Protein AF-A0A1V4YTE9-F1 (afdb_monomer)

Nearest PDB structures (foldseek):
  8g5i-assembly1_B  TM=5.131E-01  e=3.596E+00  Homo sapiens
  7u56-assembly1_B  TM=3.576E-01  e=9.800E+00  Klebsiella pneumoniae subsp. pneumoniae HS11286

Solvent-accessible surface area (backbone atoms only — not comparable to full-atom values): 23270 Å² total; per-residue (Å²): 131,92,75,76,85,44,66,68,55,53,14,62,74,61,72,48,62,51,90,32,47,43,80,52,74,50,72,45,97,91,68,44,41,39,32,33,38,38,29,68,38,84,50,74,48,15,30,16,35,41,38,41,28,48,69,91,38,81,48,83,46,77,44,66,29,80,47,68,69,42,64,84,44,87,89,78,55,79,86,39,79,67,42,38,25,43,33,80,55,54,47,56,38,36,37,29,48,41,66,40,87,97,68,42,80,73,50,82,45,46,16,31,57,75,33,91,45,52,56,68,79,55,41,58,56,46,64,77,59,63,53,73,44,58,56,50,44,26,67,72,69,63,35,32,37,34,25,39,38,26,29,59,79,38,77,60,68,45,49,41,84,79,34,86,60,61,56,58,46,64,22,39,73,49,37,37,53,94,76,40,40,49,30,67,68,60,40,49,52,54,29,60,75,43,70,51,56,56,52,53,55,32,35,50,70,46,78,47,66,84,60,92,80,48,55,31,36,36,39,45,69,25,68,71,40,42,72,37,40,56,95,24,63,55,98,60,77,29,49,18,74,41,74,68,45,26,50,53,28,46,19,50,40,38,30,47,24,26,49,50,38,25,77,73,62,80,54,73,32,72,60,52,32,32,34,37,37,22,39,93,87,41,32,45,65,27,44,40,47,10,52,66,75,59,43,71,59,64,53,72,91,75,52,84,49,72,63,60,49,46,51,23,45,50,56,45,52,72,55,46,99,57,61,69,86,80,47,60,64,69,59,53,50,50,49,28,46,52,54,43,55,75,68,45,58,66,74,60,55,73,28,68,68,44,49,54,47,46,54,53,48,48,57,58,67,67,50,62,72,84,67,49,75,70,51,47,51,50,52,52,48,46,49,69,76,40,68,80,87,56,53,61,69,60,48,48,53,51,44,51,68,78,39,62,90,47,61,90,46,48,64,53,52,49,55,48,57,73,73,107

Structure (mmCIF, N/CA/C/O backbone):
data_AF-A0A1V4YTE9-F1
#
_entry.id   AF-A0A1V4YTE9-F1
#
loop_
_atom_site.group_PDB
_atom_site.id
_atom_site.type_symbol
_atom_site.label_atom_id
_atom_site.label_alt_id
_atom_site.label_comp_id
_atom_site.label_asym_id
_atom_site.label_entity_id
_atom_site.label_seq_id
_atom_site.pdbx_PDB_ins_code
_atom_site.Cartn_x
_atom_site.Cartn_y
_atom_site.Cartn_z
_atom_site.occupancy
_atom_site.B_iso_or_equiv
_atom_site.auth_seq_id
_atom_site.auth_comp_id
_atom_site.auth_asym_id
_atom_site.auth_atom_id
_atom_site.pdbx_PDB_model_num
ATOM 1 N N . MET A 1 1 ? -6.396 3.161 38.239 1.00 44.19 1 MET A N 1
ATOM 2 C CA . MET A 1 1 ? -6.065 4.602 38.152 1.00 44.19 1 MET A CA 1
ATOM 3 C C . MET A 1 1 ? -6.555 5.074 36.784 1.00 44.19 1 MET A C 1
ATOM 5 O O . MET A 1 1 ? -5.947 4.718 35.787 1.00 44.19 1 MET A O 1
ATOM 9 N N . ASN A 1 2 ? -7.720 5.730 36.717 1.00 49.41 2 ASN A N 1
ATOM 10 C CA . ASN A 1 2 ? -8.378 6.114 35.458 1.00 49.41 2 ASN A CA 1
ATOM 11 C C . ASN A 1 2 ? -7.726 7.377 34.879 1.00 49.41 2 ASN A C 1
ATOM 13 O O . ASN A 1 2 ? -8.258 8.475 35.028 1.00 49.41 2 ASN A O 1
ATOM 17 N N . LEU A 1 3 ? -6.560 7.236 34.251 1.00 57.66 3 LEU A N 1
ATOM 18 C CA . LEU A 1 3 ? -5.988 8.319 33.456 1.00 57.66 3 LEU A CA 1
ATOM 19 C C . LEU A 1 3 ? -6.814 8.450 32.175 1.00 57.66 3 LEU A C 1
ATOM 21 O O . LEU A 1 3 ? -6.834 7.555 31.338 1.00 57.66 3 LEU A O 1
ATOM 25 N N . GLU A 1 4 ? -7.553 9.546 32.066 1.00 76.50 4 GLU A N 1
ATOM 26 C CA . GLU A 1 4 ? -8.219 9.945 30.831 1.00 76.50 4 GLU A CA 1
ATOM 27 C C . GLU A 1 4 ? -7.164 10.189 29.743 1.00 76.50 4 GLU A C 1
ATOM 29 O O . GLU A 1 4 ? -6.211 10.950 29.955 1.00 76.50 4 GLU A O 1
ATOM 34 N N . LEU A 1 5 ? -7.295 9.509 28.599 1.00 86.25 5 LEU A N 1
ATOM 35 C CA . LEU A 1 5 ? -6.381 9.705 27.486 1.00 86.25 5 LEU A CA 1
ATOM 36 C C . LEU A 1 5 ? -6.705 11.038 26.816 1.00 86.25 5 LEU A C 1
ATOM 38 O O . LEU A 1 5 ? -7.706 11.193 26.130 1.00 86.25 5 LEU A O 1
ATOM 42 N N . ASN A 1 6 ? -5.838 12.021 27.022 1.00 92.19 6 ASN A N 1
ATOM 43 C CA . ASN A 1 6 ? -5.928 13.295 26.327 1.00 92.19 6 ASN A CA 1
ATOM 44 C C . ASN A 1 6 ? -4.897 13.373 25.197 1.00 92.19 6 ASN A C 1
ATOM 46 O O . ASN A 1 6 ? -3.954 12.581 25.110 1.00 92.19 6 ASN A O 1
ATOM 50 N N . LYS A 1 7 ? -5.033 14.410 24.365 1.00 94.44 7 LYS A N 1
ATOM 51 C CA . LYS A 1 7 ? -4.149 14.667 23.225 1.00 94.44 7 LYS A CA 1
ATOM 52 C C . LYS A 1 7 ? -2.668 14.633 23.596 1.00 94.44 7 LYS A C 1
ATOM 54 O O . LYS A 1 7 ? -1.867 14.086 22.843 1.00 94.44 7 LYS A O 1
ATOM 59 N N . LYS A 1 8 ? -2.291 15.203 24.749 1.00 94.44 8 LYS A N 1
ATOM 60 C CA . LYS A 1 8 ? -0.899 15.227 25.223 1.00 94.44 8 LYS A CA 1
ATOM 61 C C . LYS A 1 8 ? -0.396 13.807 25.469 1.00 94.44 8 LYS A C 1
ATOM 63 O O . LYS A 1 8 ? 0.658 13.450 24.954 1.00 94.44 8 LYS A O 1
ATOM 68 N N . LYS A 1 9 ? -1.172 12.985 26.175 1.00 94.12 9 LYS A N 1
ATOM 69 C CA . LYS A 1 9 ? -0.789 11.604 26.463 1.00 94.12 9 LYS A CA 1
ATOM 70 C C . LYS A 1 9 ? -0.730 10.741 25.200 1.00 94.12 9 LYS A C 1
ATOM 72 O O . LYS A 1 9 ? 0.231 9.998 25.034 1.00 94.12 9 LYS A O 1
ATOM 77 N N . ALA A 1 10 ? -1.678 10.898 24.275 1.00 94.00 10 ALA A N 1
ATOM 78 C CA . ALA A 1 10 ? -1.633 10.215 22.979 1.00 94.00 10 ALA A CA 1
ATOM 79 C C . ALA A 1 10 ? -0.384 10.614 22.170 1.00 94.00 10 ALA A C 1
ATOM 81 O O . ALA A 1 10 ? 0.283 9.768 21.584 1.00 94.00 10 ALA A O 1
ATOM 82 N N . SER A 1 11 ? -0.016 11.898 22.201 1.00 94.00 11 SER A N 1
ATOM 83 C CA . SER A 1 11 ? 1.204 12.414 21.562 1.00 94.00 11 SER A CA 1
ATOM 84 C C . SER A 1 11 ? 2.473 11.797 22.146 1.00 94.00 11 SER A C 1
ATOM 86 O O . SER A 1 11 ? 3.343 11.370 21.391 1.00 94.00 11 SER A O 1
ATOM 88 N N . GLU A 1 12 ? 2.557 11.700 23.477 1.00 93.75 12 GLU A N 1
ATOM 89 C CA . GLU A 1 12 ? 3.654 11.018 24.176 1.00 93.75 12 GLU A CA 1
ATOM 90 C C . GLU A 1 12 ? 3.740 9.541 23.775 1.00 93.75 12 GLU A C 1
ATOM 92 O O . GLU A 1 12 ? 4.825 9.057 23.469 1.00 93.75 12 GLU A O 1
ATOM 97 N N . MET A 1 13 ? 2.604 8.838 23.723 1.00 91.75 13 MET A N 1
ATOM 98 C CA . MET A 1 13 ? 2.549 7.419 23.352 1.00 91.75 13 MET A CA 1
ATOM 99 C C . MET A 1 13 ? 2.967 7.173 21.901 1.00 91.75 13 MET A C 1
ATOM 101 O O . MET A 1 13 ? 3.688 6.222 21.616 1.00 91.75 13 MET A O 1
ATOM 105 N N . PHE A 1 14 ? 2.557 8.046 20.982 1.00 92.31 14 PHE A N 1
ATOM 106 C CA . PHE A 1 14 ? 3.017 7.989 19.598 1.00 92.31 14 PHE A CA 1
ATOM 107 C C . PHE A 1 14 ? 4.460 8.487 19.420 1.00 92.31 14 PHE A C 1
ATOM 109 O O . PHE A 1 14 ? 5.038 8.257 18.358 1.00 92.31 14 PHE A O 1
ATOM 116 N N . GLY A 1 15 ? 5.047 9.171 20.407 1.00 92.50 15 GLY A N 1
ATOM 117 C CA . GLY A 1 15 ? 6.369 9.791 20.291 1.00 92.50 15 GLY A CA 1
ATOM 118 C C . GLY A 1 15 ? 6.405 10.974 19.316 1.00 92.50 15 GLY A C 1
ATOM 119 O O . GLY A 1 15 ? 7.416 11.190 18.653 1.00 92.50 15 GLY A O 1
ATOM 120 N N . VAL A 1 16 ? 5.305 11.725 19.182 1.00 91.94 16 VAL A N 1
ATOM 121 C CA . VAL A 1 16 ? 5.163 12.814 18.194 1.00 91.94 16 VAL A CA 1
ATOM 122 C C . VAL A 1 16 ? 4.630 14.097 18.829 1.00 91.94 16 VAL A C 1
ATOM 124 O O . VAL A 1 16 ? 4.088 14.100 19.927 1.00 91.94 16 VAL A O 1
ATOM 127 N N . SER A 1 17 ? 4.748 15.222 18.119 1.00 91.44 17 SER A N 1
ATOM 128 C CA . SER A 1 17 ? 4.094 16.471 18.527 1.00 91.44 17 SER A CA 1
ATOM 129 C C . SER A 1 17 ? 2.573 16.354 18.423 1.00 91.44 17 SER A C 1
ATOM 131 O O . SER A 1 17 ? 2.060 15.809 17.447 1.00 91.44 17 SER A O 1
ATOM 133 N N . GLY A 1 18 ? 1.838 16.971 19.353 1.00 90.06 18 GLY A N 1
ATOM 134 C CA . GLY A 1 18 ? 0.375 16.947 19.337 1.00 90.06 18 GLY A CA 1
ATOM 135 C C . GLY A 1 18 ? -0.272 17.536 18.089 1.00 90.06 18 GLY A C 1
ATOM 136 O O . GLY A 1 18 ? -1.395 17.166 17.768 1.00 90.06 18 GLY A O 1
ATOM 137 N N . LYS A 1 19 ? 0.413 18.378 17.309 1.00 90.19 19 LYS A N 1
ATOM 138 C CA . LYS A 1 19 ? -0.119 18.810 16.002 1.00 90.19 19 LYS A CA 1
ATOM 139 C C . LYS A 1 19 ? -0.338 17.639 15.028 1.00 90.19 19 LYS A C 1
ATOM 141 O O . LYS A 1 19 ? -1.205 17.726 14.173 1.00 90.19 19 LYS A O 1
ATOM 146 N N . ASN A 1 20 ? 0.405 16.545 15.206 1.00 91.69 20 ASN A N 1
ATOM 147 C CA . ASN A 1 20 ? 0.334 15.335 14.391 1.00 91.69 20 ASN A CA 1
ATOM 148 C C . ASN A 1 20 ? -0.621 14.288 14.983 1.00 91.69 20 ASN A C 1
ATOM 150 O O . ASN A 1 20 ? -0.566 13.128 14.584 1.00 91.69 20 ASN A O 1
ATOM 154 N N . VAL A 1 21 ? -1.448 14.657 15.961 1.00 94.69 21 VAL A N 1
ATOM 155 C CA . VAL A 1 21 ? -2.406 13.750 16.595 1.00 94.69 21 VAL A CA 1
ATOM 156 C C . VAL A 1 21 ? -3.803 14.335 16.476 1.00 94.69 21 VAL A C 1
ATOM 158 O O . VAL A 1 21 ? -4.048 15.493 16.841 1.00 94.69 21 VAL A O 1
ATOM 161 N N . GLN A 1 22 ? -4.722 13.520 15.976 1.00 95.25 22 GLN A N 1
ATOM 162 C CA . GLN A 1 22 ? -6.112 13.889 15.754 1.00 95.25 22 GLN A CA 1
ATOM 163 C C . GLN A 1 22 ? -7.023 12.932 16.518 1.00 95.25 22 GLN A C 1
ATOM 165 O O . GLN A 1 22 ? -6.802 11.726 16.499 1.00 95.25 22 GLN A O 1
ATOM 170 N N . HIS A 1 23 ? -8.027 13.482 17.198 1.00 96.69 23 HIS A N 1
ATOM 171 C CA . HIS A 1 23 ? -9.082 12.690 17.823 1.00 96.69 23 HIS A CA 1
ATOM 172 C C . HIS A 1 23 ? -10.065 12.205 16.757 1.00 96.69 23 HIS A C 1
ATOM 174 O O . HIS A 1 23 ? -10.373 12.961 15.830 1.00 96.69 23 HIS A O 1
ATOM 180 N N . PHE A 1 24 ? -10.591 10.997 16.908 1.00 96.50 24 PHE A N 1
ATOM 181 C CA . PHE A 1 24 ? -11.650 10.466 16.060 1.00 96.50 24 PHE A CA 1
ATOM 182 C C . PHE A 1 24 ? -12.778 9.863 16.894 1.00 96.50 24 PHE A C 1
ATOM 184 O O . PHE A 1 24 ? -12.579 9.449 18.035 1.00 96.50 24 PHE A O 1
ATOM 191 N N . LYS A 1 25 ? -13.967 9.846 16.296 1.00 96.56 25 LYS A N 1
ATOM 192 C CA . LYS A 1 25 ? -15.155 9.143 16.774 1.00 96.56 25 LYS A CA 1
ATOM 193 C C . LYS A 1 25 ? -15.804 8.494 15.563 1.00 96.56 25 LYS A C 1
ATOM 195 O O . LYS A 1 25 ? -15.876 9.147 14.521 1.00 96.56 25 LYS A O 1
ATOM 200 N N . MET A 1 26 ? -16.235 7.251 15.687 1.00 95.62 26 MET A N 1
ATOM 201 C CA . MET A 1 26 ? -16.900 6.530 14.608 1.00 95.62 26 MET A CA 1
ATOM 202 C C . MET A 1 26 ? -17.868 5.492 15.163 1.00 95.62 26 MET A C 1
ATOM 204 O O . MET A 1 26 ? -17.643 4.952 16.247 1.00 95.62 26 MET A O 1
ATOM 208 N N . ASP A 1 27 ? -18.894 5.197 14.375 1.00 95.75 27 ASP A N 1
ATOM 209 C CA . ASP A 1 27 ? -19.779 4.062 14.589 1.00 95.75 27 ASP A CA 1
ATOM 210 C C . ASP A 1 27 ? -19.384 2.960 13.613 1.00 95.75 27 ASP A C 1
ATOM 212 O O . ASP A 1 27 ? -19.117 3.224 12.438 1.00 95.75 27 ASP A O 1
ATOM 216 N N . THR A 1 28 ? -19.296 1.734 14.106 1.00 95.44 28 THR A N 1
ATOM 217 C CA . THR A 1 28 ? -18.895 0.580 13.300 1.00 95.44 28 THR A CA 1
ATOM 218 C C . THR A 1 28 ? -20.101 -0.107 12.648 1.00 95.44 28 THR A C 1
ATOM 220 O O . THR A 1 28 ? -21.244 0.173 13.029 1.00 95.44 28 THR A O 1
ATOM 223 N N . PRO A 1 29 ? -19.888 -1.029 11.686 1.00 92.88 29 PRO A N 1
ATOM 224 C CA . PRO A 1 29 ? -20.969 -1.825 11.099 1.00 92.88 29 PRO A CA 1
ATOM 225 C C . PRO A 1 29 ? -21.837 -2.552 12.136 1.00 92.88 29 PRO A C 1
ATOM 227 O O . PRO A 1 29 ? -23.067 -2.518 12.034 1.00 92.88 29 PRO A O 1
ATOM 230 N N . ASP A 1 30 ? -21.221 -3.104 13.186 1.00 95.19 30 ASP A N 1
ATOM 231 C CA . ASP A 1 30 ? -21.935 -3.771 14.286 1.00 95.19 30 ASP A CA 1
ATOM 232 C C . ASP A 1 30 ? -22.485 -2.793 15.342 1.00 95.19 30 ASP A C 1
ATOM 234 O O . ASP A 1 30 ? -22.944 -3.198 16.413 1.00 95.19 30 ASP A O 1
ATOM 238 N N . LYS A 1 31 ? -22.516 -1.492 15.018 1.00 96.00 31 LYS A N 1
ATOM 239 C CA . LYS A 1 31 ? -23.042 -0.396 15.848 1.00 96.00 31 LYS A CA 1
ATOM 240 C C . LYS A 1 31 ? -22.269 -0.190 17.150 1.00 96.00 31 LYS A C 1
ATOM 242 O O . LYS A 1 31 ? -22.838 0.297 18.129 1.00 96.00 31 LYS A O 1
ATOM 247 N N . ASN A 1 32 ? -20.982 -0.529 17.166 1.00 96.31 32 ASN A N 1
ATOM 248 C CA . ASN A 1 32 ? -20.106 -0.168 18.269 1.00 96.31 32 ASN A CA 1
ATOM 249 C C . ASN A 1 32 ? -19.689 1.303 18.141 1.00 96.31 32 ASN A C 1
ATOM 251 O O . ASN A 1 32 ? -19.297 1.760 17.069 1.00 96.31 32 ASN A O 1
ATOM 255 N N . HIS A 1 33 ? -19.735 2.037 19.251 1.00 96.75 33 HIS A N 1
ATOM 256 C CA . HIS A 1 33 ? -19.261 3.420 19.323 1.00 96.75 33 HIS A CA 1
ATOM 257 C C . HIS A 1 33 ? -17.777 3.431 19.685 1.00 96.75 33 HIS A C 1
ATOM 259 O O . HIS A 1 33 ? -17.428 3.059 20.807 1.00 96.75 33 HIS A O 1
ATOM 265 N N . VAL A 1 34 ? -16.906 3.859 18.773 1.00 97.19 34 VAL A N 1
ATOM 266 C CA . VAL A 1 34 ? -15.448 3.820 18.959 1.00 97.19 3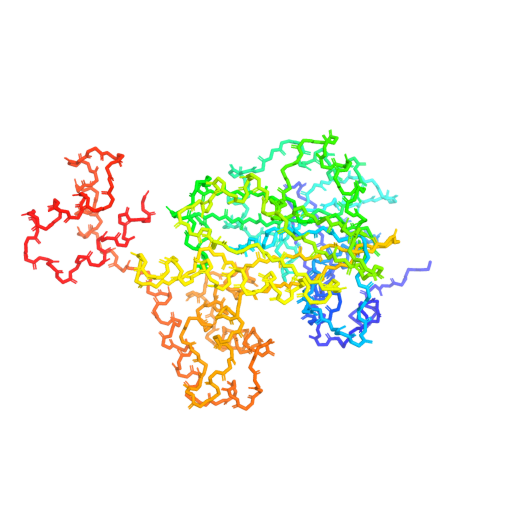4 VAL A CA 1
ATOM 267 C C . VAL A 1 34 ? -14.867 5.230 18.962 1.00 97.19 34 VAL A C 1
ATOM 269 O O . VAL A 1 34 ? -15.084 6.011 18.033 1.00 97.19 34 VAL A O 1
ATOM 272 N N . GLU A 1 35 ? -14.078 5.549 19.987 1.00 97.12 35 GLU A N 1
ATOM 273 C CA . GLU A 1 35 ? -13.326 6.803 20.080 1.00 97.12 35 GLU A CA 1
ATOM 274 C C . GLU A 1 35 ? -11.832 6.548 20.308 1.00 97.12 35 GLU A C 1
ATOM 276 O O . GLU A 1 35 ? -11.414 5.515 20.847 1.00 97.12 35 GLU A O 1
ATOM 281 N N . GLY A 1 36 ? -11.011 7.500 19.869 1.00 96.75 36 GLY A N 1
ATOM 282 C CA . GLY A 1 36 ? -9.575 7.418 20.071 1.00 96.75 36 GLY A CA 1
ATOM 283 C C . GLY A 1 36 ? -8.777 8.477 19.327 1.00 96.75 36 GLY A C 1
ATOM 284 O O . GLY A 1 36 ? -9.266 9.546 18.954 1.00 96.75 36 GLY A O 1
ATOM 285 N N . TRP A 1 37 ? -7.505 8.167 19.094 1.00 97.19 37 TRP A N 1
ATOM 286 C CA . TRP A 1 37 ? -6.530 9.074 18.498 1.00 97.19 37 TRP A CA 1
ATOM 287 C C . TRP A 1 37 ? -5.797 8.416 17.341 1.00 97.19 37 TRP A C 1
ATOM 289 O O . TRP A 1 37 ? -5.378 7.268 17.445 1.00 97.19 37 TRP A O 1
ATOM 299 N N . ILE A 1 38 ? -5.571 9.165 16.267 1.00 96.25 38 ILE A N 1
ATOM 300 C CA . ILE A 1 38 ? -4.764 8.744 15.121 1.00 96.25 38 ILE A CA 1
ATOM 301 C C . ILE A 1 38 ? -3.496 9.590 15.005 1.00 96.25 38 ILE A C 1
ATOM 303 O O . ILE A 1 38 ? -3.525 10.819 15.144 1.00 96.25 38 ILE A O 1
ATOM 307 N N . CYS A 1 39 ? -2.378 8.929 14.716 1.00 94.69 39 CYS A N 1
ATOM 308 C CA . CYS A 1 39 ? -1.107 9.571 14.415 1.00 94.69 39 CYS A CA 1
ATOM 309 C C . CYS A 1 39 ? -1.016 9.929 12.925 1.00 94.69 39 CYS A C 1
ATOM 311 O O . CYS A 1 39 ? -0.998 9.064 12.054 1.00 94.69 39 CYS A O 1
ATOM 313 N N . LYS A 1 40 ? -0.894 11.220 12.629 1.00 90.12 40 LYS A N 1
ATOM 314 C CA . LYS A 1 40 ? -0.690 11.785 11.286 1.00 90.12 40 LYS A CA 1
ATOM 315 C C . LYS A 1 40 ? 0.783 12.126 11.005 1.00 90.12 40 LYS A C 1
ATOM 317 O O . LYS A 1 40 ? 1.102 12.713 9.979 1.00 90.12 40 LYS A O 1
ATOM 322 N N . SER A 1 41 ? 1.693 11.804 11.929 1.00 88.94 41 SER A N 1
ATOM 323 C CA . SER A 1 41 ? 3.132 12.048 11.759 1.00 88.94 41 SER A CA 1
ATOM 324 C C . SER A 1 41 ? 3.714 11.122 10.697 1.00 88.94 41 SER A C 1
ATOM 326 O O . SER A 1 41 ? 3.370 9.948 10.675 1.00 88.94 41 SER A O 1
ATOM 328 N N . ARG A 1 42 ? 4.678 11.596 9.899 1.00 79.00 42 ARG A N 1
ATOM 329 C CA . ARG A 1 42 ? 5.403 10.775 8.902 1.00 79.00 42 ARG A CA 1
ATOM 330 C C . ARG A 1 42 ? 6.494 9.871 9.479 1.00 79.00 42 ARG A C 1
ATOM 332 O O . ARG A 1 42 ? 7.302 9.311 8.745 1.00 79.00 42 ARG A O 1
ATOM 339 N N . GLN A 1 43 ? 6.563 9.779 10.799 1.00 82.62 43 GLN A N 1
ATOM 340 C CA . GLN A 1 43 ? 7.520 8.926 11.495 1.00 82.62 43 GLN A CA 1
ATOM 341 C C . GLN A 1 43 ? 7.016 7.474 11.544 1.00 82.62 43 GLN A C 1
ATOM 343 O O . GLN A 1 43 ? 6.043 7.106 10.886 1.00 82.62 43 GLN A O 1
ATOM 348 N N . SER A 1 44 ? 7.670 6.634 12.344 1.00 79.25 44 SER A N 1
ATOM 349 C CA . SER A 1 44 ? 7.370 5.201 12.462 1.00 79.25 44 SER A CA 1
ATOM 350 C C . SER A 1 44 ? 5.908 4.889 12.812 1.00 79.25 44 SER A C 1
ATOM 352 O O . SER A 1 44 ? 5.393 3.863 12.388 1.00 79.25 44 SER A O 1
ATOM 354 N N . ASN A 1 45 ? 5.216 5.777 13.531 1.00 89.06 45 ASN A N 1
ATOM 355 C CA . ASN A 1 45 ? 3.825 5.589 13.957 1.00 89.06 45 ASN A CA 1
ATOM 356 C C . ASN A 1 45 ? 2.763 6.122 12.977 1.00 89.06 45 ASN A C 1
ATOM 358 O O . ASN A 1 45 ? 1.593 6.187 13.359 1.00 89.06 45 ASN A O 1
ATOM 362 N N . MET A 1 46 ? 3.120 6.504 11.746 1.00 90.38 46 MET A N 1
ATOM 363 C CA . MET A 1 46 ? 2.160 7.030 10.763 1.00 90.38 46 MET A CA 1
ATOM 364 C C . MET A 1 46 ? 0.922 6.134 10.623 1.00 90.38 46 MET A C 1
ATOM 366 O O . MET A 1 46 ? 1.031 4.923 10.445 1.00 90.38 46 MET A O 1
ATOM 370 N N . GLY A 1 47 ? -0.266 6.730 10.727 1.00 92.31 47 GLY A N 1
ATOM 371 C CA . GLY A 1 47 ? -1.536 6.026 10.576 1.00 92.31 47 GLY A CA 1
ATOM 372 C C . GLY A 1 47 ? -1.912 5.092 11.726 1.00 92.31 47 GLY A C 1
ATOM 373 O O . GLY A 1 47 ? -2.890 4.360 11.604 1.00 92.31 47 GLY A O 1
ATOM 374 N N . SER A 1 48 ? -1.149 5.061 12.819 1.00 94.88 48 SER A N 1
ATOM 375 C CA . SER A 1 48 ? -1.470 4.217 13.977 1.00 94.88 48 SER A CA 1
ATOM 376 C C . SER A 1 48 ? -2.605 4.816 14.801 1.00 94.88 48 SER A C 1
ATOM 378 O O . SER A 1 48 ? -2.719 6.042 14.885 1.00 94.88 48 SER A O 1
ATOM 380 N N . LEU A 1 49 ? -3.407 3.957 15.428 1.00 96.00 49 LEU A N 1
ATOM 381 C CA . LEU A 1 49 ? -4.514 4.330 16.303 1.00 96.00 49 LEU A CA 1
ATOM 382 C C . LEU A 1 49 ? -4.204 3.979 17.760 1.00 96.00 49 LEU A C 1
ATOM 384 O O . LEU A 1 49 ? -3.585 2.954 18.048 1.00 96.00 49 LEU A O 1
ATOM 388 N N . ILE A 1 50 ? -4.699 4.806 18.672 1.00 95.50 50 ILE A N 1
ATOM 389 C CA . ILE A 1 50 ? -4.940 4.441 20.067 1.00 95.50 50 ILE A CA 1
ATOM 390 C C . ILE A 1 50 ? -6.447 4.541 20.267 1.00 95.50 50 ILE A C 1
ATOM 392 O O . ILE A 1 50 ? -6.982 5.647 20.271 1.00 95.50 50 ILE A O 1
ATOM 396 N N . ILE A 1 51 ? -7.117 3.400 20.390 1.00 95.44 51 ILE A N 1
ATOM 397 C CA . ILE A 1 51 ? -8.535 3.320 20.746 1.00 95.44 51 ILE A CA 1
ATOM 398 C C . ILE A 1 51 ? -8.612 3.357 22.269 1.00 95.44 51 ILE A C 1
ATOM 400 O O . ILE A 1 51 ? -7.981 2.531 22.939 1.00 95.44 51 ILE A O 1
ATOM 404 N N . ASP A 1 52 ? -9.347 4.331 22.800 1.00 94.44 52 ASP A N 1
ATOM 405 C CA . ASP A 1 52 ? -9.462 4.562 24.245 1.00 94.44 52 ASP A CA 1
ATOM 406 C C . ASP A 1 52 ? -10.875 4.339 24.795 1.00 94.44 52 ASP A C 1
ATOM 408 O O . ASP A 1 52 ? -11.059 4.209 26.009 1.00 94.44 52 ASP A O 1
ATOM 412 N N . THR A 1 53 ? -11.871 4.253 23.914 1.00 94.88 53 THR A N 1
ATOM 413 C CA . THR A 1 53 ? -13.272 4.094 24.296 1.00 94.88 53 THR A CA 1
ATOM 414 C C . THR A 1 53 ? -13.997 3.223 23.279 1.00 94.88 53 THR A C 1
ATOM 416 O O . THR A 1 53 ? -13.917 3.471 22.076 1.00 94.88 53 THR A O 1
ATOM 419 N N . VAL A 1 54 ? -14.727 2.219 23.769 1.00 95.94 54 VAL A N 1
ATOM 420 C CA . VAL A 1 54 ? -15.651 1.391 22.980 1.00 95.94 54 VAL A CA 1
ATOM 421 C C . VAL A 1 54 ? -16.961 1.280 23.754 1.00 95.94 54 VAL A C 1
ATOM 423 O O . VAL A 1 54 ? -16.950 0.940 24.936 1.00 95.94 54 VAL A O 1
ATOM 426 N N . ASN A 1 55 ? -18.089 1.602 23.120 1.00 94.88 55 ASN A N 1
ATOM 427 C CA . ASN A 1 55 ? -19.427 1.583 23.728 1.00 94.88 55 ASN A CA 1
ATOM 428 C C . ASN A 1 55 ? -19.496 2.346 25.057 1.00 94.88 55 ASN A C 1
ATOM 430 O O . ASN A 1 55 ? -20.071 1.876 26.037 1.00 94.88 55 ASN A O 1
ATOM 434 N N . PHE A 1 56 ? -18.878 3.531 25.090 1.00 92.75 56 PHE A N 1
ATOM 435 C CA . PHE A 1 56 ? -18.788 4.404 26.270 1.00 92.75 56 PHE A CA 1
ATOM 436 C C . PHE A 1 56 ? -18.017 3.808 27.464 1.00 92.75 56 PHE A C 1
ATOM 438 O O . PHE A 1 56 ? -17.979 4.410 28.539 1.00 92.75 56 PHE A O 1
ATOM 445 N N . VAL A 1 57 ? -17.358 2.660 27.285 1.00 91.56 57 VAL A N 1
ATOM 446 C CA . VAL A 1 57 ? -16.468 2.045 28.273 1.00 91.56 57 VAL A CA 1
ATOM 447 C C . VAL A 1 57 ? -15.023 2.326 27.880 1.00 91.56 57 VAL A C 1
ATOM 449 O O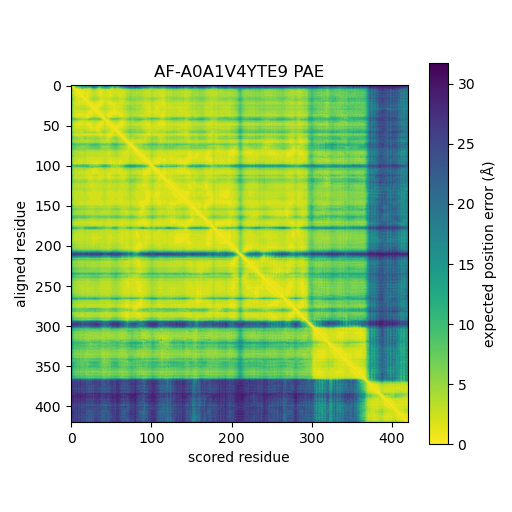 . VAL A 1 57 ? -14.622 2.140 26.730 1.00 91.56 57 VAL A O 1
ATOM 452 N N . LYS A 1 58 ? -14.223 2.769 28.855 1.00 90.44 58 LYS A N 1
ATOM 453 C CA . LYS A 1 58 ? -12.792 3.005 28.649 1.00 90.44 58 LYS A CA 1
ATOM 454 C C . LYS A 1 58 ? -12.085 1.686 28.352 1.00 90.44 58 LYS A C 1
ATOM 456 O O . LYS A 1 58 ? -12.159 0.752 29.147 1.00 90.44 58 LYS A O 1
ATOM 461 N N . THR A 1 59 ? -11.360 1.649 27.247 1.00 89.94 59 THR A N 1
ATOM 462 C CA . THR A 1 59 ? -10.520 0.528 26.822 1.00 89.94 59 THR A CA 1
ATOM 463 C C . THR A 1 59 ? -9.143 1.048 26.424 1.00 89.94 59 THR A C 1
ATOM 465 O O . THR A 1 59 ? -8.890 2.249 26.450 1.00 89.94 59 THR A O 1
ATOM 468 N N . TRP A 1 60 ? -8.227 0.144 26.100 1.00 88.81 60 TRP A N 1
ATOM 469 C CA . TRP A 1 60 ? -6.902 0.497 25.616 1.00 88.81 60 TRP A CA 1
ATOM 470 C C . TRP A 1 60 ? -6.472 -0.481 24.543 1.00 88.81 60 TRP A C 1
ATOM 472 O O . TRP A 1 60 ? -6.136 -1.629 24.832 1.00 88.81 60 TRP A O 1
ATOM 482 N N . GLN A 1 61 ? -6.437 -0.005 23.306 1.00 92.56 61 GLN A N 1
ATOM 483 C CA . GLN A 1 61 ? -5.956 -0.795 22.187 1.00 92.56 61 GLN A CA 1
ATOM 484 C C . GLN A 1 61 ? -5.079 0.054 21.271 1.00 92.56 61 GLN A C 1
ATOM 486 O O . GLN A 1 61 ? -5.478 1.115 20.795 1.00 92.56 61 GLN A O 1
ATOM 491 N N . PHE A 1 62 ? -3.874 -0.440 20.995 1.00 93.12 62 PHE A N 1
ATOM 492 C CA . PHE A 1 62 ? -2.986 0.144 20.000 1.00 93.12 62 PHE A CA 1
ATOM 493 C C . PHE A 1 62 ? -3.107 -0.627 18.685 1.00 93.12 62 PHE A C 1
ATOM 495 O O . PHE A 1 62 ? -2.836 -1.827 18.642 1.00 93.12 62 PHE A O 1
ATOM 502 N N . VAL A 1 63 ? -3.481 0.067 17.612 1.00 93.44 63 VAL A N 1
ATOM 503 C CA . VAL A 1 63 ? -3.553 -0.489 16.255 1.00 93.44 63 VAL A CA 1
ATOM 504 C C . VAL A 1 63 ? -2.433 0.135 15.442 1.00 93.44 63 VAL A C 1
ATOM 506 O O . VAL A 1 63 ? -2.417 1.345 15.206 1.00 93.44 63 VAL A O 1
ATOM 509 N N . ARG A 1 64 ? -1.464 -0.672 15.016 1.00 89.94 64 ARG A N 1
ATOM 510 C CA . ARG A 1 64 ? -0.320 -0.162 14.259 1.00 89.94 64 ARG A CA 1
ATOM 511 C C . ARG A 1 64 ? -0.736 0.135 12.817 1.00 89.94 64 ARG A C 1
ATOM 513 O O . ARG A 1 64 ? -1.309 -0.713 12.144 1.00 89.94 64 ARG A O 1
ATOM 520 N N . GLY A 1 65 ? -0.415 1.334 12.339 1.00 87.19 65 GLY A N 1
ATOM 521 C CA . GLY A 1 65 ? -0.460 1.654 10.914 1.00 87.19 65 GLY A CA 1
ATOM 522 C C . GLY A 1 65 ? 0.783 1.138 10.190 1.00 87.19 65 GLY A C 1
ATOM 523 O O . GLY A 1 65 ? 1.849 0.999 10.797 1.00 87.19 65 GLY A O 1
ATOM 524 N N . MET A 1 66 ? 0.661 0.883 8.886 1.00 87.25 66 MET A N 1
ATOM 525 C CA . MET A 1 66 ? 1.813 0.572 8.042 1.00 87.25 66 MET A CA 1
ATOM 526 C C . MET A 1 66 ? 2.787 1.765 8.057 1.00 87.25 66 MET A C 1
ATOM 528 O O . MET A 1 66 ? 2.402 2.860 7.624 1.00 87.25 66 MET A O 1
ATOM 532 N N . PRO A 1 67 ? 4.029 1.600 8.556 1.00 81.12 67 PRO A N 1
ATOM 533 C CA . PRO A 1 67 ? 4.979 2.699 8.629 1.00 81.12 67 PRO A CA 1
ATOM 534 C C . PRO A 1 67 ? 5.345 3.194 7.229 1.00 81.12 67 PRO A C 1
ATOM 536 O O . PRO A 1 67 ? 5.259 2.469 6.233 1.00 81.12 67 PRO A O 1
ATOM 539 N N . LYS A 1 68 ? 5.817 4.439 7.148 1.00 84.12 68 LYS A N 1
ATOM 540 C CA . LYS A 1 68 ? 6.376 4.957 5.901 1.00 84.12 68 LYS A CA 1
ATOM 541 C C . LYS A 1 68 ? 7.651 4.185 5.552 1.00 84.12 68 LYS A C 1
ATOM 543 O O . LYS A 1 68 ? 8.662 4.323 6.238 1.00 84.12 68 LYS A O 1
ATOM 548 N N . LEU A 1 69 ? 7.603 3.417 4.463 1.00 89.69 69 LEU A N 1
ATOM 549 C CA . LEU A 1 69 ? 8.760 2.679 3.962 1.00 89.69 69 LEU A CA 1
ATOM 550 C C . LEU A 1 69 ? 9.848 3.640 3.467 1.00 89.69 69 LEU A C 1
ATOM 552 O O . LEU A 1 69 ? 9.586 4.549 2.665 1.00 89.69 69 LEU A O 1
ATOM 556 N N . GLN A 1 70 ? 11.065 3.408 3.948 1.00 90.19 70 GLN A N 1
ATOM 557 C CA . GLN A 1 70 ? 12.279 4.118 3.550 1.00 90.19 70 GLN A CA 1
ATOM 558 C C . GLN A 1 70 ? 13.057 3.292 2.522 1.00 90.19 70 GLN A C 1
ATOM 560 O O . GLN A 1 70 ? 12.818 2.092 2.387 1.00 90.19 70 GLN A O 1
ATOM 565 N N . TYR A 1 71 ? 13.957 3.943 1.788 1.00 92.62 71 TYR A N 1
ATOM 566 C CA . TYR A 1 71 ? 14.962 3.241 0.988 1.00 92.62 71 TYR A CA 1
ATOM 567 C C . TYR A 1 71 ? 16.031 2.638 1.908 1.00 92.62 71 TYR A C 1
ATOM 569 O O . TYR A 1 71 ? 16.164 3.079 3.057 1.00 92.62 71 TYR A O 1
ATOM 577 N N . LEU A 1 72 ? 16.757 1.637 1.411 1.00 92.44 72 LEU A N 1
ATOM 578 C CA . LEU A 1 72 ? 17.913 1.078 2.110 1.00 92.44 72 LEU A CA 1
ATOM 579 C C . LEU A 1 72 ? 18.982 2.171 2.318 1.00 92.44 72 LEU A C 1
ATOM 581 O O . LEU A 1 72 ? 19.308 2.911 1.391 1.00 92.44 72 LEU A O 1
ATOM 585 N N . ASP A 1 73 ? 19.476 2.299 3.546 1.00 90.56 73 ASP A N 1
ATOM 586 C CA . ASP A 1 73 ? 20.523 3.226 3.974 1.00 90.56 73 ASP A CA 1
ATOM 587 C C . ASP A 1 73 ? 21.788 2.415 4.274 1.00 90.56 73 ASP A C 1
ATOM 589 O O . ASP A 1 73 ? 21.842 1.693 5.270 1.00 90.56 73 ASP A O 1
ATOM 593 N N . ASN A 1 74 ? 22.797 2.542 3.410 1.00 84.94 74 ASN A N 1
ATOM 594 C CA . ASN A 1 74 ? 24.024 1.740 3.449 1.00 84.94 74 ASN A CA 1
ATOM 595 C C . ASN A 1 74 ? 24.809 1.871 4.763 1.00 84.94 74 ASN A C 1
ATOM 597 O O . ASN A 1 74 ? 25.578 0.971 5.092 1.00 84.94 74 ASN A O 1
ATOM 601 N N . ASP A 1 75 ? 24.616 2.960 5.513 1.00 85.38 75 ASP A N 1
ATOM 602 C CA . ASP A 1 75 ? 25.332 3.199 6.769 1.00 85.38 75 ASP A CA 1
ATOM 603 C C . ASP A 1 75 ? 24.572 2.668 7.996 1.00 85.38 75 ASP A C 1
ATOM 605 O O . ASP A 1 75 ? 25.159 2.508 9.069 1.00 85.38 75 ASP A O 1
ATOM 609 N N . LYS A 1 76 ? 23.257 2.441 7.876 1.00 87.69 76 LYS A N 1
ATOM 610 C CA . LYS A 1 76 ? 22.382 2.098 9.015 1.00 87.69 76 LYS A CA 1
ATOM 611 C C . LYS A 1 76 ? 21.734 0.730 8.908 1.00 87.69 76 LYS A C 1
ATOM 613 O O . LYS A 1 76 ? 21.418 0.135 9.937 1.00 87.69 76 LYS A O 1
ATOM 618 N N . ASP A 1 77 ? 21.485 0.265 7.693 1.00 89.81 77 ASP A N 1
ATOM 619 C CA . ASP A 1 77 ? 20.811 -0.996 7.446 1.00 89.81 77 ASP A CA 1
ATOM 620 C C . ASP A 1 77 ? 21.839 -2.099 7.178 1.00 89.81 77 ASP A C 1
ATOM 622 O O . ASP A 1 77 ? 22.792 -1.921 6.427 1.00 89.81 77 ASP A O 1
ATOM 626 N N . ASN A 1 78 ? 21.613 -3.268 7.772 1.00 88.81 78 ASN A N 1
ATOM 627 C CA . ASN A 1 78 ? 22.402 -4.470 7.527 1.00 88.81 78 ASN A CA 1
ATOM 628 C C . ASN A 1 78 ? 21.444 -5.620 7.184 1.00 88.81 78 ASN A C 1
ATOM 630 O O . ASN A 1 78 ? 21.036 -6.356 8.088 1.00 88.81 78 ASN A O 1
ATOM 634 N N . PRO A 1 79 ? 20.978 -5.712 5.925 1.00 90.12 79 PRO A N 1
ATOM 635 C CA . PRO A 1 79 ? 19.963 -6.683 5.549 1.00 90.12 79 PRO A CA 1
ATOM 636 C C . PRO A 1 79 ? 20.464 -8.121 5.740 1.00 90.12 79 PRO A C 1
ATOM 638 O O . PRO A 1 79 ? 21.599 -8.448 5.411 1.00 90.12 79 PRO A O 1
ATOM 641 N N . GLN A 1 80 ? 19.600 -8.976 6.286 1.00 90.12 80 GLN A N 1
ATOM 642 C CA . GLN A 1 80 ? 19.828 -10.406 6.526 1.00 90.12 80 GLN A CA 1
ATOM 643 C C . GLN A 1 80 ? 18.513 -11.155 6.298 1.00 90.12 80 GLN A C 1
ATOM 645 O O . GLN A 1 80 ? 17.463 -10.598 6.602 1.00 90.12 80 GLN A O 1
ATOM 650 N N . ASP A 1 81 ? 18.560 -12.396 5.807 1.00 91.75 81 ASP A N 1
ATOM 651 C CA . ASP A 1 81 ? 17.357 -13.198 5.504 1.00 91.75 81 ASP A CA 1
ATOM 652 C C . ASP A 1 81 ? 16.356 -12.444 4.604 1.00 91.75 81 ASP A C 1
ATOM 654 O O . ASP A 1 81 ? 15.216 -12.137 4.962 1.00 91.75 81 ASP A O 1
ATOM 658 N N . VAL A 1 82 ? 16.858 -12.024 3.441 1.00 95.31 82 VAL A N 1
ATOM 659 C CA . VAL A 1 82 ? 16.148 -11.113 2.545 1.00 95.31 82 VAL A CA 1
ATOM 660 C C . VAL A 1 82 ? 15.092 -11.855 1.735 1.00 95.31 82 VAL A C 1
ATOM 662 O O . VAL A 1 82 ? 15.380 -12.811 1.021 1.00 95.31 82 VAL A O 1
ATOM 665 N N . ASN A 1 83 ? 13.879 -11.317 1.759 1.00 97.31 83 ASN A N 1
ATOM 666 C CA . ASN A 1 83 ? 12.779 -11.682 0.884 1.00 97.31 83 ASN A CA 1
ATOM 667 C C . ASN A 1 83 ? 12.401 -10.459 0.040 1.00 97.31 83 ASN A C 1
ATOM 669 O O . ASN A 1 83 ? 12.034 -9.411 0.575 1.00 97.31 83 ASN A O 1
ATOM 673 N N . ILE A 1 84 ? 12.510 -10.576 -1.285 1.00 97.94 84 ILE A N 1
ATOM 674 C CA . ILE A 1 84 ? 12.230 -9.475 -2.212 1.00 97.94 84 ILE A CA 1
ATOM 675 C C . ILE A 1 84 ? 10.829 -9.668 -2.787 1.00 97.94 84 ILE A C 1
ATOM 677 O O . ILE A 1 84 ? 10.595 -10.563 -3.599 1.00 97.94 84 ILE A O 1
ATOM 681 N N . LEU A 1 85 ? 9.888 -8.831 -2.359 1.00 98.19 85 LEU A N 1
ATOM 682 C CA . LEU A 1 85 ? 8.480 -8.897 -2.753 1.00 98.19 85 LEU A CA 1
ATOM 683 C C . LEU A 1 85 ? 8.178 -7.826 -3.796 1.00 98.19 85 LEU A C 1
ATOM 685 O O . LEU A 1 85 ? 8.712 -6.723 -3.716 1.00 98.19 85 LEU A O 1
ATOM 689 N N . HIS A 1 86 ? 7.326 -8.121 -4.770 1.00 97.81 86 HIS A N 1
ATOM 690 C CA . HIS A 1 86 ? 6.886 -7.143 -5.755 1.00 97.81 86 HIS A CA 1
ATOM 691 C C . HIS A 1 86 ? 6.127 -6.015 -5.05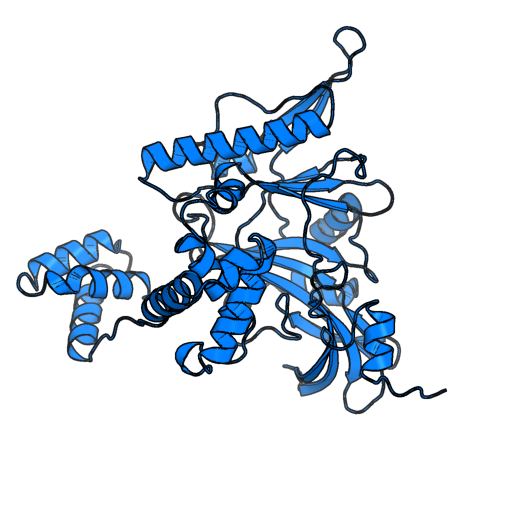4 1.00 97.81 86 HIS A C 1
ATOM 693 O O . HIS A 1 86 ? 5.273 -6.249 -4.193 1.00 97.81 86 HIS A O 1
ATOM 699 N N . LYS A 1 87 ? 6.467 -4.773 -5.394 1.00 97.19 87 LYS A N 1
ATOM 700 C CA . LYS A 1 87 ? 5.797 -3.609 -4.840 1.00 97.19 87 LYS A CA 1
ATOM 701 C C . LYS A 1 87 ? 4.606 -3.269 -5.721 1.00 97.19 87 LYS A C 1
ATOM 703 O O . LYS A 1 87 ? 4.751 -2.599 -6.740 1.00 97.19 87 LYS A O 1
ATOM 708 N N . GLU A 1 88 ? 3.436 -3.691 -5.269 1.00 96.44 88 GLU A N 1
ATOM 709 C CA . GLU A 1 88 ? 2.178 -3.227 -5.835 1.00 96.44 88 GLU A CA 1
ATOM 710 C C . GLU A 1 88 ? 1.978 -1.720 -5.589 1.00 96.44 88 GLU A C 1
ATOM 712 O O . GLU A 1 88 ? 2.467 -1.148 -4.603 1.00 96.44 88 GLU A O 1
ATOM 717 N N . ASP A 1 89 ? 1.285 -1.094 -6.536 1.00 94.19 89 ASP A N 1
ATOM 718 C CA . ASP A 1 89 ? 0.952 0.325 -6.584 1.00 94.19 89 ASP A CA 1
ATOM 719 C C . ASP A 1 89 ? -0.562 0.474 -6.420 1.00 94.19 89 ASP A C 1
ATOM 721 O O . ASP A 1 89 ? -1.342 0.437 -7.377 1.00 94.19 89 ASP A O 1
ATOM 725 N N . GLY A 1 90 ? -0.985 0.553 -5.166 1.00 94.69 90 GLY A N 1
ATOM 726 C CA . GLY A 1 90 ? -2.380 0.583 -4.789 1.00 94.69 90 GLY A CA 1
ATOM 727 C C . GLY A 1 90 ? -2.623 1.380 -3.517 1.00 94.69 90 GLY A C 1
ATOM 728 O O . GLY A 1 90 ? -1.928 2.339 -3.168 1.00 94.69 90 GLY A O 1
ATOM 729 N N . THR A 1 91 ? -3.676 0.972 -2.821 1.00 94.56 91 THR A N 1
ATOM 730 C CA . THR A 1 91 ? -4.112 1.596 -1.578 1.00 94.56 91 THR A CA 1
ATOM 731 C C . THR A 1 91 ? -3.902 0.614 -0.441 1.00 94.56 91 THR A C 1
ATOM 733 O O . THR A 1 91 ? -4.446 -0.492 -0.443 1.00 94.56 91 THR A O 1
ATOM 736 N N . ASN A 1 92 ? -3.145 1.033 0.570 1.00 95.31 92 ASN A N 1
ATOM 737 C CA . ASN A 1 92 ? -2.932 0.211 1.748 1.00 95.31 92 ASN A CA 1
ATOM 738 C C . ASN A 1 92 ? -4.203 0.144 2.608 1.00 95.31 92 ASN A C 1
ATOM 740 O O . ASN A 1 92 ? -4.673 1.173 3.106 1.00 95.31 92 ASN A O 1
ATOM 744 N N . ILE A 1 93 ? -4.701 -1.072 2.830 1.00 96.62 93 ILE A N 1
ATOM 745 C CA . ILE A 1 93 ? -5.847 -1.369 3.691 1.00 96.62 93 ILE A CA 1
ATOM 746 C C . ILE A 1 93 ? -5.351 -2.150 4.903 1.00 96.62 93 ILE A C 1
ATOM 748 O O . ILE A 1 93 ? -4.780 -3.229 4.765 1.00 96.62 93 ILE A O 1
ATOM 752 N N . VAL A 1 94 ? -5.576 -1.624 6.104 1.00 96.50 94 VAL A N 1
ATOM 753 C CA . VAL A 1 94 ? -5.281 -2.346 7.346 1.00 96.50 94 VAL A CA 1
ATOM 754 C C . VAL A 1 94 ? -6.577 -2.903 7.912 1.00 96.50 94 VAL A C 1
ATOM 756 O O . VAL A 1 94 ? -7.482 -2.146 8.257 1.00 96.50 94 VAL A O 1
ATOM 759 N N . MET A 1 95 ? -6.639 -4.224 8.037 1.00 97.38 95 MET A N 1
ATOM 760 C CA . MET A 1 95 ? -7.672 -4.941 8.774 1.00 97.38 95 MET A CA 1
ATOM 761 C C . MET A 1 95 ? -7.198 -5.177 10.202 1.00 97.38 95 MET A C 1
ATOM 763 O O . MET A 1 95 ? -6.069 -5.618 10.406 1.00 97.38 95 MET A O 1
ATOM 767 N N . PHE A 1 96 ? -8.027 -4.918 11.203 1.00 97.00 96 PHE A N 1
ATOM 768 C CA . PHE A 1 96 ? -7.646 -5.115 12.601 1.00 97.00 96 PHE A CA 1
ATOM 769 C C . PHE A 1 96 ? -8.851 -5.534 13.448 1.00 97.00 96 PHE A C 1
ATOM 771 O O . PHE A 1 96 ? -9.985 -5.191 13.110 1.00 97.00 96 PHE A O 1
ATOM 778 N N . PRO A 1 97 ? -8.642 -6.290 14.539 1.00 96.62 97 PRO A N 1
ATOM 779 C CA . PRO A 1 97 ? -9.731 -6.652 15.432 1.00 96.62 97 PRO A CA 1
ATOM 780 C C . PRO A 1 97 ? -10.110 -5.428 16.264 1.00 96.62 97 PRO A C 1
ATOM 782 O O . PRO A 1 97 ? -9.225 -4.748 16.775 1.00 96.62 97 PRO A O 1
ATOM 785 N N . LEU A 1 98 ? -11.390 -5.151 16.459 1.00 97.19 98 LEU A N 1
ATOM 786 C CA . LEU A 1 98 ? -11.842 -4.301 17.552 1.00 97.19 98 LEU A CA 1
ATOM 787 C C . LEU A 1 98 ? -11.874 -5.153 18.819 1.00 97.19 98 LEU A C 1
ATOM 789 O O . LEU A 1 98 ? -12.544 -6.187 18.853 1.00 97.19 98 LEU A O 1
ATOM 793 N N . LEU A 1 99 ? -11.140 -4.732 19.847 1.00 94.38 99 LEU A N 1
ATOM 794 C CA . LEU A 1 99 ? -11.078 -5.441 21.120 1.00 94.38 99 LEU A CA 1
ATOM 795 C C . LEU A 1 99 ? -11.810 -4.656 22.216 1.00 94.38 99 LEU A C 1
ATOM 797 O O . LEU A 1 99 ? -11.594 -3.458 22.409 1.00 94.38 99 LEU A O 1
ATOM 801 N N . PHE A 1 100 ? -12.658 -5.356 22.961 1.00 88.06 100 PHE A N 1
ATOM 802 C CA . PHE A 1 100 ? -13.478 -4.848 24.060 1.00 88.06 100 PHE A CA 1
ATOM 803 C C . PHE A 1 100 ? -13.233 -5.675 25.336 1.00 88.06 100 PHE A C 1
ATOM 805 O O . PHE A 1 100 ? -12.563 -6.696 25.257 1.00 88.06 100 PHE A O 1
ATOM 812 N N . ASN A 1 101 ? -13.702 -5.229 26.512 1.00 81.75 101 ASN A N 1
ATOM 813 C CA . ASN A 1 101 ? -13.701 -6.003 27.772 1.00 81.75 101 ASN A CA 1
ATOM 814 C C . ASN A 1 101 ? -12.475 -6.914 27.994 1.00 81.75 101 ASN A C 1
ATOM 816 O O . ASN A 1 101 ? -12.567 -8.130 27.882 1.00 81.75 101 ASN A O 1
ATOM 820 N N . GLU A 1 102 ? -11.306 -6.347 28.292 1.00 81.00 102 GLU A N 1
ATOM 821 C CA . GLU A 1 102 ? -10.095 -7.150 28.566 1.00 81.00 102 GLU A CA 1
ATOM 822 C C . GLU A 1 102 ? -9.600 -8.010 27.376 1.00 81.00 102 GLU A C 1
ATOM 824 O O . GLU A 1 102 ? -8.852 -8.969 27.556 1.00 81.00 102 GLU A O 1
ATOM 829 N N . GLY A 1 103 ? -9.941 -7.633 26.139 1.00 85.31 103 GLY A N 1
ATOM 830 C CA . GLY A 1 103 ? -9.408 -8.257 24.922 1.00 85.31 103 GLY A CA 1
ATOM 831 C C . GLY A 1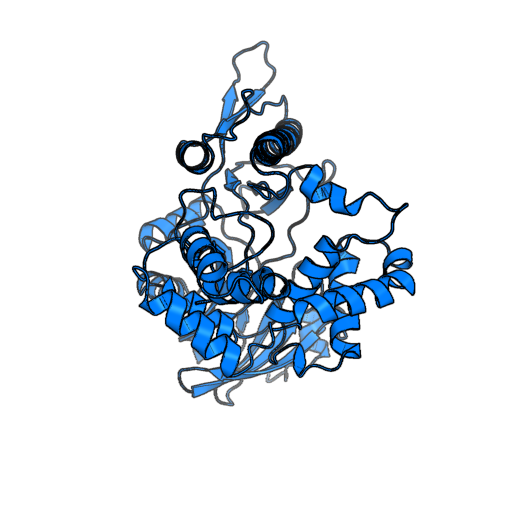 103 ? -10.351 -9.249 24.241 1.00 85.31 103 GLY A C 1
ATOM 832 O O . GLY A 1 103 ? -9.901 -10.037 23.403 1.00 85.31 103 GLY A O 1
ATOM 833 N N . GLU A 1 104 ? -11.637 -9.230 24.585 1.00 91.06 104 GLU A N 1
ATOM 834 C CA . GLU A 1 104 ? -12.694 -9.889 23.822 1.00 91.06 104 GLU A CA 1
ATOM 835 C C . GLU A 1 104 ? -12.786 -9.290 22.416 1.00 91.06 104 GLU A C 1
ATOM 837 O O . GLU A 1 104 ? -12.768 -8.075 22.229 1.00 91.06 104 GLU A O 1
ATOM 842 N N . TYR A 1 105 ? -12.865 -10.159 21.411 1.00 95.44 105 TYR A N 1
ATOM 843 C CA . TYR A 1 105 ? -13.078 -9.745 20.029 1.00 95.44 105 TYR A CA 1
ATOM 844 C C . TYR A 1 105 ? -14.521 -9.264 19.860 1.00 95.44 105 TYR A C 1
ATOM 846 O O . TYR A 1 105 ? -15.448 -10.010 20.171 1.00 95.44 105 TYR A O 1
ATOM 854 N N . ALA A 1 106 ? -14.694 -8.038 19.368 1.00 95.88 106 ALA A N 1
ATOM 855 C CA . ALA A 1 106 ? -16.000 -7.478 19.039 1.00 95.88 106 ALA A CA 1
ATOM 856 C C . ALA A 1 106 ? -16.317 -7.661 17.547 1.00 95.88 106 ALA A C 1
ATOM 858 O O . ALA A 1 106 ? -17.296 -8.315 17.211 1.00 95.88 106 ALA A O 1
ATOM 859 N N . GLU A 1 107 ? -15.470 -7.128 16.663 1.00 97.25 107 GLU A N 1
ATOM 860 C CA . GLU A 1 107 ? -15.627 -7.227 15.206 1.00 97.25 107 GLU A CA 1
ATOM 861 C C . GLU A 1 107 ? -14.287 -6.989 14.488 1.00 97.25 107 GLU A C 1
ATOM 863 O O . GLU A 1 107 ? -13.279 -6.657 15.116 1.00 97.25 107 GLU A O 1
ATOM 868 N N . THR A 1 108 ? -14.258 -7.126 13.163 1.00 97.69 108 THR A N 1
ATOM 869 C CA . THR A 1 108 ? -13.105 -6.757 12.330 1.00 97.69 108 THR A CA 1
ATOM 870 C C . THR A 1 108 ? -13.370 -5.428 11.641 1.00 97.69 108 THR A C 1
ATOM 872 O O . THR A 1 108 ? -14.346 -5.286 10.911 1.00 97.69 108 THR A O 1
ATOM 875 N N . LEU A 1 109 ? -12.456 -4.478 11.821 1.00 97.50 109 LEU A N 1
ATOM 876 C CA . LEU A 1 109 ? -12.520 -3.155 11.213 1.00 97.50 109 LEU A CA 1
ATOM 877 C C . LEU A 1 109 ? -11.449 -2.985 10.138 1.00 97.50 109 LEU A C 1
ATOM 879 O O . LEU A 1 109 ? -10.410 -3.648 10.147 1.00 97.50 109 LEU A O 1
ATOM 883 N N . PHE A 1 110 ? -11.706 -2.048 9.232 1.00 96.94 110 PHE A N 1
ATOM 884 C CA . PHE A 1 110 ? -10.829 -1.688 8.125 1.00 96.94 110 PHE A CA 1
ATOM 885 C C . PHE A 1 110 ? -10.443 -0.227 8.247 1.00 96.94 110 PHE A C 1
ATOM 887 O O . PHE A 1 110 ? -11.279 0.603 8.595 1.00 96.94 110 PHE A O 1
ATOM 894 N N . LYS A 1 111 ? -9.208 0.108 7.889 1.00 95.69 111 LYS A N 1
ATOM 895 C CA . LYS A 1 111 ? -8.763 1.493 7.765 1.00 95.69 111 LYS A CA 1
ATOM 896 C C . LYS A 1 111 ? -7.848 1.694 6.568 1.00 95.69 111 LYS A C 1
ATOM 898 O O . LYS A 1 111 ? -7.082 0.797 6.218 1.00 95.69 111 LYS A O 1
ATOM 903 N N . THR A 1 112 ? -7.859 2.896 6.003 1.00 93.19 112 THR A N 1
ATOM 904 C CA . THR A 1 112 ? -6.787 3.345 5.102 1.00 93.19 112 THR A CA 1
ATOM 905 C C . THR A 1 112 ? -5.619 3.910 5.916 1.00 93.19 112 THR A C 1
ATOM 907 O O . THR A 1 112 ? -5.619 3.886 7.154 1.00 93.19 112 THR A O 1
ATOM 910 N N . ARG A 1 113 ? -4.561 4.400 5.258 1.00 88.19 113 ARG A N 1
ATOM 911 C CA . ARG A 1 113 ? -3.344 4.854 5.949 1.00 88.19 113 ARG A CA 1
ATOM 912 C C . ARG A 1 113 ? -3.645 5.921 7.003 1.00 88.19 113 ARG A C 1
ATOM 914 O O . ARG A 1 113 ? -3.295 5.710 8.165 1.00 88.19 113 ARG A O 1
ATOM 921 N N . LEU A 1 114 ? -4.279 7.033 6.629 1.00 89.62 114 LEU A N 1
ATOM 922 C CA . LEU A 1 114 ? -4.495 8.175 7.523 1.00 89.62 114 LEU A CA 1
ATOM 923 C C . LEU A 1 114 ? -5.941 8.327 7.994 1.00 89.62 114 LEU A C 1
ATOM 925 O O . LEU A 1 114 ? -6.218 9.301 8.687 1.00 89.62 114 LEU A O 1
ATOM 929 N N . MET A 1 115 ? -6.851 7.410 7.692 1.00 93.19 115 MET A N 1
ATOM 930 C CA . MET A 1 115 ? -8.197 7.418 8.275 1.00 93.19 115 MET A CA 1
ATOM 931 C C . MET A 1 115 ? -8.317 6.320 9.334 1.00 93.19 115 MET A C 1
ATOM 933 O O . MET A 1 115 ? -7.627 5.313 9.221 1.00 93.19 115 MET A O 1
ATOM 937 N N . PRO A 1 116 ? -9.126 6.493 10.394 1.00 94.88 116 PRO A N 1
ATOM 938 C CA . PRO A 1 116 ? -9.352 5.436 11.379 1.00 94.88 116 PRO A CA 1
ATOM 939 C C . PRO A 1 116 ? -10.313 4.350 10.876 1.00 94.88 116 PRO A C 1
ATOM 941 O O . PRO A 1 116 ? -10.401 3.298 11.500 1.00 94.88 116 PRO A O 1
ATOM 944 N N . TYR A 1 117 ? -10.978 4.595 9.746 1.00 93.88 117 TYR A N 1
ATOM 945 C CA . TYR A 1 117 ? -11.905 3.687 9.084 1.00 93.88 117 TYR A CA 1
ATOM 946 C C . TYR A 1 117 ? -11.680 3.678 7.565 1.00 93.88 117 TYR A C 1
ATOM 948 O O . TYR A 1 117 ? -10.879 4.448 7.027 1.00 93.88 117 TYR A O 1
ATOM 956 N N . CYS A 1 118 ? -12.359 2.767 6.880 1.00 91.94 118 CYS A N 1
ATOM 957 C CA . CYS A 1 118 ? -12.435 2.675 5.429 1.00 91.94 118 CYS A CA 1
ATOM 958 C C . CYS A 1 118 ? -13.758 3.323 5.002 1.00 91.94 118 CYS A C 1
ATOM 960 O O . CYS A 1 118 ? -14.804 2.862 5.450 1.00 91.94 118 CYS A O 1
ATOM 962 N N . ASN A 1 119 ? -13.732 4.401 4.213 1.00 87.19 119 ASN A N 1
ATOM 963 C CA . ASN A 1 119 ? -14.975 5.013 3.724 1.00 87.19 119 ASN A CA 1
ATOM 964 C C . ASN A 1 119 ? -15.703 4.076 2.736 1.00 87.19 119 ASN A C 1
ATOM 966 O O . ASN A 1 119 ? -15.117 3.098 2.264 1.00 87.19 119 ASN A O 1
ATOM 970 N N . ASP A 1 120 ? -16.957 4.391 2.405 1.00 86.94 120 ASP A N 1
ATOM 971 C CA . ASP A 1 120 ? -17.818 3.529 1.581 1.00 86.94 120 ASP A CA 1
ATOM 972 C C . ASP A 1 120 ? -17.181 3.175 0.227 1.00 86.94 120 ASP A C 1
ATOM 974 O O . ASP A 1 120 ? -17.172 2.012 -0.168 1.00 86.94 120 ASP A O 1
ATOM 978 N N . ASN A 1 121 ? -16.526 4.138 -0.435 1.00 83.69 121 ASN A N 1
ATOM 979 C CA . ASN A 1 121 ? -15.854 3.910 -1.720 1.00 83.69 121 ASN A CA 1
ATOM 980 C C . ASN A 1 121 ? -14.769 2.824 -1.637 1.00 83.69 121 ASN A C 1
ATOM 982 O O . ASN A 1 121 ? -14.611 2.012 -2.554 1.00 83.69 121 ASN A O 1
ATOM 986 N N . TRP A 1 122 ? -13.979 2.821 -0.561 1.00 90.00 122 TRP A N 1
ATOM 987 C CA . TRP A 1 122 ? -12.942 1.812 -0.356 1.00 90.00 122 TRP A CA 1
ATOM 988 C C . TRP A 1 122 ? -13.521 0.499 0.142 1.00 90.00 122 TRP A C 1
ATOM 990 O O . TRP A 1 122 ? -13.078 -0.562 -0.299 1.00 90.00 122 TRP A O 1
ATOM 1000 N N . LEU A 1 123 ? -14.514 0.560 1.026 1.00 91.94 123 LEU A N 1
ATOM 1001 C CA . LEU A 1 123 ? -15.175 -0.620 1.561 1.00 91.94 123 LEU A CA 1
ATOM 1002 C C . LEU A 1 123 ? -15.873 -1.413 0.450 1.00 91.94 123 LEU A C 1
ATOM 1004 O O . LEU A 1 123 ? -15.718 -2.629 0.399 1.00 91.94 123 LEU A O 1
ATOM 1008 N N . ASP A 1 124 ? -16.520 -0.742 -0.503 1.00 92.38 124 ASP A N 1
ATOM 1009 C CA . ASP A 1 124 ? -17.120 -1.369 -1.685 1.00 92.38 124 ASP A CA 1
ATOM 1010 C C . ASP A 1 124 ? -16.091 -2.140 -2.516 1.00 92.38 124 ASP A C 1
ATOM 1012 O O . ASP A 1 124 ? -16.344 -3.264 -2.950 1.00 92.38 124 ASP A O 1
ATOM 1016 N N . LYS A 1 125 ? -14.899 -1.566 -2.720 1.00 94.31 125 LYS A N 1
ATOM 1017 C CA . LYS A 1 125 ? -13.804 -2.248 -3.422 1.00 94.31 125 LYS A CA 1
ATOM 1018 C C . LYS A 1 125 ? -13.277 -3.433 -2.616 1.00 94.31 125 LYS A C 1
ATOM 1020 O O . LYS A 1 125 ? -13.101 -4.509 -3.177 1.00 94.31 125 LYS A O 1
ATOM 1025 N N . VAL A 1 126 ? -13.054 -3.260 -1.314 1.00 96.25 126 VAL A N 1
ATOM 1026 C CA . VAL A 1 126 ? -12.607 -4.342 -0.424 1.00 96.25 126 VAL A CA 1
ATOM 1027 C C . VAL A 1 126 ? -13.610 -5.497 -0.439 1.00 96.25 126 VAL A C 1
ATOM 1029 O O . VAL A 1 126 ? -13.208 -6.644 -0.608 1.00 96.25 126 VAL A O 1
ATOM 1032 N N . ASN A 1 127 ? -14.911 -5.210 -0.373 1.00 96.00 127 ASN A N 1
ATOM 1033 C CA . ASN A 1 127 ? -15.978 -6.213 -0.375 1.00 96.00 127 ASN A CA 1
ATOM 1034 C C . ASN A 1 127 ? -16.010 -7.082 -1.644 1.00 96.00 127 ASN A C 1
ATOM 1036 O O . ASN A 1 127 ? -16.477 -8.216 -1.586 1.00 96.00 127 ASN A O 1
ATOM 1040 N N . LYS A 1 128 ? -15.484 -6.597 -2.777 1.00 96.44 128 LYS A N 1
ATOM 1041 C CA . LYS A 1 128 ? -15.379 -7.382 -4.022 1.00 96.44 128 LYS A CA 1
ATOM 1042 C C . LYS A 1 128 ? -14.302 -8.471 -3.975 1.00 96.44 128 LYS A C 1
ATOM 1044 O O . LYS A 1 128 ? -14.355 -9.396 -4.778 1.00 96.44 128 LYS A O 1
ATOM 1049 N N . VAL A 1 129 ? -13.310 -8.342 -3.093 1.00 97.06 129 VAL A N 1
ATOM 1050 C CA . VAL A 1 129 ? -12.099 -9.191 -3.079 1.00 97.06 129 VAL A CA 1
ATOM 1051 C C . VAL A 1 129 ? -11.836 -9.866 -1.734 1.00 97.06 129 VAL A C 1
ATOM 1053 O O . VAL A 1 129 ? -11.091 -10.844 -1.669 1.00 97.06 129 VAL A O 1
ATOM 1056 N N . ILE A 1 130 ? -12.450 -9.375 -0.658 1.00 97.44 130 ILE A N 1
ATOM 1057 C CA . ILE A 1 130 ? -12.339 -9.956 0.676 1.00 97.44 130 ILE A CA 1
ATOM 1058 C C . ILE A 1 130 ? -13.044 -11.317 0.752 1.00 97.44 130 ILE A C 1
ATOM 1060 O O . ILE A 1 130 ? -14.014 -11.587 0.049 1.00 97.44 130 ILE A O 1
ATOM 1064 N N . THR A 1 131 ? -12.566 -12.189 1.638 1.00 97.69 131 THR A N 1
ATOM 1065 C CA . THR A 1 131 ? -13.155 -13.518 1.878 1.00 97.69 131 THR A CA 1
ATOM 1066 C C . THR A 1 131 ? -13.270 -13.802 3.373 1.00 97.69 131 THR A C 1
ATOM 1068 O O . THR A 1 131 ? -12.520 -13.232 4.166 1.00 97.69 131 THR A O 1
ATOM 1071 N N . ASP A 1 132 ? -14.125 -14.751 3.766 1.00 98.19 132 ASP A N 1
ATOM 1072 C CA . ASP A 1 132 ? -14.293 -15.192 5.165 1.00 98.19 132 ASP A CA 1
ATOM 1073 C C . ASP A 1 132 ? -12.980 -15.576 5.858 1.00 98.19 132 ASP A C 1
ATOM 1075 O O . ASP A 1 132 ? -12.844 -15.456 7.076 1.00 98.19 132 ASP A O 1
ATOM 1079 N N . ASN A 1 133 ? -11.996 -16.056 5.097 1.00 98.50 133 ASN A N 1
ATOM 1080 C CA . ASN A 1 133 ? -10.693 -16.417 5.641 1.00 98.50 133 ASN A CA 1
ATOM 1081 C C . ASN A 1 133 ? -9.937 -15.206 6.196 1.00 98.50 133 ASN A C 1
ATOM 1083 O O . ASN A 1 133 ? -9.243 -15.344 7.202 1.00 98.50 133 ASN A O 1
ATOM 1087 N N . HIS A 1 134 ? -10.104 -14.028 5.592 1.00 98.56 134 HIS A N 1
ATOM 1088 C CA . HIS A 1 134 ? -9.501 -12.792 6.084 1.00 98.56 134 HIS A CA 1
ATOM 1089 C C . HIS A 1 134 ? -10.080 -12.414 7.451 1.00 98.56 134 HIS A C 1
ATOM 1091 O O . HIS A 1 134 ? -9.331 -12.136 8.386 1.00 98.56 134 HIS A O 1
ATOM 1097 N N . PHE A 1 135 ? -11.408 -12.481 7.595 1.00 98.31 135 PHE A N 1
ATOM 1098 C CA . PHE A 1 135 ? -12.090 -12.235 8.868 1.00 98.31 135 PHE A CA 1
ATOM 1099 C C . PHE A 1 135 ? -11.649 -13.230 9.945 1.00 98.31 135 PHE A C 1
ATOM 1101 O O . PHE A 1 135 ? -11.244 -12.816 11.031 1.00 98.31 135 PHE A O 1
ATOM 1108 N N . LYS A 1 136 ? -11.621 -14.530 9.619 1.00 98.50 136 LYS A N 1
ATOM 1109 C CA . LYS A 1 136 ? -11.145 -15.583 10.534 1.00 98.50 136 LYS A CA 1
ATOM 1110 C C . LYS A 1 136 ? -9.702 -15.353 10.979 1.00 98.50 136 LYS A C 1
ATOM 1112 O O . LYS A 1 136 ? -9.405 -15.546 12.154 1.00 98.50 136 LYS A O 1
ATOM 1117 N N . ALA A 1 137 ? -8.812 -14.947 10.074 1.00 98.38 137 ALA A N 1
ATOM 1118 C CA . ALA A 1 137 ? -7.420 -14.668 10.418 1.00 98.38 137 ALA A CA 1
ATOM 1119 C C . ALA A 1 137 ? -7.318 -13.532 11.447 1.00 98.38 137 ALA A C 1
ATOM 1121 O O . ALA A 1 137 ? -6.658 -13.686 12.473 1.00 98.38 137 ALA A O 1
ATOM 1122 N N . VAL A 1 138 ? -8.031 -12.425 11.225 1.00 97.56 138 VAL A N 1
ATOM 1123 C CA . VAL A 1 138 ? -8.050 -11.283 12.153 1.00 97.56 138 VAL A CA 1
ATOM 1124 C C . VAL A 1 138 ? -8.658 -11.664 13.506 1.00 97.56 138 VAL A C 1
ATOM 1126 O O . VAL A 1 138 ? -8.078 -11.350 14.546 1.00 97.56 138 VAL A O 1
ATOM 1129 N N . GLU A 1 139 ? -9.793 -12.363 13.504 1.00 97.25 139 GLU A N 1
ATOM 1130 C CA . GLU A 1 139 ? -10.491 -12.809 14.717 1.00 97.25 139 GLU A CA 1
ATOM 1131 C C . GLU A 1 139 ? -9.612 -13.731 15.576 1.00 97.25 139 GLU A C 1
ATOM 1133 O O . GLU A 1 139 ? -9.502 -13.552 16.792 1.00 97.25 139 GLU A O 1
ATOM 1138 N N . LYS A 1 140 ? -8.981 -14.732 14.948 1.00 97.69 140 LYS A N 1
ATOM 1139 C CA . LYS A 1 140 ? -8.227 -15.771 15.659 1.00 97.69 140 LYS A CA 1
ATOM 1140 C C . LYS A 1 140 ? -6.832 -15.325 16.068 1.00 97.69 140 LYS A C 1
ATOM 1142 O O . LYS A 1 140 ? -6.424 -15.637 17.183 1.00 97.69 140 LYS A O 1
ATOM 1147 N N . GLU A 1 141 ? -6.117 -14.608 15.206 1.00 96.62 141 GLU A N 1
ATOM 1148 C CA . GLU A 1 141 ? -4.758 -14.148 15.519 1.00 96.62 141 GLU A CA 1
ATOM 1149 C C . GLU A 1 141 ? -4.770 -12.882 16.385 1.00 96.62 141 GLU A C 1
ATOM 1151 O O . GLU A 1 141 ? -3.822 -12.634 17.124 1.00 96.62 141 GLU A O 1
ATOM 1156 N N . ARG A 1 142 ? -5.852 -12.089 16.345 1.00 95.06 142 ARG A N 1
ATOM 1157 C CA . ARG A 1 142 ? -5.983 -10.808 17.063 1.00 95.06 142 ARG A CA 1
ATOM 1158 C C . ARG A 1 142 ? -4.867 -9.805 16.723 1.00 95.06 142 ARG A C 1
ATOM 1160 O O . ARG A 1 142 ? -4.466 -8.992 17.556 1.00 95.06 142 ARG A O 1
ATOM 1167 N N . LEU A 1 143 ? -4.384 -9.847 15.481 1.00 95.06 143 LEU A N 1
ATOM 1168 C CA . LEU A 1 143 ? -3.334 -8.977 14.941 1.00 95.06 143 LEU A CA 1
ATOM 1169 C C . LEU A 1 143 ? -3.888 -8.034 13.872 1.00 95.06 143 LEU A C 1
ATOM 1171 O O . LEU A 1 143 ? -4.984 -8.240 13.355 1.00 95.06 143 LEU A O 1
ATOM 1175 N N . SER A 1 144 ? -3.129 -6.991 13.528 1.00 95.50 144 SER A N 1
ATOM 1176 C CA . SER A 1 144 ? -3.470 -6.128 12.389 1.00 95.50 144 SER A CA 1
ATOM 1177 C C . SER A 1 144 ? -2.831 -6.673 11.113 1.00 95.50 144 SER A C 1
ATOM 1179 O O . SER A 1 144 ? -1.641 -6.971 11.101 1.00 95.50 144 SER A O 1
ATOM 1181 N N . PHE A 1 145 ? -3.596 -6.783 10.038 1.00 97.31 145 PHE A N 1
ATOM 1182 C CA . PHE A 1 145 ? -3.165 -7.309 8.748 1.00 97.31 145 PHE A CA 1
ATOM 1183 C C . PHE A 1 145 ? -3.175 -6.169 7.736 1.00 97.31 145 PHE A C 1
ATOM 1185 O O . PHE A 1 145 ? -4.199 -5.521 7.529 1.00 97.31 145 PHE A O 1
ATOM 1192 N N . SER A 1 146 ? -2.024 -5.896 7.141 1.00 96.75 146 SER A N 1
ATOM 1193 C CA . SER A 1 146 ? -1.824 -4.825 6.174 1.00 96.75 146 SER A CA 1
ATOM 1194 C C . SER A 1 146 ? -1.828 -5.421 4.774 1.00 96.75 146 SER A C 1
ATOM 1196 O O . SER A 1 146 ? -0.980 -6.257 4.468 1.00 96.75 146 SER A O 1
ATOM 1198 N N . TYR A 1 147 ? -2.755 -4.983 3.934 1.00 98.00 147 TYR A N 1
ATOM 1199 C CA . TYR A 1 147 ? -2.926 -5.435 2.558 1.00 98.00 147 TYR A CA 1
ATOM 1200 C C . TYR A 1 147 ? -2.685 -4.293 1.577 1.00 98.00 147 TYR A C 1
ATOM 1202 O O . TYR A 1 147 ? -2.855 -3.122 1.931 1.00 98.00 147 TYR A O 1
ATOM 1210 N N . GLU A 1 148 ? -2.346 -4.635 0.339 1.00 97.94 148 GLU A N 1
ATOM 1211 C CA . GLU A 1 148 ? -2.466 -3.720 -0.791 1.00 97.94 148 GLU A CA 1
ATOM 1212 C C . GLU A 1 148 ? -3.719 -4.065 -1.591 1.00 97.94 148 GLU A C 1
ATOM 1214 O O . GLU A 1 148 ? -3.870 -5.193 -2.059 1.00 97.94 148 GLU A O 1
ATOM 1219 N N . LEU A 1 149 ? -4.610 -3.088 -1.755 1.00 97.81 149 LEU A N 1
ATOM 1220 C CA . LEU A 1 149 ? -5.724 -3.146 -2.694 1.00 97.81 149 LEU A CA 1
ATOM 1221 C C . LEU A 1 149 ? -5.269 -2.513 -4.014 1.00 97.81 149 LEU A C 1
ATOM 1223 O O . LEU A 1 149 ? -5.005 -1.311 -4.053 1.00 97.81 149 LEU A O 1
ATOM 1227 N N . TYR A 1 150 ? -5.188 -3.279 -5.096 1.00 96.88 150 TYR A N 1
ATOM 1228 C CA . TYR A 1 150 ? -4.637 -2.810 -6.377 1.00 96.88 150 TYR A CA 1
ATOM 1229 C C . TYR A 1 150 ? -5.345 -3.454 -7.576 1.00 96.88 150 TYR A C 1
ATOM 1231 O O . TYR A 1 150 ? -6.141 -4.375 -7.413 1.00 96.88 150 TYR A O 1
ATOM 1239 N N . GLY A 1 151 ? -5.088 -2.953 -8.786 1.00 93.94 151 GLY A N 1
ATOM 1240 C CA . GLY A 1 151 ? -5.658 -3.479 -10.031 1.00 93.94 151 GLY A CA 1
ATOM 1241 C C . GLY A 1 151 ? -6.241 -2.394 -10.935 1.00 93.94 151 GLY A C 1
ATOM 1242 O O . GLY A 1 151 ? -6.173 -1.201 -10.641 1.00 93.94 151 GLY A O 1
ATOM 1243 N N . ILE A 1 152 ? -6.850 -2.805 -12.046 1.00 90.19 152 ILE A N 1
ATOM 1244 C CA . ILE A 1 152 ? -7.426 -1.912 -13.070 1.00 90.19 152 ILE A CA 1
ATOM 1245 C C . ILE A 1 152 ? -8.513 -0.989 -12.486 1.00 90.19 152 ILE A C 1
ATOM 1247 O O . ILE A 1 152 ? -8.609 0.182 -12.870 1.00 90.19 152 ILE A O 1
ATOM 1251 N N . GLN A 1 153 ? -9.311 -1.487 -11.534 1.00 88.31 153 GLN A N 1
ATOM 1252 C CA . GLN A 1 153 ? -10.342 -0.713 -10.830 1.00 88.31 153 GLN A CA 1
ATOM 1253 C C . GLN A 1 153 ? -9.771 0.191 -9.720 1.00 88.31 153 GLN A C 1
ATOM 1255 O O . GLN A 1 153 ? -10.482 1.072 -9.223 1.00 88.31 153 GLN A O 1
ATOM 1260 N N . ASN A 1 154 ? -8.499 0.027 -9.336 1.00 88.44 154 ASN A N 1
ATOM 1261 C CA . ASN A 1 154 ? -7.807 0.913 -8.402 1.00 88.44 154 ASN A CA 1
ATOM 1262 C C . ASN A 1 154 ? -6.626 1.625 -9.070 1.00 88.44 154 ASN A C 1
ATOM 1264 O O . ASN A 1 154 ? -5.464 1.301 -8.847 1.00 88.44 154 ASN A O 1
ATOM 1268 N N . LYS A 1 155 ? -6.949 2.592 -9.933 1.00 82.81 155 LYS A N 1
ATOM 1269 C CA . LYS A 1 155 ? -5.975 3.248 -10.809 1.00 82.81 155 LYS A CA 1
ATOM 1270 C C . LYS A 1 155 ? -4.982 4.113 -10.034 1.00 82.81 155 LYS A C 1
ATOM 1272 O O . LYS A 1 155 ? -5.331 5.212 -9.600 1.00 82.81 155 LYS A O 1
ATOM 1277 N N . HIS A 1 156 ? -3.737 3.657 -10.009 1.00 87.94 156 HIS A N 1
ATOM 1278 C CA . HIS A 1 156 ? -2.555 4.450 -9.677 1.00 87.94 156 HIS A CA 1
ATOM 1279 C C . HIS A 1 156 ? -1.689 4.642 -10.933 1.00 87.94 156 HIS A C 1
ATOM 1281 O O . HIS A 1 156 ? -2.228 4.969 -11.998 1.00 87.94 156 HIS A O 1
ATOM 1287 N N . GLU A 1 157 ? -0.369 4.521 -10.842 1.00 87.56 157 GLU A N 1
ATOM 1288 C CA . GLU A 1 157 ? 0.538 4.696 -11.978 1.00 87.56 157 GLU A CA 1
ATOM 1289 C C . GLU A 1 157 ? 0.794 3.417 -12.759 1.00 87.56 157 GLU A C 1
ATOM 1291 O O . GLU A 1 157 ? 0.878 3.471 -13.995 1.00 87.56 157 GLU A O 1
ATOM 1296 N N . VAL A 1 158 ? 0.911 2.290 -12.057 1.00 91.62 158 VAL A N 1
ATOM 1297 C CA . VAL A 1 158 ? 1.134 0.991 -12.689 1.00 91.62 158 VAL A CA 1
ATOM 1298 C C . VAL A 1 158 ? -0.030 0.652 -13.616 1.00 91.62 158 VAL A C 1
ATOM 1300 O O . VAL A 1 158 ? -1.205 0.683 -13.246 1.00 91.62 158 VAL A O 1
ATOM 1303 N N . GLN A 1 159 ? 0.308 0.342 -14.866 1.00 91.81 159 GLN A N 1
ATOM 1304 C CA . GLN A 1 159 ? -0.659 0.028 -15.912 1.00 91.81 159 GLN A CA 1
ATOM 1305 C C . GLN A 1 159 ? -1.037 -1.454 -15.862 1.00 91.81 159 GLN A C 1
ATOM 1307 O O . GLN A 1 159 ? -0.607 -2.264 -16.686 1.00 91.81 159 GLN A O 1
ATOM 1312 N N . TYR A 1 160 ? -1.849 -1.804 -14.868 1.00 93.25 160 TYR A N 1
ATOM 1313 C CA . TYR A 1 160 ? -2.264 -3.177 -14.595 1.00 93.25 160 TYR A CA 1
ATOM 1314 C C . TYR A 1 160 ? -3.020 -3.868 -15.735 1.00 93.25 160 TYR A C 1
ATOM 1316 O O . TYR A 1 160 ? -2.999 -5.087 -15.811 1.00 93.25 160 TYR A O 1
ATOM 1324 N N . GLN A 1 161 ? -3.624 -3.121 -16.663 1.00 92.25 161 GLN A N 1
ATOM 1325 C CA . GLN A 1 161 ? -4.304 -3.690 -17.833 1.00 92.25 161 GLN A CA 1
ATOM 1326 C C . GLN A 1 161 ? -3.368 -4.394 -18.832 1.00 92.25 161 GLN A C 1
ATOM 1328 O O . GLN A 1 161 ? -3.847 -5.038 -19.758 1.00 92.25 161 GLN A O 1
ATOM 1333 N N . TYR A 1 162 ? -2.049 -4.233 -18.683 1.00 93.25 162 TYR A N 1
ATOM 1334 C CA . TYR A 1 162 ? -1.035 -4.928 -19.486 1.00 93.25 162 TYR A CA 1
ATOM 1335 C C . TYR A 1 162 ? -0.369 -6.083 -18.732 1.00 93.25 162 TYR A C 1
ATOM 1337 O O . TYR A 1 162 ? 0.691 -6.552 -19.144 1.00 93.25 162 TYR A O 1
ATOM 1345 N N . GLN A 1 163 ? -0.951 -6.489 -17.607 1.00 91.06 163 GLN A N 1
ATOM 1346 C CA . GLN A 1 163 ? -0.494 -7.594 -16.776 1.00 91.06 163 GLN A CA 1
ATOM 1347 C C . GLN A 1 163 ? -1.628 -8.605 -16.671 1.00 91.06 163 GLN A C 1
ATOM 1349 O O . GLN A 1 163 ? -2.798 -8.221 -16.675 1.00 91.06 163 GLN A O 1
ATOM 1354 N N . ASP A 1 164 ? -1.285 -9.882 -16.540 1.00 86.69 164 ASP A N 1
ATOM 1355 C CA . ASP A 1 164 ? -2.273 -10.924 -16.269 1.00 86.69 164 ASP A CA 1
ATOM 1356 C C . ASP A 1 164 ? -2.667 -10.906 -14.786 1.00 86.69 164 ASP A C 1
ATOM 1358 O O . ASP A 1 164 ? -2.233 -11.729 -13.980 1.00 86.69 164 ASP A O 1
ATOM 1362 N N . ILE A 1 165 ? -3.429 -9.882 -14.396 1.00 88.19 165 ILE A N 1
ATOM 1363 C CA . ILE A 1 165 ? -4.008 -9.786 -13.060 1.00 88.19 165 ILE A CA 1
ATOM 1364 C C . ILE A 1 165 ? -5.506 -9.485 -13.117 1.00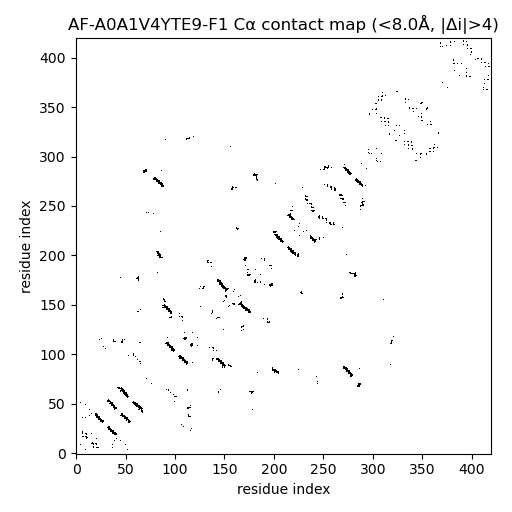 88.19 165 ILE A C 1
ATOM 1366 O O . ILE A 1 165 ? -5.968 -8.788 -14.024 1.00 88.19 165 ILE A O 1
ATOM 1370 N N . PRO A 1 166 ? -6.278 -9.943 -12.114 1.00 87.25 166 PRO A N 1
ATOM 1371 C CA . PRO A 1 166 ? -7.672 -9.548 -11.965 1.00 87.25 166 PRO A CA 1
ATOM 1372 C C . PRO A 1 166 ? -7.869 -8.028 -11.926 1.00 87.25 166 PRO A C 1
ATOM 1374 O O . PRO A 1 166 ? -6.990 -7.273 -11.505 1.00 87.25 166 PRO A O 1
ATOM 1377 N N . GLU A 1 167 ? -9.075 -7.582 -12.285 1.00 90.81 167 GLU A N 1
ATOM 1378 C CA . GLU A 1 167 ? -9.442 -6.161 -12.279 1.00 90.81 167 GLU A CA 1
ATOM 1379 C C . GLU A 1 167 ? -9.243 -5.480 -10.917 1.00 90.81 167 GLU A C 1
ATOM 1381 O O . GLU A 1 167 ? -9.033 -4.266 -10.850 1.00 90.81 167 GLU A O 1
ATOM 1386 N N . LEU A 1 168 ? -9.311 -6.257 -9.836 1.00 95.38 168 LEU A N 1
ATOM 1387 C CA . LEU A 1 168 ? -9.067 -5.826 -8.471 1.00 95.38 168 LEU A CA 1
ATOM 1388 C C . LEU A 1 168 ? -8.520 -7.008 -7.656 1.00 95.38 168 LEU A C 1
ATOM 1390 O O . LEU A 1 168 ? -9.051 -8.114 -7.742 1.00 95.38 168 LEU A O 1
ATOM 1394 N N . ASN A 1 169 ? -7.488 -6.771 -6.852 1.00 96.75 169 ASN A N 1
ATOM 1395 C CA . ASN A 1 169 ? -6.875 -7.743 -5.947 1.00 96.75 169 ASN A CA 1
ATOM 1396 C C . ASN A 1 169 ? -6.633 -7.131 -4.569 1.00 96.75 169 ASN A C 1
ATOM 1398 O O . ASN A 1 169 ? -6.541 -5.910 -4.427 1.00 96.75 169 ASN A O 1
ATOM 1402 N N . LEU A 1 170 ? -6.510 -8.005 -3.572 1.00 98.06 170 LEU A N 1
ATOM 1403 C CA . LEU A 1 170 ? -6.150 -7.667 -2.202 1.00 98.06 170 LEU A CA 1
ATOM 1404 C C . LEU A 1 170 ? -5.120 -8.678 -1.707 1.00 98.06 170 LEU A C 1
ATOM 1406 O O . LEU A 1 170 ? -5.472 -9.823 -1.424 1.00 98.06 170 LEU A O 1
ATOM 1410 N N . ASP A 1 171 ? -3.871 -8.241 -1.588 1.00 98.19 171 ASP A N 1
ATOM 1411 C CA . ASP A 1 171 ? -2.764 -9.118 -1.211 1.00 98.19 171 ASP A CA 1
ATOM 1412 C C . ASP A 1 171 ? -2.116 -8.666 0.093 1.00 98.19 171 ASP A C 1
ATOM 1414 O O . ASP A 1 171 ? -1.901 -7.475 0.332 1.00 98.19 171 ASP A O 1
ATOM 1418 N N . LEU A 1 172 ? -1.811 -9.631 0.961 1.00 98.44 172 LEU A N 1
ATOM 1419 C CA . LEU A 1 172 ? -1.195 -9.390 2.259 1.00 98.44 172 LEU A CA 1
ATOM 1420 C C . LEU A 1 172 ? 0.243 -8.894 2.072 1.00 98.44 172 LEU A C 1
ATOM 1422 O O . LEU A 1 172 ? 1.080 -9.599 1.509 1.00 98.44 172 LEU A O 1
ATOM 1426 N N . LEU A 1 173 ? 0.522 -7.698 2.595 1.00 97.06 173 LEU A N 1
ATOM 1427 C CA . LEU A 1 173 ? 1.857 -7.104 2.662 1.00 97.06 173 LEU A CA 1
ATOM 1428 C C . LEU A 1 173 ? 2.592 -7.558 3.917 1.00 97.06 173 LEU A C 1
ATOM 1430 O O . LEU A 1 173 ? 3.758 -7.921 3.861 1.00 97.06 173 LEU A O 1
ATOM 1434 N N . THR A 1 174 ? 1.929 -7.452 5.071 1.00 96.12 174 THR A N 1
ATOM 1435 C CA . THR A 1 174 ? 2.519 -7.772 6.373 1.00 96.12 174 THR A CA 1
ATOM 1436 C C . THR A 1 174 ? 1.461 -7.933 7.464 1.00 96.12 174 THR A C 1
ATOM 1438 O O . THR A 1 174 ? 0.338 -7.439 7.344 1.00 96.12 174 THR A O 1
ATOM 1441 N N . ILE A 1 175 ? 1.836 -8.586 8.562 1.00 96.19 175 ILE A N 1
ATOM 1442 C CA . ILE A 1 175 ? 1.066 -8.669 9.802 1.00 96.19 175 ILE A CA 1
ATOM 1443 C C . ILE A 1 175 ? 1.809 -7.888 10.887 1.00 96.19 175 ILE A C 1
ATOM 1445 O O . ILE A 1 175 ? 3.022 -8.012 11.055 1.00 96.19 175 ILE A O 1
ATOM 1449 N N . LEU A 1 176 ? 1.074 -7.069 11.632 1.00 92.88 176 LEU A N 1
ATOM 1450 C CA . LEU A 1 176 ? 1.600 -6.146 12.624 1.00 92.88 176 LEU A CA 1
ATOM 1451 C C . LEU A 1 176 ? 1.171 -6.580 14.032 1.00 92.88 176 LEU A C 1
ATOM 1453 O O . LEU A 1 176 ? -0.022 -6.684 14.333 1.00 92.88 176 LEU A O 1
ATOM 1457 N N . MET A 1 177 ? 2.156 -6.759 14.911 1.00 87.81 177 MET A N 1
ATOM 1458 C CA . MET A 1 177 ? 1.989 -7.081 16.326 1.00 87.81 177 MET A CA 1
ATOM 1459 C C . MET A 1 177 ? 2.612 -5.979 17.184 1.00 87.81 177 MET A C 1
ATOM 1461 O O . MET A 1 177 ? 3.812 -5.729 17.113 1.00 87.81 177 MET A O 1
ATOM 1465 N N . GLN A 1 178 ? 1.790 -5.298 17.990 1.00 74.75 178 GLN A N 1
ATOM 1466 C CA . GLN A 1 178 ? 2.233 -4.315 18.997 1.00 74.75 178 GLN A CA 1
ATOM 1467 C C . GLN A 1 178 ? 3.263 -3.280 18.492 1.00 74.75 178 GLN A C 1
ATOM 1469 O O . GLN A 1 178 ? 4.155 -2.853 19.220 1.00 74.75 178 GLN A O 1
ATOM 1474 N N . GLY A 1 179 ? 3.145 -2.850 17.234 1.00 66.50 179 GLY A N 1
ATOM 1475 C CA . GLY A 1 179 ? 4.041 -1.846 16.654 1.00 66.50 179 GLY A CA 1
ATOM 1476 C C . GLY A 1 179 ? 5.191 -2.388 15.803 1.00 66.50 179 GLY A C 1
ATOM 1477 O O . GLY A 1 179 ? 5.901 -1.574 15.210 1.00 66.50 179 GLY A O 1
ATOM 1478 N N . LYS A 1 180 ? 5.346 -3.711 15.688 1.00 83.62 180 LYS A N 1
ATOM 1479 C CA . LYS A 1 180 ? 6.355 -4.375 14.850 1.00 83.62 180 LYS A CA 1
ATOM 1480 C C . LYS A 1 180 ? 5.706 -5.218 13.757 1.00 83.62 180 LYS A C 1
ATOM 1482 O O . LYS A 1 180 ? 4.604 -5.726 13.941 1.00 83.62 180 LYS A O 1
ATOM 1487 N N . SER A 1 181 ? 6.388 -5.354 12.624 1.00 91.38 181 SER A N 1
ATOM 1488 C CA . SER A 1 181 ? 6.035 -6.351 11.613 1.00 91.38 181 SER A CA 1
ATOM 1489 C C . SER A 1 181 ? 6.501 -7.719 12.094 1.00 91.38 181 SER A C 1
ATOM 1491 O O . SER A 1 181 ? 7.647 -7.842 12.530 1.00 91.38 181 SER A O 1
ATOM 1493 N N . LEU A 1 182 ? 5.641 -8.732 11.979 1.00 93.62 182 LEU A N 1
ATOM 1494 C CA . LEU A 1 182 ? 6.057 -10.124 12.147 1.00 93.62 182 LEU A CA 1
ATOM 1495 C C . LEU A 1 182 ? 7.159 -10.461 11.150 1.00 93.62 182 LEU A C 1
ATOM 1497 O O . LEU A 1 182 ? 7.191 -9.870 10.061 1.00 93.62 182 LEU A O 1
ATOM 1501 N N . ARG A 1 183 ? 8.024 -11.411 11.518 1.00 94.81 183 ARG A N 1
ATOM 1502 C CA . ARG A 1 183 ? 9.013 -11.968 10.593 1.00 94.81 183 ARG A CA 1
ATOM 1503 C C . ARG A 1 183 ? 8.319 -12.531 9.352 1.00 94.81 183 ARG A C 1
ATOM 1505 O O . ARG A 1 183 ? 7.156 -12.935 9.405 1.00 94.81 183 ARG A O 1
ATOM 1512 N N . TYR A 1 184 ? 9.029 -12.549 8.227 1.00 94.81 184 TYR A N 1
ATOM 1513 C CA . TYR A 1 184 ? 8.445 -12.990 6.961 1.00 94.81 184 TYR A CA 1
ATOM 1514 C C . TYR A 1 184 ? 7.949 -14.445 7.026 1.00 94.81 184 TYR A C 1
ATOM 1516 O O . TYR A 1 184 ? 6.838 -14.731 6.592 1.00 94.81 184 TYR A O 1
ATOM 1524 N N . ASP A 1 185 ? 8.708 -15.353 7.634 1.00 95.69 185 ASP A N 1
ATOM 1525 C CA . ASP A 1 185 ? 8.324 -16.758 7.801 1.00 95.69 185 ASP A CA 1
ATOM 1526 C C . ASP A 1 185 ? 7.088 -16.948 8.697 1.00 95.69 185 ASP A C 1
ATOM 1528 O O . ASP A 1 185 ? 6.182 -17.713 8.355 1.00 95.69 185 ASP A O 1
ATOM 1532 N N . GLU A 1 186 ? 6.997 -16.208 9.804 1.00 96.94 186 GLU A N 1
ATOM 1533 C CA . GLU A 1 186 ? 5.815 -16.186 10.676 1.00 96.94 186 GLU A CA 1
ATOM 1534 C C . GLU A 1 186 ? 4.579 -15.662 9.934 1.00 96.94 186 GLU A C 1
ATOM 1536 O O . GLU A 1 186 ? 3.500 -16.260 10.002 1.00 96.94 186 GLU A O 1
ATOM 1541 N N . MET A 1 187 ? 4.744 -14.573 9.175 1.00 96.69 187 MET A N 1
ATOM 1542 C CA . MET A 1 187 ? 3.696 -14.023 8.319 1.00 96.69 187 MET A CA 1
ATOM 1543 C C . MET A 1 187 ? 3.222 -15.064 7.299 1.00 96.69 187 MET A C 1
ATOM 1545 O O . MET A 1 187 ? 2.016 -15.283 7.175 1.00 96.69 187 MET A O 1
ATOM 1549 N N . MET A 1 188 ? 4.147 -15.736 6.606 1.00 98.00 188 MET A N 1
ATOM 1550 C CA . MET A 1 188 ? 3.820 -16.779 5.630 1.00 98.00 188 MET A CA 1
ATOM 1551 C C . MET A 1 188 ? 3.129 -17.981 6.282 1.00 98.00 188 MET A C 1
ATOM 1553 O O . MET A 1 188 ? 2.206 -18.546 5.697 1.00 98.00 188 MET A O 1
ATOM 1557 N N . CYS A 1 189 ? 3.511 -18.362 7.504 1.00 98.31 189 CYS A N 1
ATOM 1558 C CA . CYS A 1 189 ? 2.842 -19.422 8.260 1.00 98.31 189 CYS A CA 1
ATOM 1559 C C . CYS A 1 189 ? 1.363 -19.087 8.508 1.00 98.31 189 CYS A C 1
ATOM 1561 O O . CYS A 1 189 ? 0.481 -19.904 8.220 1.00 98.31 189 CYS A O 1
ATOM 1563 N N . ILE A 1 190 ? 1.074 -17.864 8.967 1.00 98.56 190 ILE A N 1
ATOM 1564 C CA . ILE A 1 190 ? -0.302 -17.390 9.169 1.00 98.56 190 ILE A CA 1
ATOM 1565 C C . ILE A 1 190 ? -1.041 -17.299 7.828 1.00 98.56 190 ILE A C 1
ATOM 1567 O O . ILE A 1 190 ? -2.163 -17.797 7.714 1.00 98.56 190 ILE A O 1
ATOM 1571 N N . ALA A 1 191 ? -0.419 -16.718 6.800 1.00 98.50 191 ALA A N 1
ATOM 1572 C CA . ALA A 1 191 ? -1.020 -16.599 5.475 1.00 98.50 191 ALA A CA 1
ATOM 1573 C C . ALA A 1 191 ? -1.423 -17.972 4.918 1.00 98.50 191 ALA A C 1
ATOM 1575 O O . ALA A 1 191 ? -2.570 -18.157 4.517 1.00 98.50 191 ALA A O 1
ATOM 1576 N N . ASN A 1 192 ? -0.543 -18.971 5.005 1.00 98.56 192 ASN A N 1
ATOM 1577 C CA . ASN A 1 192 ? -0.820 -20.340 4.571 1.00 98.56 192 ASN A CA 1
ATOM 1578 C C . ASN A 1 192 ? -1.923 -21.007 5.404 1.00 98.56 192 ASN A C 1
ATOM 1580 O O . ASN A 1 192 ? -2.828 -21.628 4.841 1.00 98.56 192 ASN A O 1
ATOM 1584 N N . LYS A 1 193 ? -1.898 -20.843 6.735 1.00 98.62 193 LYS A N 1
ATOM 1585 C CA . LYS A 1 193 ? -2.917 -21.383 7.654 1.00 98.62 193 LYS A CA 1
ATOM 1586 C C . LYS A 1 193 ? -4.330 -20.932 7.275 1.00 98.62 193 LYS A C 1
ATOM 1588 O O . LYS A 1 193 ? -5.254 -21.745 7.304 1.00 98.62 193 LYS A O 1
ATOM 1593 N N . TYR A 1 194 ? -4.494 -19.665 6.898 1.00 98.56 194 TYR A N 1
ATOM 1594 C CA . TYR A 1 194 ? -5.790 -19.101 6.504 1.00 98.56 194 TYR A CA 1
ATOM 1595 C C . TYR A 1 194 ? -5.983 -19.002 4.986 1.00 98.56 194 TYR A C 1
ATOM 1597 O O . TYR A 1 194 ? -7.024 -18.528 4.545 1.00 98.56 194 TYR A O 1
ATOM 1605 N N . LYS A 1 195 ? -5.040 -19.487 4.170 1.00 98.38 195 LYS A N 1
ATOM 1606 C CA . LYS A 1 195 ? -5.077 -19.378 2.700 1.00 98.38 195 LYS A CA 1
ATOM 1607 C C . LYS A 1 195 ? -5.267 -17.928 2.225 1.00 98.38 195 LYS A C 1
ATOM 1609 O O . LYS A 1 195 ? -6.091 -17.659 1.350 1.00 98.38 195 LYS A O 1
ATOM 1614 N N . LEU A 1 196 ? -4.555 -16.997 2.852 1.00 98.44 196 LEU A N 1
ATOM 1615 C CA . LEU A 1 196 ? -4.515 -15.594 2.448 1.00 98.44 196 LEU A CA 1
ATOM 1616 C C . LEU A 1 196 ? -3.544 -15.449 1.279 1.00 98.44 196 LEU A C 1
ATOM 1618 O O . LEU A 1 196 ? -2.448 -16.009 1.319 1.00 98.44 196 LEU A O 1
ATOM 1622 N N . LYS A 1 197 ? -3.933 -14.683 0.258 1.00 97.81 197 LYS A N 1
ATOM 1623 C CA . LYS A 1 197 ? -2.996 -14.292 -0.794 1.00 97.81 197 LYS A CA 1
ATOM 1624 C C . LYS A 1 197 ? -1.990 -13.304 -0.216 1.00 97.81 197 LYS A C 1
ATOM 1626 O O . LYS A 1 197 ? -2.365 -12.390 0.517 1.00 97.81 197 LYS A O 1
ATOM 1631 N N . THR A 1 198 ? -0.722 -13.503 -0.533 1.00 98.12 198 THR A N 1
ATOM 1632 C CA . THR A 1 198 ? 0.364 -12.587 -0.186 1.00 98.12 198 THR A CA 1
ATOM 1633 C C . THR A 1 198 ? 0.826 -11.876 -1.437 1.00 98.12 198 THR A C 1
ATOM 1635 O O . THR A 1 198 ? 0.638 -12.390 -2.541 1.00 98.12 198 THR A O 1
ATOM 1638 N N . VAL A 1 199 ? 1.471 -10.725 -1.267 1.00 97.06 199 VAL A N 1
ATOM 1639 C CA . VAL A 1 199 ? 2.130 -10.081 -2.402 1.00 97.06 199 VAL A CA 1
ATOM 1640 C C . VAL A 1 199 ? 3.110 -11.042 -3.066 1.00 97.06 199 VAL A C 1
ATOM 1642 O O . VAL A 1 199 ? 3.752 -11.869 -2.410 1.00 97.06 199 VAL A O 1
ATOM 1645 N N . LEU A 1 200 ? 3.191 -10.936 -4.388 1.00 96.69 200 LEU A N 1
ATOM 1646 C CA . LEU A 1 200 ? 4.053 -11.764 -5.213 1.00 96.69 200 LEU A CA 1
ATOM 1647 C C . LEU A 1 200 ? 5.508 -11.655 -4.737 1.00 96.69 200 LEU A C 1
ATOM 1649 O O . LEU A 1 200 ? 6.050 -10.556 -4.635 1.00 96.69 200 LEU A O 1
ATOM 1653 N N . LYS A 1 201 ? 6.172 -12.787 -4.493 1.00 97.75 201 LYS A N 1
ATOM 1654 C CA . LYS A 1 201 ? 7.630 -12.805 -4.326 1.00 97.75 201 LYS A CA 1
ATOM 1655 C C . LYS A 1 201 ? 8.260 -12.495 -5.682 1.00 97.75 201 LYS A C 1
ATOM 1657 O O . LYS A 1 201 ? 8.001 -13.215 -6.635 1.00 97.75 201 LYS A O 1
ATOM 1662 N N . ALA A 1 202 ? 9.036 -11.422 -5.781 1.00 97.38 202 ALA A N 1
ATOM 1663 C CA . ALA A 1 202 ? 9.611 -10.974 -7.048 1.00 97.38 202 ALA A CA 1
ATOM 1664 C C . ALA A 1 202 ? 10.872 -11.763 -7.414 1.00 97.38 202 ALA A C 1
ATOM 1666 O O . ALA A 1 202 ? 11.044 -12.113 -8.577 1.00 97.38 202 ALA A O 1
ATOM 1667 N N . PHE A 1 203 ? 11.721 -12.058 -6.424 1.00 97.88 203 PHE A N 1
ATOM 1668 C CA . PHE A 1 203 ? 12.977 -12.772 -6.643 1.00 97.88 203 PHE A CA 1
ATOM 1669 C C . PHE A 1 203 ? 13.235 -13.822 -5.566 1.00 97.88 203 PHE A C 1
ATOM 1671 O O . PHE A 1 203 ? 12.981 -13.576 -4.380 1.00 97.88 203 PHE A O 1
ATOM 1678 N N . ASP A 1 204 ? 13.808 -14.949 -5.973 1.00 96.56 204 ASP A N 1
ATOM 1679 C CA . ASP A 1 204 ? 14.510 -15.872 -5.089 1.00 96.56 204 ASP A CA 1
ATOM 1680 C C . ASP A 1 204 ? 15.965 -15.413 -4.934 1.00 96.56 204 ASP A C 1
ATOM 1682 O O . ASP A 1 204 ? 16.671 -15.198 -5.915 1.00 96.56 204 ASP A O 1
ATOM 1686 N N . VAL A 1 205 ? 16.402 -15.199 -3.688 1.00 94.62 205 VAL A N 1
ATOM 1687 C CA . VAL A 1 205 ? 17.764 -14.737 -3.394 1.00 94.62 205 VAL A CA 1
ATOM 1688 C C . VAL A 1 205 ? 18.653 -15.943 -3.132 1.00 94.62 205 VAL A C 1
ATOM 1690 O O . VAL A 1 205 ? 18.480 -16.634 -2.127 1.00 94.62 205 VAL A O 1
ATOM 1693 N N . ASN A 1 206 ? 19.620 -16.164 -4.015 1.00 92.19 206 ASN A N 1
ATOM 1694 C CA . ASN A 1 206 ? 20.584 -17.254 -3.932 1.00 92.19 206 ASN A CA 1
ATOM 1695 C C . ASN A 1 206 ? 21.973 -16.729 -3.557 1.00 92.19 206 ASN A C 1
ATOM 1697 O O . ASN A 1 206 ? 22.368 -15.631 -3.956 1.00 92.19 206 ASN A O 1
ATOM 1701 N N . ILE A 1 207 ? 22.715 -17.525 -2.784 1.00 89.00 207 ILE A N 1
ATOM 1702 C CA . ILE A 1 207 ? 24.094 -17.232 -2.383 1.00 89.00 207 ILE A CA 1
ATOM 1703 C C . ILE A 1 207 ? 25.002 -18.265 -3.044 1.00 89.00 207 ILE A C 1
ATOM 1705 O O . ILE A 1 207 ? 24.839 -19.466 -2.824 1.00 89.00 207 ILE A O 1
ATOM 1709 N N . ASP A 1 208 ? 25.942 -17.795 -3.859 1.00 82.94 208 ASP A N 1
ATOM 1710 C CA . ASP A 1 208 ? 26.998 -18.624 -4.431 1.00 82.94 208 ASP A CA 1
ATOM 1711 C C . ASP A 1 208 ? 28.317 -18.364 -3.698 1.00 82.94 208 ASP A C 1
ATOM 1713 O O . ASP A 1 208 ? 28.889 -17.271 -3.768 1.00 82.94 208 ASP A O 1
ATOM 1717 N N . ASP A 1 209 ? 28.793 -19.398 -3.008 1.00 75.56 209 ASP A N 1
ATOM 1718 C CA . ASP A 1 209 ? 30.044 -19.391 -2.250 1.00 75.56 209 ASP A CA 1
ATOM 1719 C C . ASP A 1 209 ? 31.237 -19.944 -3.066 1.00 75.56 209 ASP A C 1
ATOM 1721 O O . ASP A 1 209 ? 32.359 -20.018 -2.556 1.00 75.56 209 ASP A O 1
ATOM 1725 N N . ASN A 1 210 ? 31.043 -20.346 -4.332 1.00 62.66 210 ASN A N 1
ATOM 1726 C CA . ASN A 1 210 ? 31.986 -21.229 -5.038 1.00 62.66 210 ASN A CA 1
ATOM 1727 C C . ASN A 1 210 ? 33.040 -20.563 -5.932 1.00 62.66 210 ASN A C 1
ATOM 1729 O O . ASN A 1 210 ? 33.818 -21.274 -6.574 1.00 62.66 210 ASN A O 1
ATOM 1733 N N . LEU A 1 211 ? 33.147 -19.235 -5.983 1.00 50.69 211 LEU A N 1
ATOM 1734 C CA . LEU A 1 211 ? 34.156 -18.579 -6.822 1.00 50.69 211 LEU A CA 1
ATOM 1735 C C . LEU A 1 211 ? 35.051 -17.666 -5.983 1.00 50.69 211 LEU A C 1
ATOM 1737 O O . LEU A 1 211 ? 34.708 -16.532 -5.664 1.00 50.69 211 LEU A O 1
ATOM 1741 N N . GLU A 1 212 ? 36.236 -18.186 -5.651 1.00 59.88 212 GLU A N 1
ATOM 1742 C CA . GLU A 1 212 ? 37.380 -17.424 -5.119 1.00 59.88 212 GLU A CA 1
ATOM 1743 C C . GLU A 1 212 ? 37.231 -16.887 -3.680 1.00 59.88 212 GLU A C 1
ATOM 1745 O O . GLU A 1 212 ? 38.018 -16.047 -3.248 1.00 59.88 212 GLU A O 1
ATOM 1750 N N . GLY A 1 213 ? 36.260 -17.390 -2.907 1.00 64.50 213 GLY A N 1
ATOM 1751 C CA . GLY A 1 213 ? 36.023 -16.952 -1.523 1.00 64.50 213 GLY A CA 1
ATOM 1752 C C . GLY A 1 213 ? 35.315 -15.598 -1.409 1.00 64.50 213 GLY A C 1
ATOM 1753 O O . GLY A 1 213 ? 35.295 -15.006 -0.330 1.00 64.50 213 GLY A O 1
ATOM 1754 N N . ILE A 1 214 ? 34.740 -15.102 -2.509 1.00 70.44 214 ILE A N 1
ATOM 1755 C CA . ILE A 1 214 ? 33.889 -13.912 -2.530 1.00 70.44 214 ILE A CA 1
ATOM 1756 C C . ILE A 1 214 ? 32.439 -14.381 -2.613 1.00 70.44 214 ILE A C 1
ATOM 1758 O O . ILE A 1 214 ? 32.032 -14.950 -3.622 1.00 70.44 214 ILE A O 1
ATOM 1762 N N . MET A 1 215 ? 31.667 -14.106 -1.563 1.00 77.50 215 MET A N 1
ATOM 1763 C CA . MET A 1 215 ? 30.227 -14.353 -1.537 1.00 77.50 215 MET A CA 1
ATOM 1764 C C . MET A 1 215 ? 29.540 -13.534 -2.638 1.00 77.50 215 MET A C 1
ATOM 1766 O O . MET A 1 215 ? 29.760 -12.322 -2.740 1.00 77.50 215 MET A O 1
ATOM 1770 N N . LYS A 1 216 ? 28.725 -14.185 -3.471 1.00 86.06 216 LYS A N 1
ATOM 1771 C CA . LYS A 1 216 ? 27.910 -13.524 -4.498 1.00 86.06 216 LYS A CA 1
ATOM 1772 C C . LYS A 1 216 ? 26.436 -13.799 -4.260 1.00 86.06 216 LYS A C 1
ATOM 1774 O O . LYS A 1 216 ? 26.048 -14.926 -3.977 1.00 86.06 216 LYS A O 1
ATOM 1779 N N . TYR A 1 217 ? 25.634 -12.761 -4.421 1.00 91.19 217 TYR A N 1
ATOM 1780 C CA . TYR A 1 217 ? 24.187 -12.801 -4.320 1.00 91.19 217 TYR A CA 1
ATOM 1781 C C . TYR A 1 217 ? 23.573 -12.699 -5.711 1.00 91.19 217 TYR A C 1
ATOM 1783 O O . TYR A 1 217 ? 23.983 -11.850 -6.507 1.00 91.19 217 TYR A O 1
ATOM 1791 N N . TRP A 1 218 ? 22.570 -13.528 -5.965 1.00 92.88 218 TRP A N 1
ATOM 1792 C CA . TRP A 1 218 ? 21.787 -13.559 -7.198 1.00 92.88 218 TRP A CA 1
ATOM 1793 C C . TRP A 1 218 ? 20.315 -13.396 -6.846 1.00 92.88 218 TRP A C 1
ATOM 1795 O O . TRP A 1 218 ? 19.859 -13.969 -5.856 1.00 92.88 218 TRP A O 1
ATOM 1805 N N . GLY A 1 219 ? 19.591 -12.582 -7.609 1.00 93.56 219 GLY A N 1
ATOM 1806 C CA . GLY A 1 219 ? 18.140 -12.477 -7.506 1.00 93.56 219 GLY A CA 1
ATOM 1807 C C . GLY A 1 219 ? 17.497 -13.087 -8.738 1.00 93.56 219 GLY A C 1
ATOM 1808 O O . GLY A 1 219 ? 17.400 -12.411 -9.758 1.00 93.56 219 GLY A O 1
ATOM 1809 N N . ASP A 1 220 ? 17.017 -14.319 -8.637 1.00 95.31 220 ASP A N 1
ATOM 1810 C CA . ASP A 1 220 ? 16.371 -15.000 -9.759 1.00 95.31 220 ASP A CA 1
ATOM 1811 C C . ASP A 1 220 ? 14.895 -14.590 -9.804 1.00 95.31 220 ASP A C 1
ATOM 1813 O O . ASP A 1 220 ? 14.190 -14.789 -8.806 1.00 95.31 220 ASP A O 1
ATOM 1817 N N . PRO A 1 221 ? 14.400 -13.975 -10.897 1.00 96.88 221 PRO A N 1
ATOM 1818 C CA . PRO A 1 221 ? 12.987 -13.643 -11.026 1.00 96.88 221 PRO A CA 1
ATOM 1819 C C . PRO A 1 221 ? 12.126 -14.894 -10.838 1.00 96.88 221 PRO A C 1
ATOM 1821 O O . PRO A 1 221 ? 12.360 -15.915 -11.480 1.00 96.88 221 PRO A O 1
ATOM 1824 N N . THR A 1 222 ? 11.121 -14.823 -9.968 1.00 97.25 222 THR A N 1
ATOM 1825 C CA . THR A 1 222 ? 10.228 -15.970 -9.755 1.00 97.25 222 THR A CA 1
ATOM 1826 C C . THR A 1 222 ? 9.334 -16.200 -10.972 1.00 97.25 222 THR A C 1
ATOM 1828 O O . THR A 1 222 ? 9.018 -15.258 -11.702 1.00 97.25 222 THR A O 1
ATOM 1831 N N . ASP A 1 223 ? 8.830 -17.427 -11.134 1.00 96.44 223 ASP A N 1
ATOM 1832 C CA . ASP A 1 223 ? 7.848 -17.756 -12.179 1.00 96.44 223 ASP A CA 1
ATOM 1833 C C . ASP A 1 223 ? 6.649 -16.798 -12.152 1.00 96.44 223 ASP A C 1
ATOM 1835 O O . ASP A 1 223 ? 6.225 -16.306 -13.187 1.00 96.44 223 ASP A O 1
ATOM 1839 N N . GLY A 1 224 ? 6.155 -16.432 -10.964 1.00 95.06 224 GLY A N 1
ATOM 1840 C CA . GLY A 1 224 ? 5.018 -15.518 -10.847 1.00 95.06 224 GLY A CA 1
ATOM 1841 C C . GLY A 1 224 ? 5.313 -14.088 -11.319 1.00 95.06 224 GLY A C 1
ATOM 1842 O O . GLY A 1 224 ? 4.414 -13.423 -11.836 1.00 95.06 224 GLY A O 1
ATOM 1843 N N . LEU A 1 225 ? 6.551 -13.598 -11.167 1.00 95.94 225 LEU A N 1
ATOM 1844 C CA . LEU A 1 225 ? 6.960 -12.329 -11.781 1.00 95.94 225 LEU A CA 1
ATOM 1845 C C . LEU A 1 225 ? 7.092 -12.500 -13.290 1.00 95.94 225 LEU A C 1
ATOM 1847 O O . LEU A 1 225 ? 6.569 -11.677 -14.040 1.00 95.94 225 LEU A O 1
ATOM 1851 N N . CYS A 1 226 ? 7.735 -13.584 -13.719 1.00 95.62 226 CYS A N 1
ATOM 1852 C CA . CYS A 1 226 ? 7.950 -13.877 -15.123 1.00 95.62 226 CYS A CA 1
ATOM 1853 C C . CYS A 1 226 ? 6.641 -13.996 -15.902 1.00 95.62 226 CYS A C 1
ATOM 1855 O O . CYS A 1 226 ? 6.496 -13.338 -16.925 1.00 95.62 226 CYS A O 1
ATOM 1857 N N . ASP A 1 227 ? 5.669 -14.751 -15.405 1.00 94.75 227 ASP A N 1
ATOM 1858 C CA . ASP A 1 227 ? 4.364 -14.940 -16.042 1.00 94.75 227 ASP A CA 1
ATOM 1859 C C . ASP A 1 227 ? 3.617 -13.609 -16.187 1.00 94.75 227 ASP A C 1
ATOM 1861 O O . ASP A 1 227 ? 3.028 -13.310 -17.227 1.00 94.75 227 ASP A O 1
ATOM 1865 N N . ARG A 1 228 ? 3.693 -12.759 -15.158 1.00 93.12 228 ARG A N 1
ATOM 1866 C CA . ARG A 1 228 ? 2.978 -11.482 -15.110 1.00 93.12 228 ARG A CA 1
ATOM 1867 C C . ARG A 1 228 ? 3.584 -10.410 -16.013 1.00 93.12 228 ARG A C 1
ATOM 1869 O O . ARG A 1 228 ? 2.861 -9.514 -16.459 1.00 93.12 228 ARG A O 1
ATOM 1876 N N . THR A 1 229 ? 4.896 -10.456 -16.248 1.00 93.44 229 THR A N 1
ATOM 1877 C CA . THR A 1 229 ? 5.628 -9.402 -16.969 1.00 93.44 229 THR A CA 1
ATOM 1878 C C . THR A 1 229 ? 6.528 -9.920 -18.089 1.00 93.44 229 THR A C 1
ATOM 1880 O O . THR A 1 229 ? 7.404 -9.180 -18.538 1.00 93.44 229 THR A O 1
ATOM 1883 N N . TYR A 1 230 ? 6.285 -11.137 -18.588 1.00 93.88 230 TYR A N 1
ATOM 1884 C CA . TYR A 1 230 ? 7.111 -11.854 -19.572 1.00 93.88 230 TYR A CA 1
ATOM 1885 C C . TYR A 1 230 ? 7.590 -10.970 -20.729 1.00 93.88 230 TYR A C 1
ATOM 1887 O O . TYR A 1 230 ? 8.779 -10.900 -21.034 1.00 93.88 230 TYR A O 1
ATOM 1895 N N . ASP A 1 231 ? 6.667 -10.208 -21.318 1.00 93.88 231 ASP A N 1
ATOM 1896 C CA . ASP A 1 231 ? 6.920 -9.321 -22.456 1.00 93.88 231 ASP A CA 1
ATOM 1897 C C . ASP A 1 231 ? 7.894 -8.167 -22.170 1.00 93.88 231 ASP A C 1
ATOM 1899 O O . ASP A 1 231 ? 8.340 -7.485 -23.104 1.00 93.88 231 ASP A O 1
ATOM 1903 N N . TYR A 1 232 ? 8.187 -7.905 -20.901 1.00 95.31 232 TYR A N 1
ATOM 1904 C CA . TYR A 1 232 ? 8.957 -6.759 -20.430 1.00 95.31 232 TYR A CA 1
ATOM 1905 C C . TYR A 1 232 ? 10.176 -7.168 -19.596 1.00 95.31 232 TYR A C 1
ATOM 1907 O O . TYR A 1 232 ? 10.966 -6.291 -19.246 1.00 95.31 232 TYR A O 1
ATOM 1915 N N . LEU A 1 233 ? 10.373 -8.460 -19.308 1.00 95.06 233 LEU A N 1
ATOM 1916 C CA . LEU A 1 233 ? 11.518 -8.937 -18.530 1.00 95.06 233 LEU A CA 1
ATOM 1917 C C . LEU A 1 233 ? 12.846 -8.516 -19.186 1.00 95.06 233 LEU A C 1
ATOM 1919 O O . LEU A 1 233 ? 13.029 -8.718 -20.390 1.00 95.06 233 LEU A O 1
ATOM 1923 N N . PRO A 1 234 ? 13.784 -7.909 -18.442 1.00 93.69 234 PRO A N 1
ATOM 1924 C CA . PRO A 1 234 ? 15.152 -7.674 -18.898 1.00 93.69 234 PRO A CA 1
ATOM 1925 C C . PRO A 1 234 ? 15.906 -8.982 -19.171 1.00 93.69 234 PRO A C 1
ATOM 1927 O O . PRO A 1 234 ? 15.645 -9.995 -18.540 1.00 93.69 234 PRO A O 1
ATOM 1930 N N . ASP A 1 235 ? 16.908 -8.932 -20.052 1.00 91.06 235 ASP A N 1
ATOM 1931 C CA . ASP A 1 235 ? 17.712 -10.116 -20.416 1.00 91.06 235 ASP A CA 1
ATOM 1932 C C . ASP A 1 235 ? 18.849 -10.398 -19.411 1.00 91.06 235 ASP A C 1
ATOM 1934 O O . ASP A 1 235 ? 19.688 -11.265 -19.640 1.00 91.06 235 ASP A O 1
ATOM 1938 N N . VAL A 1 236 ? 18.942 -9.603 -18.341 1.00 87.81 236 VAL A N 1
ATOM 1939 C CA . VAL A 1 236 ? 20.027 -9.656 -17.357 1.00 87.81 236 VAL A CA 1
ATOM 1940 C C . VAL A 1 236 ? 19.425 -9.763 -15.969 1.00 87.81 236 VAL A C 1
ATOM 1942 O O . VAL A 1 236 ? 18.655 -8.890 -15.564 1.00 87.81 236 VAL A O 1
ATOM 1945 N N . GLU A 1 237 ? 19.829 -10.801 -15.251 1.00 89.62 237 GLU A N 1
ATOM 1946 C CA . GLU A 1 237 ? 19.455 -11.042 -13.863 1.00 89.62 237 GLU A CA 1
ATOM 1947 C C . GLU A 1 237 ? 20.261 -10.142 -12.907 1.00 89.62 237 GLU A C 1
ATOM 1949 O O . GLU A 1 237 ? 21.454 -9.884 -13.143 1.00 89.62 237 GLU A O 1
ATOM 1954 N N . PRO A 1 238 ? 19.629 -9.634 -11.835 1.00 92.81 238 PRO A N 1
ATOM 1955 C CA . PRO A 1 238 ? 20.302 -8.812 -10.840 1.00 92.81 238 PRO A CA 1
ATOM 1956 C C . PRO A 1 238 ? 21.279 -9.649 -10.006 1.00 92.81 238 PRO A C 1
ATOM 1958 O O . PRO A 1 238 ? 20.930 -10.717 -9.495 1.00 92.81 238 PRO A O 1
ATOM 1961 N N . HIS A 1 239 ? 22.501 -9.149 -9.825 1.00 93.06 239 HIS A N 1
ATOM 1962 C CA . HIS A 1 239 ? 23.528 -9.832 -9.041 1.00 93.06 239 HIS A CA 1
ATOM 1963 C C . HIS A 1 239 ? 24.435 -8.835 -8.312 1.00 93.06 239 HIS A C 1
ATOM 1965 O O . HIS A 1 239 ? 24.614 -7.698 -8.727 1.00 93.06 239 HIS A O 1
ATOM 1971 N N . GLY A 1 240 ? 25.040 -9.244 -7.201 1.00 90.69 240 GLY A N 1
ATOM 1972 C CA . GLY A 1 240 ? 25.913 -8.359 -6.427 1.00 90.69 240 GLY A CA 1
ATOM 1973 C C . GLY A 1 240 ? 26.863 -9.112 -5.510 1.00 90.69 240 GLY A C 1
ATOM 1974 O O . GLY A 1 240 ? 26.595 -10.239 -5.105 1.00 90.69 240 GLY A O 1
ATOM 1975 N N . LYS A 1 241 ? 27.990 -8.498 -5.143 1.00 90.00 241 LYS A N 1
ATOM 1976 C CA . LYS A 1 241 ? 28.919 -9.052 -4.135 1.00 90.00 241 LYS A CA 1
ATOM 1977 C C . LYS A 1 241 ? 28.419 -8.829 -2.709 1.00 90.00 241 LYS A C 1
ATOM 1979 O O . LYS A 1 241 ? 28.905 -9.436 -1.762 1.00 90.00 241 LYS A O 1
ATOM 1984 N N . THR A 1 242 ? 27.455 -7.930 -2.545 1.00 91.00 242 THR A N 1
ATOM 1985 C CA . THR A 1 242 ? 26.780 -7.643 -1.281 1.00 91.00 242 THR A CA 1
ATOM 1986 C C . THR A 1 242 ? 25.278 -7.541 -1.522 1.00 91.00 242 THR A C 1
ATOM 1988 O O . THR A 1 242 ? 24.840 -7.297 -2.647 1.00 91.00 242 THR A O 1
ATOM 1991 N N . LEU A 1 243 ? 24.475 -7.666 -0.464 1.00 91.81 243 LEU A N 1
ATOM 1992 C CA . LEU A 1 243 ? 23.030 -7.431 -0.549 1.00 91.81 243 LEU A CA 1
ATOM 1993 C C . LEU A 1 243 ? 22.691 -5.990 -0.955 1.00 91.81 243 LEU A C 1
ATOM 1995 O O . LEU A 1 243 ? 21.690 -5.766 -1.626 1.00 91.81 243 LEU A O 1
ATOM 1999 N N . THR A 1 244 ? 23.536 -5.020 -0.601 1.00 92.19 244 THR A N 1
ATOM 2000 C CA . THR A 1 244 ? 23.407 -3.630 -1.057 1.00 92.19 244 THR A CA 1
ATOM 2001 C C . THR A 1 244 ? 23.643 -3.499 -2.560 1.00 92.19 244 THR A C 1
ATOM 2003 O O . THR A 1 244 ? 22.897 -2.800 -3.240 1.00 92.19 244 THR A O 1
ATOM 2006 N N . GLU A 1 245 ? 24.654 -4.181 -3.103 1.00 93.44 245 GLU A N 1
ATOM 2007 C CA . GLU A 1 245 ? 24.866 -4.224 -4.555 1.00 93.44 245 GLU A CA 1
ATOM 2008 C C . GLU A 1 245 ? 23.678 -4.897 -5.254 1.00 93.44 245 GLU A C 1
ATOM 2010 O O . GLU A 1 245 ? 23.126 -4.317 -6.185 1.00 93.44 245 GLU A O 1
ATOM 2015 N N . LEU A 1 246 ? 23.200 -6.040 -4.738 1.00 95.62 246 LEU A N 1
ATOM 2016 C CA . LEU A 1 246 ? 22.000 -6.704 -5.261 1.00 95.62 246 LEU A CA 1
ATOM 2017 C C . LEU A 1 246 ? 20.772 -5.776 -5.224 1.00 95.62 246 LEU A C 1
ATOM 2019 O O . LEU A 1 246 ? 19.981 -5.758 -6.162 1.00 95.62 246 LEU A O 1
ATOM 2023 N N . TYR A 1 247 ? 20.611 -4.979 -4.166 1.00 95.69 247 TYR A N 1
ATOM 2024 C CA . TYR A 1 247 ? 19.525 -4.007 -4.044 1.00 95.69 247 TYR A CA 1
ATOM 2025 C C . TYR A 1 247 ? 19.523 -2.981 -5.183 1.00 95.69 247 TYR A C 1
ATOM 2027 O O . TYR A 1 247 ? 18.461 -2.692 -5.741 1.00 95.69 247 TYR A O 1
ATOM 2035 N N . HIS A 1 248 ? 20.690 -2.454 -5.553 1.00 94.38 248 HIS A N 1
ATOM 2036 C CA . HIS A 1 248 ? 20.818 -1.517 -6.672 1.00 94.38 248 HIS A CA 1
ATOM 2037 C C . HIS A 1 248 ? 20.633 -2.198 -8.032 1.00 94.38 248 HIS A C 1
ATOM 2039 O O . HIS A 1 248 ? 20.032 -1.620 -8.940 1.00 94.38 248 HIS A O 1
ATOM 2045 N N . ASP A 1 249 ? 21.076 -3.443 -8.163 1.00 95.94 249 ASP A N 1
ATOM 2046 C CA . ASP A 1 249 ? 20.859 -4.230 -9.373 1.00 95.94 249 ASP A CA 1
ATOM 2047 C C . ASP A 1 249 ? 19.374 -4.559 -9.585 1.00 95.94 249 ASP A C 1
ATOM 2049 O O . ASP A 1 249 ? 18.879 -4.475 -10.710 1.00 95.94 249 ASP A O 1
ATOM 2053 N N . VAL A 1 250 ? 18.622 -4.819 -8.510 1.00 96.81 250 VAL A N 1
ATOM 2054 C CA . VAL A 1 250 ? 17.156 -4.961 -8.544 1.00 96.81 250 VAL A CA 1
ATOM 2055 C C . VAL A 1 250 ? 16.469 -3.642 -8.937 1.00 96.81 250 VAL A C 1
ATOM 2057 O O . VAL A 1 250 ? 15.542 -3.654 -9.748 1.00 96.81 250 VAL A O 1
ATOM 2060 N N . GLU A 1 251 ? 16.937 -2.491 -8.437 1.00 95.56 251 GLU A N 1
ATOM 2061 C CA . GLU A 1 251 ? 16.477 -1.158 -8.882 1.00 95.56 251 GLU A CA 1
ATOM 2062 C C . GLU A 1 251 ? 16.705 -0.972 -10.398 1.00 95.56 251 GLU A C 1
ATOM 2064 O O . GLU A 1 251 ? 15.795 -0.545 -11.118 1.00 95.56 251 GLU A O 1
ATOM 2069 N N . SER A 1 252 ? 17.878 -1.368 -10.908 1.00 96.06 252 SER A N 1
ATOM 2070 C CA . SER A 1 252 ? 18.208 -1.327 -12.341 1.00 96.06 252 SER A CA 1
ATOM 2071 C C . SER A 1 252 ? 17.365 -2.296 -13.177 1.00 96.06 252 SER A C 1
ATOM 2073 O O . SER A 1 252 ? 16.939 -1.952 -14.283 1.00 96.06 252 SER A O 1
ATOM 2075 N N . PHE A 1 253 ? 17.095 -3.496 -12.662 1.00 97.50 253 PHE A N 1
ATOM 2076 C CA . PHE A 1 253 ? 16.248 -4.492 -13.315 1.00 97.50 253 PHE A CA 1
ATOM 2077 C C . PHE A 1 253 ? 14.844 -3.934 -13.570 1.00 97.50 253 PHE A C 1
ATOM 2079 O O . PHE A 1 253 ? 14.359 -3.952 -14.703 1.00 97.50 253 PHE A O 1
ATOM 2086 N N . PHE A 1 254 ? 14.211 -3.358 -12.545 1.00 97.38 254 PHE A N 1
ATOM 2087 C CA . PHE A 1 254 ? 12.878 -2.777 -12.694 1.00 97.38 254 PHE A CA 1
ATOM 2088 C C . PHE A 1 254 ? 12.855 -1.540 -13.595 1.00 97.38 254 PHE A C 1
ATOM 2090 O O . PHE A 1 254 ? 11.881 -1.335 -14.321 1.00 97.38 254 PHE A O 1
ATOM 2097 N N . GLU A 1 255 ? 13.929 -0.747 -13.615 1.00 95.88 255 GLU A N 1
ATOM 2098 C CA . GLU A 1 255 ? 14.068 0.347 -14.579 1.00 95.88 255 GLU A CA 1
ATOM 2099 C C . GLU A 1 255 ? 14.072 -0.173 -16.018 1.00 95.88 255 GLU A C 1
ATOM 2101 O O . GLU A 1 255 ? 13.282 0.287 -16.841 1.00 95.88 255 GLU A O 1
ATOM 2106 N N . LYS A 1 256 ? 14.892 -1.186 -16.317 1.00 96.81 256 LYS A N 1
ATOM 2107 C CA . LYS A 1 256 ? 14.939 -1.803 -17.652 1.00 96.81 256 LYS A CA 1
ATOM 2108 C C . LYS A 1 256 ? 13.586 -2.396 -18.051 1.00 96.81 256 LYS A C 1
ATOM 2110 O O . LYS A 1 256 ? 13.198 -2.281 -19.213 1.00 96.81 256 LYS A O 1
ATOM 2115 N N . MET A 1 257 ? 12.856 -2.982 -17.100 1.00 96.50 257 MET A N 1
ATOM 2116 C CA . MET A 1 257 ? 11.506 -3.498 -17.341 1.00 96.50 257 MET A CA 1
ATOM 2117 C C . MET A 1 257 ? 10.529 -2.372 -17.719 1.00 96.50 257 MET A C 1
ATOM 2119 O O . MET A 1 257 ? 9.790 -2.488 -18.700 1.00 96.50 257 MET A O 1
ATOM 2123 N N . ASN A 1 258 ? 10.574 -1.242 -17.007 1.00 96.06 258 ASN A N 1
ATOM 2124 C CA . ASN A 1 258 ? 9.776 -0.060 -17.339 1.00 96.06 258 ASN A CA 1
ATOM 2125 C C . ASN A 1 258 ? 10.180 0.573 -18.682 1.00 96.06 258 ASN A C 1
ATOM 2127 O O . ASN A 1 258 ? 9.298 0.984 -19.435 1.00 96.06 258 ASN A O 1
ATOM 2131 N N . MET A 1 259 ? 11.469 0.599 -19.034 1.00 94.50 259 MET A N 1
ATOM 2132 C CA . MET A 1 259 ? 11.932 1.064 -20.350 1.00 94.50 259 MET A CA 1
ATOM 2133 C C . MET A 1 259 ? 11.385 0.186 -21.485 1.00 94.50 259 MET A C 1
ATOM 2135 O O . MET A 1 259 ? 10.771 0.709 -22.414 1.00 94.50 259 MET A O 1
ATOM 2139 N N . LYS A 1 260 ? 11.507 -1.149 -21.372 1.00 95.75 260 LYS A N 1
ATOM 2140 C CA . LYS A 1 260 ? 10.937 -2.097 -22.352 1.00 95.75 260 LYS A CA 1
ATOM 2141 C C . LYS A 1 260 ? 9.421 -1.906 -22.512 1.00 95.75 260 LYS A C 1
ATOM 2143 O O . LYS A 1 260 ? 8.896 -2.000 -23.622 1.00 95.75 260 LYS A O 1
ATOM 2148 N N . PHE A 1 261 ? 8.710 -1.623 -21.420 1.00 95.25 261 PHE A N 1
ATOM 2149 C CA . PHE A 1 261 ? 7.282 -1.304 -21.462 1.00 95.25 261 PHE A CA 1
ATOM 2150 C C . PHE A 1 261 ? 6.995 0.012 -22.203 1.00 95.25 261 PHE A C 1
ATOM 2152 O O . PHE A 1 261 ? 6.120 0.057 -23.071 1.00 95.25 261 PHE A O 1
ATOM 2159 N N . GLN A 1 262 ? 7.741 1.076 -21.905 1.00 92.88 262 GLN A N 1
ATOM 2160 C CA . GLN A 1 262 ? 7.558 2.393 -22.522 1.00 92.88 262 GLN A CA 1
ATOM 2161 C C . GLN A 1 262 ? 7.845 2.390 -24.027 1.00 92.88 262 GLN A C 1
ATOM 2163 O O . GLN A 1 262 ? 7.109 3.041 -24.774 1.00 92.88 262 GLN A O 1
ATOM 2168 N N . ASP A 1 263 ? 8.839 1.617 -24.470 1.00 92.44 263 ASP A N 1
ATOM 2169 C CA . ASP A 1 263 ? 9.149 1.412 -25.889 1.00 92.44 263 ASP A CA 1
ATOM 2170 C C . ASP A 1 263 ? 7.964 0.795 -26.652 1.00 92.44 263 ASP A C 1
ATOM 2172 O O . ASP A 1 263 ? 7.728 1.125 -27.816 1.00 92.44 263 ASP A O 1
ATOM 2176 N N . LYS A 1 264 ? 7.180 -0.065 -25.986 1.00 93.88 264 LYS A N 1
ATOM 2177 C CA . LYS A 1 264 ? 5.993 -0.719 -26.561 1.00 93.88 264 LYS A CA 1
ATOM 2178 C C . LYS A 1 264 ? 4.723 0.140 -26.478 1.00 93.88 264 LYS A C 1
ATOM 2180 O O . LYS A 1 264 ? 3.931 0.125 -27.419 1.00 93.88 264 LYS A O 1
ATOM 2185 N N . HIS A 1 265 ? 4.519 0.887 -25.389 1.00 87.44 265 HIS A N 1
ATOM 2186 C CA . HIS A 1 265 ? 3.207 1.473 -25.044 1.00 87.44 265 HIS A CA 1
ATOM 2187 C C . HIS A 1 265 ? 3.156 3.007 -24.952 1.00 87.44 265 HIS A C 1
ATOM 2189 O O . HIS A 1 265 ? 2.128 3.565 -24.572 1.00 87.44 265 HIS A O 1
ATOM 2195 N N . GLN A 1 266 ? 4.221 3.713 -25.348 1.00 80.06 266 GLN A N 1
ATOM 2196 C CA . GLN A 1 266 ? 4.286 5.187 -25.380 1.00 80.06 266 GLN A CA 1
ATOM 2197 C C . GLN A 1 266 ? 3.970 5.869 -24.029 1.00 80.06 266 GLN A C 1
ATOM 2199 O O . GLN A 1 266 ? 3.278 6.890 -23.974 1.00 80.06 266 GLN A O 1
ATOM 2204 N N . GLY A 1 267 ? 4.517 5.336 -22.933 1.00 81.12 267 GLY A N 1
ATOM 2205 C CA . GLY A 1 267 ? 4.482 5.945 -21.597 1.00 81.12 267 GLY A CA 1
ATOM 2206 C C . GLY A 1 267 ? 3.897 5.043 -20.507 1.00 81.12 267 GLY A C 1
ATOM 2207 O O . GLY A 1 267 ? 3.440 3.939 -20.776 1.00 81.12 267 GLY A O 1
ATOM 2208 N N . GLY A 1 268 ? 3.913 5.534 -19.263 1.00 86.25 268 GLY A N 1
ATOM 2209 C CA . GLY A 1 268 ? 3.495 4.774 -18.079 1.00 86.25 268 GLY A CA 1
ATOM 2210 C C . GLY A 1 268 ? 4.602 3.882 -17.514 1.00 86.25 268 GLY A C 1
ATOM 2211 O O . GLY A 1 268 ? 5.752 3.942 -17.954 1.00 86.25 268 GLY A O 1
ATOM 2212 N N . ILE A 1 269 ? 4.245 3.079 -16.515 1.00 92.88 269 ILE A N 1
ATOM 2213 C CA . ILE A 1 269 ? 5.121 2.083 -15.890 1.00 92.88 269 ILE A CA 1
ATOM 2214 C C . ILE A 1 269 ? 4.372 0.755 -15.764 1.00 92.88 269 ILE A C 1
ATOM 2216 O O . ILE A 1 269 ? 3.151 0.740 -15.578 1.00 92.88 269 ILE A O 1
ATOM 2220 N N . ILE A 1 270 ? 5.103 -0.353 -15.870 1.00 95.50 270 ILE A N 1
ATOM 2221 C CA . ILE A 1 270 ? 4.572 -1.705 -15.651 1.00 95.50 270 ILE A CA 1
ATOM 2222 C C . ILE A 1 270 ? 4.835 -2.181 -14.217 1.00 95.50 270 ILE A C 1
ATOM 2224 O O . ILE A 1 270 ? 4.148 -3.065 -13.723 1.00 95.50 270 ILE A O 1
ATOM 2228 N N . THR A 1 271 ? 5.782 -1.568 -13.509 1.00 95.75 271 THR A N 1
ATOM 2229 C CA . THR A 1 271 ? 6.053 -1.860 -12.099 1.00 95.75 271 THR A CA 1
ATOM 2230 C C . THR A 1 271 ? 6.539 -0.619 -11.360 1.00 95.75 271 THR A C 1
ATOM 2232 O O . THR A 1 271 ? 7.198 0.250 -11.938 1.00 95.75 271 THR A O 1
ATOM 2235 N N . GLU A 1 272 ? 6.258 -0.552 -10.061 1.00 94.94 272 GLU A N 1
ATOM 2236 C CA . GLU A 1 272 ? 6.885 0.423 -9.173 1.00 94.94 272 GLU A CA 1
ATOM 2237 C C . GLU A 1 272 ? 8.272 -0.049 -8.694 1.00 94.94 272 GLU A C 1
ATOM 2239 O O . GLU A 1 272 ? 9.181 0.771 -8.531 1.00 94.94 272 GLU A O 1
ATOM 2244 N N . GLY A 1 273 ? 8.438 -1.360 -8.482 1.00 96.88 273 GLY A N 1
ATOM 2245 C CA . GLY A 1 273 ? 9.660 -2.001 -7.997 1.00 96.88 273 GLY A CA 1
ATOM 2246 C C . GLY A 1 273 ? 9.384 -3.134 -7.002 1.00 96.88 273 GLY A C 1
ATOM 2247 O O . GLY A 1 273 ? 8.505 -3.968 -7.215 1.00 96.88 273 GLY A O 1
ATOM 2248 N N . SER A 1 274 ? 10.119 -3.163 -5.890 1.00 97.88 274 SER A N 1
ATOM 2249 C CA . SER A 1 274 ? 9.998 -4.158 -4.819 1.00 97.88 274 SER A CA 1
ATOM 2250 C C . SER A 1 274 ? 9.982 -3.570 -3.404 1.00 97.88 274 SER A C 1
ATOM 2252 O O . SER A 1 274 ? 10.315 -2.405 -3.156 1.00 97.88 274 SER A O 1
ATOM 2254 N N . VAL A 1 275 ? 9.567 -4.395 -2.445 1.00 97.69 275 VAL A N 1
ATOM 2255 C CA . VAL A 1 275 ? 9.764 -4.191 -1.011 1.00 97.69 275 VAL A CA 1
ATOM 2256 C C . VAL A 1 275 ? 10.623 -5.334 -0.486 1.00 97.69 275 VAL A C 1
ATOM 2258 O O . VAL A 1 275 ? 10.300 -6.506 -0.645 1.00 97.69 275 VAL A O 1
ATOM 2261 N N . TRP A 1 276 ? 11.733 -4.974 0.142 1.00 97.31 276 TRP A N 1
ATOM 2262 C CA . TRP A 1 276 ? 12.658 -5.884 0.791 1.00 97.31 276 TRP A CA 1
ATOM 2263 C C . TRP A 1 276 ? 12.203 -6.104 2.222 1.00 97.31 276 TRP A C 1
ATOM 2265 O O . TRP A 1 276 ? 12.164 -5.154 3.005 1.00 97.31 276 TRP A O 1
ATOM 2275 N N . HIS A 1 277 ? 11.860 -7.345 2.531 1.00 96.56 277 HIS A N 1
ATOM 2276 C CA . HIS A 1 277 ? 11.606 -7.850 3.872 1.00 96.56 277 HIS A CA 1
ATOM 2277 C C . HIS A 1 277 ? 12.892 -8.499 4.374 1.00 96.56 277 HIS A C 1
ATOM 2279 O O . HIS A 1 277 ? 13.452 -9.338 3.675 1.00 96.56 277 HIS A O 1
ATOM 2285 N N . TYR A 1 278 ? 13.398 -8.094 5.535 1.00 94.62 278 TYR A N 1
ATOM 2286 C CA . TYR A 1 278 ? 14.636 -8.650 6.084 1.00 94.62 278 TYR A CA 1
ATOM 2287 C C . TYR A 1 278 ? 14.673 -8.559 7.607 1.00 94.62 278 TYR A C 1
ATOM 2289 O O . TYR A 1 278 ? 14.016 -7.706 8.202 1.00 94.62 278 TYR A O 1
ATOM 2297 N N . GLY A 1 279 ? 15.509 -9.382 8.229 1.00 91.31 279 GLY A N 1
ATOM 2298 C CA . GLY A 1 279 ? 15.764 -9.377 9.666 1.00 91.31 279 GLY A CA 1
ATOM 2299 C C . GLY A 1 279 ? 15.363 -10.683 10.348 1.00 91.31 279 GLY A C 1
ATOM 2300 O O . GLY A 1 279 ? 14.358 -11.305 10.019 1.00 91.31 279 GLY A O 1
ATOM 2301 N N . LEU A 1 280 ? 16.176 -11.089 11.327 1.00 86.12 280 LEU A N 1
ATOM 2302 C CA . LEU A 1 280 ? 16.022 -12.359 12.042 1.00 86.12 280 LEU A CA 1
ATOM 2303 C C . LEU A 1 280 ? 15.105 -12.257 13.269 1.00 86.12 280 LEU A C 1
ATOM 2305 O O . LEU A 1 280 ? 14.509 -13.250 13.677 1.00 86.12 280 LEU A O 1
ATOM 2309 N N . GLU A 1 281 ? 15.015 -11.080 13.892 1.00 83.94 281 GLU A N 1
ATOM 2310 C CA . GLU A 1 281 ? 14.215 -10.862 15.110 1.00 83.94 281 GLU A CA 1
ATOM 2311 C C . GLU A 1 281 ? 12.901 -10.133 14.825 1.00 83.94 281 GLU A C 1
ATOM 2313 O O . GLU A 1 281 ? 11.870 -10.432 15.423 1.00 83.94 281 GLU A O 1
ATOM 2318 N N . GLU A 1 282 ? 12.931 -9.178 13.900 1.00 83.38 282 GLU A N 1
ATOM 2319 C CA . GLU A 1 282 ? 11.764 -8.463 13.403 1.00 83.38 282 GLU A CA 1
ATOM 2320 C C . GLU A 1 282 ? 11.899 -8.264 11.900 1.00 83.38 282 GLU A C 1
ATOM 2322 O O . GLU A 1 282 ? 13.008 -8.222 11.367 1.00 83.38 282 GLU A O 1
ATOM 2327 N N . ASN A 1 283 ? 10.767 -8.119 11.215 1.00 88.94 283 ASN A N 1
ATOM 2328 C CA . ASN A 1 283 ? 10.795 -7.793 9.801 1.00 88.94 283 ASN A CA 1
ATOM 2329 C C . ASN A 1 283 ? 10.954 -6.284 9.607 1.00 88.94 283 ASN A C 1
ATOM 2331 O O . ASN A 1 283 ? 10.058 -5.482 9.899 1.00 88.94 283 ASN A O 1
ATOM 2335 N N . HIS A 1 284 ? 12.094 -5.903 9.061 1.00 92.75 284 HIS A N 1
ATOM 2336 C CA . HIS A 1 284 ? 12.336 -4.587 8.512 1.00 92.75 284 HIS A CA 1
ATOM 2337 C C . HIS A 1 284 ? 11.888 -4.564 7.053 1.00 92.75 284 HIS A C 1
ATOM 2339 O O . HIS A 1 284 ? 12.104 -5.508 6.301 1.00 92.75 284 HIS A O 1
ATOM 2345 N N . MET A 1 285 ? 11.265 -3.458 6.649 1.00 94.25 285 MET A N 1
ATOM 2346 C CA . MET A 1 285 ? 10.748 -3.290 5.295 1.00 94.25 285 MET A CA 1
ATOM 2347 C C . MET A 1 285 ? 11.375 -2.062 4.644 1.00 94.25 285 MET A C 1
ATOM 2349 O O . MET A 1 285 ? 11.267 -0.948 5.176 1.00 94.25 285 MET A O 1
ATOM 2353 N N . LYS A 1 286 ? 12.000 -2.245 3.479 1.00 95.31 286 LYS A N 1
ATOM 2354 C CA . LYS A 1 286 ? 12.588 -1.157 2.681 1.00 95.31 286 LYS A CA 1
ATOM 2355 C C . LYS A 1 286 ? 12.078 -1.215 1.255 1.00 95.31 286 LYS A C 1
ATOM 2357 O O . LYS A 1 286 ? 12.015 -2.279 0.657 1.00 95.31 286 LYS A O 1
ATOM 2362 N N . LYS A 1 287 ? 11.682 -0.073 0.703 1.00 95.12 287 LYS A N 1
ATOM 2363 C CA . LYS A 1 287 ? 11.210 0.000 -0.687 1.00 95.12 287 LYS A CA 1
ATOM 2364 C C . LYS A 1 287 ? 12.408 0.143 -1.621 1.00 95.12 287 LYS A C 1
ATOM 2366 O O . LYS A 1 287 ? 13.265 0.968 -1.338 1.00 95.12 287 LYS A O 1
ATOM 2371 N N . CYS A 1 288 ? 12.410 -0.575 -2.734 1.00 95.62 288 CYS A N 1
ATOM 2372 C CA . CYS A 1 288 ? 13.363 -0.466 -3.833 1.00 95.62 288 CYS A CA 1
ATOM 2373 C C . CYS A 1 288 ? 12.559 -0.153 -5.098 1.00 95.62 288 CYS A C 1
ATOM 2375 O O . CYS A 1 288 ? 11.796 -0.994 -5.558 1.00 95.62 288 CYS A O 1
ATOM 2377 N N . LYS A 1 289 ? 12.628 1.077 -5.612 1.00 94.12 289 LYS A N 1
ATOM 2378 C CA . LYS A 1 289 ? 11.824 1.494 -6.773 1.00 94.12 289 LYS A CA 1
ATOM 2379 C C . LYS A 1 289 ? 12.705 1.624 -7.999 1.00 94.12 289 LYS A C 1
ATOM 2381 O O . LYS A 1 289 ? 13.857 1.998 -7.838 1.00 94.12 289 LYS A O 1
ATOM 2386 N N . ALA A 1 290 ? 12.151 1.415 -9.192 1.00 93.00 290 ALA A N 1
ATOM 2387 C CA . ALA A 1 290 ? 12.844 1.751 -10.436 1.00 93.00 290 ALA A CA 1
ATOM 2388 C C . ALA A 1 290 ? 13.329 3.215 -10.428 1.00 93.00 290 ALA A C 1
ATOM 2390 O O . ALA A 1 290 ? 12.642 4.099 -9.899 1.00 93.00 290 ALA A O 1
ATOM 2391 N N . MET A 1 291 ? 14.493 3.486 -11.029 1.00 87.94 291 MET A N 1
ATOM 2392 C CA . MET A 1 291 ? 15.096 4.823 -11.000 1.00 87.94 291 MET A CA 1
ATOM 2393 C C . MET A 1 291 ? 14.161 5.881 -11.572 1.00 87.94 291 MET A C 1
ATOM 2395 O O . MET A 1 291 ? 13.958 6.886 -10.917 1.00 87.94 291 MET A O 1
ATOM 2399 N N . SER A 1 292 ? 13.510 5.665 -12.713 1.00 82.00 292 SER A N 1
ATOM 2400 C CA . SER A 1 292 ? 12.554 6.619 -13.301 1.00 82.00 292 SER A CA 1
ATOM 2401 C C . SER A 1 292 ? 11.363 6.920 -12.385 1.00 82.00 292 SER A C 1
ATOM 2403 O O . SER A 1 292 ? 10.922 8.069 -12.299 1.00 82.00 292 SER A O 1
ATOM 2405 N N . VAL A 1 293 ? 10.890 5.922 -11.634 1.00 81.94 293 VAL A N 1
ATOM 2406 C CA . VAL A 1 293 ? 9.838 6.074 -10.614 1.00 81.94 293 VAL A CA 1
ATOM 2407 C C . VAL A 1 293 ? 10.352 6.886 -9.424 1.00 81.94 293 VAL A C 1
ATOM 2409 O O . VAL A 1 293 ? 9.596 7.624 -8.796 1.00 81.94 293 VAL A O 1
ATOM 2412 N N . ARG A 1 294 ? 11.647 6.784 -9.111 1.00 73.88 294 ARG A N 1
ATOM 2413 C CA . ARG A 1 294 ? 12.331 7.577 -8.082 1.00 73.88 294 ARG A CA 1
ATOM 2414 C C . ARG A 1 294 ? 12.800 8.956 -8.580 1.00 73.88 294 ARG A C 1
ATOM 2416 O O . ARG A 1 294 ? 12.910 9.867 -7.767 1.00 73.88 294 ARG A O 1
ATOM 2423 N N . GLU A 1 295 ? 13.072 9.136 -9.866 1.00 62.09 295 GLU A N 1
ATOM 2424 C CA . GLU A 1 295 ? 13.698 10.316 -10.479 1.00 62.09 295 GLU A CA 1
ATOM 2425 C C . GLU A 1 295 ? 12.695 11.276 -11.125 1.00 62.09 295 GLU A C 1
ATOM 2427 O O . GLU A 1 295 ? 13.051 12.431 -11.384 1.00 62.09 295 GLU A O 1
ATOM 2432 N N . GLY A 1 296 ? 11.417 10.895 -11.259 1.00 53.38 296 GLY A N 1
ATOM 2433 C CA . GLY A 1 296 ? 10.314 11.869 -11.347 1.00 53.38 296 GLY A CA 1
ATOM 2434 C C . GLY A 1 296 ? 10.410 12.961 -10.262 1.00 53.38 296 GLY A C 1
ATOM 2435 O O . GLY A 1 296 ? 10.012 14.110 -10.468 1.00 53.38 296 GLY A O 1
ATOM 2436 N N . HIS A 1 297 ? 11.093 12.649 -9.156 1.00 47.44 297 HIS A N 1
ATOM 2437 C CA . HIS A 1 297 ? 11.386 13.540 -8.039 1.00 47.44 297 HIS A CA 1
ATOM 2438 C C . HIS A 1 297 ? 12.634 14.450 -8.211 1.00 47.44 297 HIS A C 1
ATOM 2440 O O . HIS A 1 297 ? 12.799 15.378 -7.425 1.00 47.44 297 HIS A O 1
ATOM 2446 N N . ILE A 1 298 ? 13.508 14.265 -9.221 1.00 46.62 298 ILE A N 1
ATOM 2447 C CA . ILE A 1 298 ? 14.864 14.888 -9.264 1.00 46.62 298 ILE A CA 1
ATOM 2448 C C . ILE A 1 298 ? 15.050 15.981 -10.345 1.00 46.62 298 ILE A C 1
ATOM 2450 O O . ILE A 1 298 ? 16.091 16.633 -10.412 1.00 46.62 298 ILE A O 1
ATOM 2454 N N . LYS A 1 299 ? 14.039 16.335 -11.152 1.00 51.59 299 LYS A N 1
ATOM 2455 C CA . LYS A 1 299 ? 14.147 17.518 -12.046 1.00 51.59 299 LYS A CA 1
ATOM 2456 C C . LYS A 1 299 ? 13.751 18.824 -11.342 1.00 51.59 299 LYS A C 1
ATOM 2458 O O . LYS A 1 299 ? 12.806 19.497 -11.753 1.00 51.59 299 LYS A O 1
ATOM 2463 N N . GLN A 1 300 ? 14.524 19.228 -10.326 1.00 52.44 300 GLN A N 1
ATOM 2464 C CA . GLN A 1 300 ? 14.348 20.499 -9.591 1.00 52.44 300 GLN A CA 1
ATOM 2465 C C . GLN A 1 300 ? 14.238 21.726 -10.522 1.00 52.44 300 GLN A C 1
ATOM 2467 O O . GLN A 1 300 ? 13.503 22.667 -10.228 1.00 52.44 300 GLN A O 1
ATOM 2472 N N . ALA A 1 301 ? 14.893 21.696 -11.689 1.00 57.53 301 ALA A N 1
ATOM 2473 C CA . ALA A 1 301 ? 14.895 22.804 -12.646 1.00 57.53 301 ALA A CA 1
ATOM 2474 C C . ALA A 1 301 ? 13.525 23.107 -13.297 1.00 57.53 301 ALA A C 1
ATOM 2476 O O . ALA A 1 301 ? 13.329 24.211 -13.804 1.00 57.53 301 ALA A O 1
ATOM 2477 N N . CYS A 1 302 ? 12.572 22.163 -13.304 1.00 65.81 302 CYS A N 1
ATOM 2478 C CA . CYS A 1 302 ? 11.287 22.314 -14.009 1.00 65.81 302 CYS A CA 1
ATOM 2479 C C . CYS A 1 302 ? 10.059 22.388 -13.079 1.00 65.81 302 CYS A C 1
ATOM 2481 O O . CYS A 1 302 ? 8.921 22.429 -13.563 1.00 65.81 302 CYS A O 1
ATOM 2483 N N . GLY A 1 303 ? 10.276 22.432 -11.760 1.00 78.81 303 GLY A N 1
ATOM 2484 C CA . GLY A 1 303 ? 9.211 22.365 -10.758 1.00 78.81 303 GLY A CA 1
ATOM 2485 C C . GLY A 1 303 ? 8.589 20.968 -10.632 1.00 78.81 303 GLY A C 1
ATOM 2486 O O . GLY A 1 303 ? 8.985 20.029 -11.318 1.00 78.81 303 GLY A O 1
ATOM 2487 N N . ILE A 1 304 ? 7.584 20.835 -9.764 1.00 86.88 304 ILE A N 1
ATOM 2488 C CA . ILE A 1 304 ? 6.931 19.546 -9.478 1.00 86.88 304 ILE A CA 1
ATOM 2489 C C . ILE A 1 304 ? 6.113 19.079 -10.699 1.00 86.88 304 ILE A C 1
ATOM 2491 O O . ILE A 1 304 ? 5.272 19.848 -11.183 1.00 86.88 304 ILE A O 1
ATOM 2495 N N . PRO A 1 305 ? 6.326 17.872 -11.253 1.00 85.69 305 PRO A N 1
ATOM 2496 C CA . PRO A 1 305 ? 5.570 17.360 -12.399 1.00 85.69 305 PRO A CA 1
ATOM 2497 C C . PRO A 1 305 ? 4.050 17.238 -12.161 1.00 85.69 305 PRO A C 1
ATOM 2499 O O . PRO A 1 305 ? 3.567 17.122 -11.041 1.00 85.69 305 PRO A O 1
ATOM 2502 N N . HIS A 1 306 ? 3.251 17.267 -13.242 1.00 86.25 306 HIS A N 1
ATOM 2503 C CA . HIS A 1 306 ? 1.786 17.118 -13.133 1.00 86.25 306 HIS A CA 1
ATOM 2504 C C . HIS A 1 306 ? 1.355 15.746 -12.597 1.00 86.25 306 HIS A C 1
ATOM 2506 O O . HIS A 1 306 ? 0.304 15.661 -11.966 1.00 86.25 306 HIS A O 1
ATOM 2512 N N . HIS A 1 307 ? 2.107 14.686 -12.906 1.00 81.94 307 HIS A N 1
ATOM 2513 C CA . HIS A 1 307 ? 1.750 13.330 -12.495 1.00 81.94 307 HIS A CA 1
ATOM 2514 C C . HIS A 1 307 ? 1.957 13.135 -10.986 1.00 81.94 307 HIS A C 1
ATOM 2516 O O . HIS A 1 307 ? 1.053 12.622 -10.338 1.00 81.94 307 HIS A O 1
ATOM 2522 N N . ASP A 1 308 ? 3.021 13.691 -10.400 1.00 85.31 308 ASP A N 1
ATOM 2523 C CA . ASP A 1 308 ? 3.243 13.647 -8.945 1.00 85.31 308 ASP A CA 1
ATOM 2524 C C . ASP A 1 308 ? 2.191 14.442 -8.167 1.00 85.31 308 ASP A C 1
ATOM 2526 O O . ASP A 1 308 ? 1.658 13.980 -7.159 1.00 85.31 308 ASP A O 1
ATOM 2530 N N . ILE A 1 309 ? 1.776 15.601 -8.690 1.00 91.19 309 ILE A N 1
ATOM 2531 C CA . ILE A 1 309 ? 0.628 16.342 -8.144 1.00 91.19 309 ILE A CA 1
ATOM 2532 C C . ILE A 1 309 ? -0.650 15.496 -8.208 1.00 91.19 309 ILE A C 1
ATOM 2534 O O . ILE A 1 309 ? -1.463 15.530 -7.286 1.00 91.19 309 ILE A O 1
ATOM 2538 N N . ARG A 1 310 ? -0.853 14.740 -9.294 1.00 89.88 310 ARG A N 1
ATOM 2539 C CA . ARG A 1 310 ? -2.018 13.861 -9.439 1.00 89.88 310 ARG A CA 1
ATOM 2540 C C . ARG A 1 310 ? -1.980 12.702 -8.440 1.00 89.88 310 ARG A C 1
ATOM 2542 O O . ARG A 1 310 ? -3.017 12.427 -7.851 1.00 89.88 310 ARG A O 1
ATOM 2549 N N . LYS A 1 311 ? -0.826 12.068 -8.216 1.00 86.19 311 LYS A N 1
ATOM 2550 C CA . LYS A 1 311 ? -0.638 11.050 -7.165 1.00 86.19 311 LYS A CA 1
ATOM 2551 C C . LYS A 1 311 ? -0.973 11.605 -5.789 1.00 86.19 311 LYS A C 1
ATOM 2553 O O . LYS A 1 311 ? -1.736 10.997 -5.050 1.00 86.19 311 LYS A O 1
ATOM 2558 N N . ALA A 1 312 ? -0.429 12.777 -5.462 1.00 91.19 312 ALA A N 1
ATOM 2559 C CA . ALA A 1 312 ? -0.717 13.449 -4.204 1.00 91.19 312 ALA A CA 1
ATOM 2560 C C . ALA A 1 312 ? -2.222 13.725 -4.058 1.00 91.19 312 ALA A C 1
ATOM 2562 O O . ALA A 1 312 ? -2.790 13.447 -3.012 1.00 91.19 312 ALA A O 1
ATOM 2563 N N . LEU A 1 313 ? -2.894 14.183 -5.119 1.00 92.06 313 LEU A N 1
ATOM 2564 C CA . LEU A 1 313 ? -4.349 14.359 -5.124 1.00 92.06 313 LEU A CA 1
ATOM 2565 C C . LEU A 1 313 ? -5.115 13.055 -4.899 1.00 92.06 313 LEU A C 1
ATOM 2567 O O . LEU A 1 313 ? -6.041 13.067 -4.097 1.00 92.06 313 LEU A O 1
ATOM 2571 N N . ILE A 1 314 ? -4.722 11.960 -5.561 1.00 88.00 314 ILE A N 1
ATOM 2572 C CA . ILE A 1 314 ? -5.320 10.636 -5.337 1.00 88.00 314 ILE A CA 1
ATOM 2573 C C . ILE A 1 314 ? -5.188 10.281 -3.861 1.00 88.00 314 ILE A C 1
ATOM 2575 O O . ILE A 1 314 ? -6.208 10.084 -3.224 1.00 88.00 314 ILE A O 1
ATOM 2579 N N . LYS A 1 315 ? -3.979 10.331 -3.284 1.00 88.06 315 LYS A N 1
ATOM 2580 C CA . LYS A 1 315 ? -3.751 10.064 -1.852 1.00 88.06 315 LYS A CA 1
ATOM 2581 C C . LYS A 1 315 ? -4.610 10.937 -0.933 1.00 88.06 315 LYS A C 1
ATOM 2583 O O . LYS A 1 315 ? -5.073 10.461 0.099 1.00 88.06 315 LYS A O 1
ATOM 2588 N N . VAL A 1 316 ? -4.806 12.214 -1.266 1.00 90.56 316 VAL A N 1
ATOM 2589 C CA . VAL A 1 316 ? -5.682 13.101 -0.485 1.00 90.56 316 VAL A CA 1
ATOM 2590 C C . VAL A 1 316 ? -7.143 12.663 -0.590 1.00 90.56 316 VAL A C 1
ATOM 2592 O O . VAL A 1 316 ? -7.817 12.644 0.437 1.00 90.56 316 VAL A O 1
ATOM 2595 N N . ASP A 1 317 ? -7.602 12.262 -1.778 1.00 87.25 317 ASP A N 1
ATOM 2596 C CA . ASP A 1 317 ? -8.927 11.664 -1.993 1.00 87.25 317 ASP A CA 1
ATOM 2597 C C . ASP A 1 317 ? -9.106 10.387 -1.152 1.00 87.25 317 ASP A C 1
ATOM 2599 O O . ASP A 1 317 ? -10.112 10.217 -0.468 1.00 87.25 317 ASP A O 1
ATOM 2603 N N . GLU A 1 318 ? -8.085 9.519 -1.090 1.00 84.00 318 GLU A N 1
ATOM 2604 C CA . GLU A 1 318 ? -8.160 8.280 -0.294 1.00 84.00 318 GLU A CA 1
ATOM 2605 C C . GLU A 1 318 ? -8.270 8.530 1.218 1.00 84.00 318 GLU A C 1
ATOM 2607 O O . GLU A 1 318 ? -8.659 7.631 1.966 1.00 84.00 318 GLU A O 1
ATOM 2612 N N . ASN A 1 319 ? -7.869 9.720 1.674 1.00 84.25 319 ASN A N 1
ATOM 2613 C CA . ASN A 1 319 ? -7.766 10.082 3.086 1.00 84.25 319 ASN A CA 1
ATOM 2614 C C . ASN A 1 319 ? -8.747 11.191 3.500 1.00 84.25 319 ASN A C 1
ATOM 2616 O O . ASN A 1 319 ? -8.554 11.813 4.552 1.00 84.25 319 ASN A O 1
ATOM 2620 N N . THR A 1 320 ? -9.778 11.447 2.693 1.00 83.19 320 THR A N 1
ATOM 2621 C CA . THR A 1 320 ? -10.870 12.358 3.029 1.00 83.19 320 THR A CA 1
ATOM 2622 C C . THR A 1 320 ? -12.216 11.634 3.063 1.00 83.19 320 THR A C 1
ATOM 2624 O O . THR A 1 320 ? -12.464 10.676 2.333 1.00 83.19 320 THR A O 1
ATOM 2627 N N . ASP A 1 321 ? -13.100 12.114 3.934 1.00 77.19 321 ASP A N 1
ATOM 2628 C CA . ASP A 1 321 ? -14.441 11.552 4.119 1.00 77.19 321 ASP A CA 1
ATOM 2629 C C . ASP A 1 321 ? -15.430 12.059 3.058 1.00 77.19 321 ASP A C 1
ATOM 2631 O O . ASP A 1 321 ? -16.514 11.506 2.897 1.00 77.19 321 ASP A O 1
ATOM 2635 N N . LYS A 1 322 ? -15.090 13.151 2.362 1.00 80.38 322 LYS A N 1
ATOM 2636 C CA . LYS A 1 322 ? -15.963 13.835 1.401 1.00 80.38 322 LYS A CA 1
ATOM 2637 C C . LYS A 1 322 ? -15.370 13.775 0.008 1.00 80.38 322 LYS A C 1
ATOM 2639 O O . LYS A 1 322 ? -14.160 13.892 -0.137 1.00 80.38 322 LYS A O 1
ATOM 2644 N N . ASP A 1 323 ? -16.225 13.723 -1.013 1.00 78.38 323 ASP A N 1
ATOM 2645 C CA . ASP A 1 323 ? -15.788 13.912 -2.400 1.00 78.38 323 ASP A CA 1
ATOM 2646 C C . ASP A 1 323 ? -14.964 15.214 -2.491 1.00 78.38 323 ASP A C 1
ATOM 2648 O O . ASP A 1 323 ? -15.328 16.258 -1.927 1.00 78.38 323 ASP A O 1
ATOM 2652 N N . LEU A 1 324 ? -13.815 15.166 -3.170 1.00 84.25 324 LEU A N 1
ATOM 2653 C CA . LEU A 1 324 ? -12.947 16.336 -3.313 1.00 84.25 324 LEU A CA 1
ATOM 2654 C C . LEU A 1 324 ? -13.663 17.535 -3.958 1.00 84.25 324 LEU A C 1
ATOM 2656 O O . LEU A 1 324 ? -13.250 18.672 -3.732 1.00 84.25 324 LEU A O 1
ATOM 2660 N N . SER A 1 325 ? -14.742 17.322 -4.717 1.00 82.50 325 SER A N 1
ATOM 2661 C CA . SER A 1 325 ? -15.583 18.397 -5.266 1.00 82.50 325 SER A CA 1
ATOM 2662 C C . SER A 1 325 ? -16.367 19.180 -4.206 1.00 82.50 325 SER A C 1
ATOM 2664 O O . SER A 1 325 ? -16.705 20.341 -4.438 1.00 82.50 325 SER A O 1
ATOM 2666 N N . GLU A 1 326 ? -16.599 18.594 -3.032 1.00 83.38 326 GLU A N 1
ATOM 2667 C CA . GLU A 1 326 ? -17.281 19.221 -1.891 1.00 83.38 326 GLU A CA 1
ATOM 2668 C C . GLU A 1 326 ? -16.301 19.748 -0.830 1.00 83.38 326 GLU A C 1
ATOM 2670 O O . GLU A 1 326 ? -16.689 20.395 0.151 1.00 83.38 326 GLU A O 1
ATOM 2675 N N . THR A 1 327 ? -15.011 19.471 -1.008 1.00 86.12 327 THR A N 1
ATOM 2676 C CA . THR A 1 327 ? -13.961 19.817 -0.054 1.00 86.12 327 THR A CA 1
ATOM 2677 C C . THR A 1 327 ? -13.391 21.205 -0.351 1.00 86.12 327 THR A C 1
ATOM 2679 O O . THR A 1 327 ? -13.107 21.561 -1.493 1.00 86.12 327 THR A O 1
ATOM 2682 N N . LYS A 1 328 ? -13.192 22.023 0.695 1.00 91.12 328 LYS A N 1
ATOM 2683 C CA . LYS A 1 328 ? -12.609 23.368 0.551 1.00 91.12 328 LYS A CA 1
ATOM 2684 C C . LYS A 1 328 ? -11.224 23.288 -0.087 1.00 91.12 328 LYS A C 1
ATOM 2686 O O . LYS A 1 328 ? -10.366 22.538 0.382 1.00 91.12 328 LYS A O 1
ATOM 2691 N N . ILE A 1 329 ? -10.981 24.112 -1.104 1.00 91.12 329 ILE A N 1
ATOM 2692 C CA . ILE A 1 329 ? -9.735 24.078 -1.876 1.00 91.12 329 ILE A CA 1
ATOM 2693 C C . ILE A 1 329 ? -8.495 24.299 -1.003 1.00 91.12 329 ILE A C 1
ATOM 2695 O O . ILE A 1 329 ? -7.467 23.680 -1.250 1.00 91.12 329 ILE A O 1
ATOM 2699 N N . GLU A 1 330 ? -8.583 25.106 0.055 1.00 93.25 330 GLU A N 1
ATOM 2700 C CA . GLU A 1 330 ? -7.474 25.348 0.983 1.00 93.25 330 GLU A CA 1
ATOM 2701 C C . GLU A 1 330 ? -7.062 24.070 1.721 1.00 93.25 330 GLU A C 1
ATOM 2703 O O . GLU A 1 330 ? -5.871 23.831 1.934 1.00 93.25 330 GLU A O 1
ATOM 2708 N N . TYR A 1 331 ? -8.037 23.227 2.072 1.00 90.69 331 TYR A N 1
ATOM 2709 C CA . TYR A 1 331 ? -7.777 21.935 2.698 1.00 90.69 331 TYR A CA 1
ATOM 2710 C C . TYR A 1 331 ? -7.087 21.0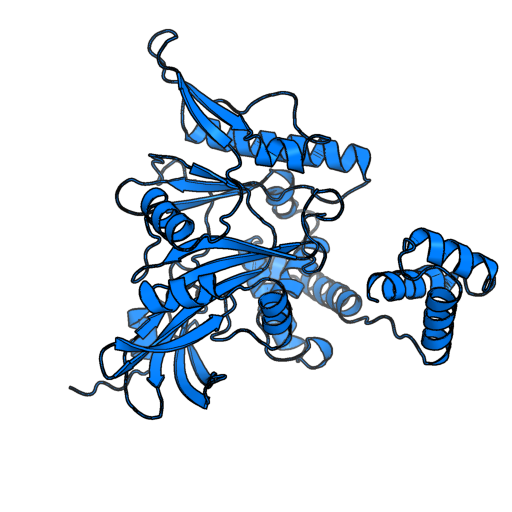00 1.706 1.00 90.69 331 TYR A C 1
ATOM 2712 O O . TYR A 1 331 ? -6.061 20.412 2.039 1.00 90.69 331 TYR A O 1
ATOM 2720 N N . ILE A 1 332 ? -7.588 20.921 0.470 1.00 93.19 332 ILE A N 1
ATOM 2721 C CA . ILE A 1 332 ? -6.984 20.092 -0.583 1.00 93.19 332 ILE A CA 1
ATOM 2722 C C . ILE A 1 332 ? -5.545 20.543 -0.848 1.00 93.19 332 ILE A C 1
ATOM 2724 O O . ILE A 1 332 ? -4.632 19.727 -0.826 1.00 93.19 332 ILE A O 1
ATOM 2728 N N . LEU A 1 333 ? -5.322 21.846 -1.035 1.00 93.62 333 LEU A N 1
ATOM 2729 C CA . LEU A 1 333 ? -3.992 22.414 -1.262 1.00 93.62 333 LEU A CA 1
ATOM 2730 C C . LEU A 1 333 ? -3.030 22.090 -0.123 1.00 93.62 333 LEU A C 1
ATOM 2732 O O . LEU A 1 333 ? -1.902 21.692 -0.394 1.00 93.62 333 LEU A O 1
ATOM 2736 N N . THR A 1 334 ? -3.470 22.243 1.128 1.00 93.06 334 THR A N 1
ATOM 2737 C CA . THR A 1 334 ? -2.645 21.926 2.301 1.00 93.06 334 THR A CA 1
ATOM 2738 C C . THR A 1 334 ? -2.242 20.456 2.290 1.00 93.06 334 THR A C 1
ATOM 2740 O O . THR A 1 334 ? -1.053 20.162 2.329 1.00 93.06 334 THR A O 1
ATOM 2743 N N . ASN A 1 335 ? -3.198 19.536 2.136 1.00 92.25 335 ASN A N 1
ATOM 2744 C CA . ASN A 1 335 ? -2.894 18.106 2.177 1.00 92.25 335 ASN A CA 1
ATOM 2745 C C . ASN A 1 335 ? -2.087 17.641 0.952 1.00 92.25 335 ASN A C 1
ATOM 2747 O O . ASN A 1 335 ? -1.216 16.792 1.090 1.00 92.25 335 ASN A O 1
ATOM 2751 N N . VAL A 1 336 ? -2.301 18.221 -0.236 1.00 94.38 336 VAL A N 1
ATOM 2752 C CA . VAL A 1 336 ? -1.484 17.916 -1.425 1.00 94.38 336 VAL A CA 1
ATOM 2753 C C . VAL A 1 336 ? -0.054 18.414 -1.240 1.00 94.38 336 VAL A C 1
ATOM 2755 O O . VAL A 1 336 ? 0.884 17.685 -1.546 1.00 94.38 336 VAL A O 1
ATOM 2758 N N . LYS A 1 337 ? 0.140 19.639 -0.734 1.00 93.62 337 LYS A N 1
ATOM 2759 C CA . LYS A 1 337 ? 1.477 20.165 -0.409 1.00 93.62 337 LYS A CA 1
ATOM 2760 C C . LYS A 1 337 ? 2.156 19.310 0.658 1.00 93.62 337 LYS A C 1
ATOM 2762 O O . LYS A 1 337 ? 3.350 19.034 0.546 1.00 93.62 337 LYS A O 1
ATOM 2767 N N . ASP A 1 338 ? 1.392 18.843 1.642 1.00 89.06 338 ASP A N 1
ATOM 2768 C CA . ASP A 1 338 ? 1.882 17.884 2.618 1.00 89.06 338 ASP A CA 1
ATOM 2769 C C . ASP A 1 338 ? 2.334 16.597 1.907 1.00 89.06 338 ASP A C 1
ATOM 2771 O O . ASP A 1 338 ? 3.510 16.265 1.999 1.00 89.06 338 ASP A O 1
ATOM 2775 N N . GLU A 1 339 ? 1.504 15.924 1.115 1.00 89.62 339 GLU A N 1
ATOM 2776 C CA . GLU A 1 339 ? 1.919 14.721 0.368 1.00 89.62 339 GLU A CA 1
ATOM 2777 C C . GLU A 1 339 ? 3.148 14.951 -0.533 1.00 89.62 339 GLU A C 1
ATOM 2779 O O . GLU A 1 339 ? 4.052 14.121 -0.567 1.00 89.62 339 GLU A O 1
ATOM 2784 N N . LEU A 1 340 ? 3.257 16.102 -1.202 1.00 89.88 340 LEU A N 1
ATOM 2785 C CA . LEU A 1 340 ? 4.426 16.438 -2.028 1.00 89.88 340 LEU A CA 1
ATOM 2786 C C . LEU A 1 340 ? 5.696 16.686 -1.202 1.00 89.88 340 LEU A C 1
ATOM 2788 O O . LEU A 1 340 ? 6.799 16.403 -1.662 1.00 89.88 340 LEU A O 1
ATOM 2792 N N . SER A 1 341 ? 5.577 17.164 0.039 1.00 87.88 341 SER A N 1
ATOM 2793 C CA . SER A 1 341 ? 6.738 17.353 0.932 1.00 87.88 341 SER A CA 1
ATOM 2794 C C . SER A 1 341 ? 7.369 16.050 1.409 1.00 87.88 341 SER A C 1
ATOM 2796 O O . SER A 1 341 ? 8.319 16.079 2.188 1.00 87.88 341 SER A O 1
ATOM 2798 N N . GLU A 1 342 ? 6.842 14.903 0.983 1.00 77.69 342 GLU A N 1
ATOM 2799 C CA . GLU A 1 342 ? 7.529 13.620 1.105 1.00 77.69 342 GLU A CA 1
ATOM 2800 C C . GLU A 1 342 ? 8.729 13.494 0.158 1.00 77.69 342 GLU A C 1
ATOM 2802 O O . GLU A 1 342 ? 9.661 12.756 0.474 1.00 77.69 342 GLU A O 1
ATOM 2807 N N . GLU A 1 343 ? 8.700 14.181 -0.984 1.00 76.56 343 GLU A N 1
ATOM 2808 C CA . GLU A 1 343 ? 9.636 13.959 -2.096 1.00 76.56 343 GLU A CA 1
ATOM 2809 C C . GLU A 1 343 ? 10.293 15.251 -2.595 1.00 76.56 343 GLU A C 1
ATOM 2811 O O . GLU A 1 343 ? 11.365 15.196 -3.193 1.00 76.56 343 GLU A O 1
ATOM 2816 N N . TYR A 1 344 ? 9.695 16.412 -2.316 1.00 84.81 344 TYR A N 1
ATOM 2817 C CA . TYR A 1 344 ? 10.179 17.705 -2.793 1.00 84.81 344 TYR A CA 1
ATOM 2818 C C . TYR A 1 344 ? 10.555 18.648 -1.650 1.00 84.81 344 TYR A C 1
ATOM 2820 O O . TYR A 1 344 ? 9.940 18.662 -0.580 1.00 84.81 344 TYR A O 1
ATOM 2828 N N . ASP A 1 345 ? 11.546 19.500 -1.912 1.00 84.69 345 ASP A N 1
ATOM 2829 C CA . ASP A 1 345 ? 11.956 20.542 -0.980 1.00 84.69 345 ASP A CA 1
ATOM 2830 C C . ASP A 1 345 ? 10.840 21.563 -0.754 1.00 84.69 345 ASP A C 1
ATOM 2832 O O . ASP A 1 345 ? 10.129 21.976 -1.676 1.00 84.69 345 ASP A O 1
ATOM 2836 N N . LYS A 1 346 ? 10.756 22.066 0.480 1.00 88.56 346 LYS A N 1
ATOM 2837 C CA . LYS A 1 346 ? 9.741 23.045 0.891 1.00 88.56 346 LYS A CA 1
ATOM 2838 C C . LYS A 1 346 ? 9.688 24.277 -0.023 1.00 88.56 346 LYS A C 1
ATOM 2840 O O . LYS A 1 346 ? 8.606 24.773 -0.315 1.00 88.56 346 LYS A O 1
ATOM 2845 N N . ILE A 1 347 ? 10.841 24.732 -0.521 1.00 89.19 347 ILE A N 1
ATOM 2846 C CA . ILE A 1 347 ? 10.941 25.882 -1.434 1.00 89.19 347 ILE A CA 1
ATOM 2847 C C . ILE A 1 347 ? 10.153 25.635 -2.730 1.00 89.19 347 ILE A C 1
ATOM 2849 O O . ILE A 1 347 ? 9.473 26.538 -3.207 1.00 89.19 347 ILE A O 1
ATOM 2853 N N . MET A 1 348 ? 10.205 24.420 -3.285 1.00 88.38 348 MET A N 1
ATOM 2854 C CA . MET A 1 348 ? 9.463 24.073 -4.503 1.00 88.38 348 MET A CA 1
ATOM 2855 C 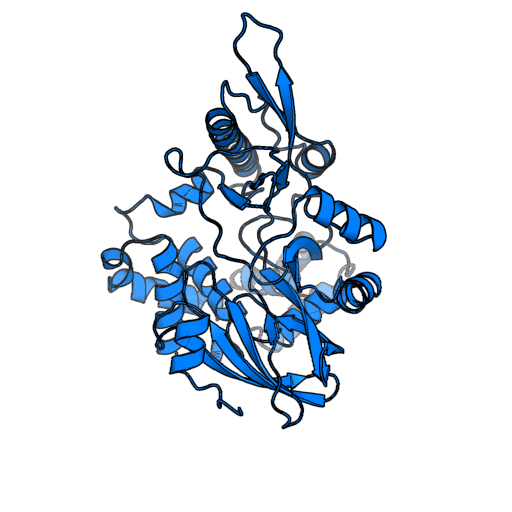C . MET A 1 348 ? 7.958 23.967 -4.247 1.00 88.38 348 MET A C 1
ATOM 2857 O O . MET A 1 348 ? 7.154 24.288 -5.120 1.00 88.38 348 MET A O 1
ATOM 2861 N N . ILE A 1 349 ? 7.575 23.496 -3.063 1.00 90.12 349 ILE A N 1
ATOM 2862 C CA . ILE A 1 349 ? 6.179 23.242 -2.682 1.00 90.12 349 ILE A CA 1
ATOM 2863 C C . ILE A 1 349 ? 5.437 24.540 -2.381 1.00 90.12 349 ILE A C 1
ATOM 2865 O O . ILE A 1 349 ? 4.286 24.714 -2.791 1.00 90.12 349 ILE A O 1
ATOM 2869 N N . ASP A 1 350 ? 6.114 25.455 -1.692 1.00 91.00 350 ASP A N 1
ATOM 2870 C CA . ASP A 1 350 ? 5.580 26.766 -1.335 1.00 91.00 350 ASP A CA 1
ATOM 2871 C C . ASP A 1 350 ? 5.621 27.758 -2.517 1.00 91.00 350 ASP A C 1
ATOM 2873 O O . ASP A 1 350 ? 5.087 28.864 -2.413 1.00 91.00 350 ASP A O 1
ATOM 2877 N N . ASP A 1 351 ? 6.197 27.368 -3.663 1.00 90.75 351 ASP A N 1
ATOM 2878 C CA . ASP A 1 351 ? 6.198 28.170 -4.888 1.00 90.75 351 ASP A CA 1
ATOM 2879 C C . ASP A 1 351 ? 4.767 28.371 -5.426 1.00 90.75 351 ASP A C 1
ATOM 2881 O O . ASP A 1 351 ? 3.976 27.434 -5.587 1.00 90.75 351 ASP A O 1
ATOM 2885 N N . LYS A 1 352 ? 4.434 29.618 -5.774 1.00 93.19 352 LYS A N 1
ATOM 2886 C CA . LYS A 1 352 ? 3.121 29.985 -6.321 1.00 93.19 352 LYS A CA 1
ATOM 2887 C C . LYS A 1 352 ? 2.777 29.218 -7.605 1.00 93.19 352 LYS A C 1
ATOM 2889 O O . LYS A 1 352 ? 1.621 28.848 -7.802 1.00 93.19 352 LYS A O 1
ATOM 2894 N N . ARG A 1 353 ? 3.764 28.930 -8.457 1.00 91.25 353 ARG A N 1
ATOM 2895 C CA . ARG A 1 353 ? 3.591 28.128 -9.678 1.00 91.25 353 ARG A CA 1
ATOM 2896 C C . ARG A 1 353 ? 3.169 26.706 -9.345 1.00 91.25 353 ARG A C 1
ATOM 2898 O O . ARG A 1 353 ? 2.343 26.153 -10.064 1.00 91.25 353 ARG A O 1
ATOM 2905 N N . THR A 1 354 ? 3.706 26.122 -8.274 1.00 91.88 354 THR A N 1
ATOM 2906 C CA . THR A 1 354 ? 3.292 24.797 -7.800 1.00 91.88 354 THR A CA 1
ATOM 2907 C C . THR A 1 354 ? 1.838 24.829 -7.354 1.00 91.88 354 THR A C 1
ATOM 2909 O O . THR A 1 354 ? 1.062 23.971 -7.765 1.00 91.88 354 THR A O 1
ATOM 2912 N N . GLU A 1 355 ? 1.421 25.849 -6.605 1.00 94.75 355 GLU A N 1
ATOM 2913 C CA . GLU A 1 355 ? 0.019 25.998 -6.203 1.00 94.75 355 GLU A CA 1
ATOM 2914 C C . GLU A 1 355 ? -0.933 26.137 -7.402 1.00 94.75 355 GLU A C 1
ATOM 2916 O O . GLU A 1 355 ? -1.945 25.436 -7.473 1.00 94.75 355 GLU A O 1
ATOM 2921 N N . ASP A 1 356 ? -0.598 26.984 -8.378 1.00 94.75 356 ASP A N 1
ATOM 2922 C CA . ASP A 1 356 ? -1.388 27.147 -9.605 1.00 94.75 356 ASP A CA 1
ATOM 2923 C C . ASP A 1 356 ? -1.460 25.837 -10.407 1.00 94.75 356 ASP A C 1
ATOM 2925 O O . ASP A 1 356 ? -2.500 25.478 -10.974 1.00 94.75 356 ASP A O 1
ATOM 2929 N N . LYS A 1 357 ? -0.367 25.069 -10.404 1.00 94.50 357 LYS A N 1
ATOM 2930 C CA . LYS A 1 357 ? -0.294 23.746 -11.020 1.00 94.50 357 LYS A CA 1
ATOM 2931 C C . LYS A 1 357 ? -1.173 22.732 -10.289 1.00 94.50 357 LYS A C 1
ATOM 2933 O O . LYS A 1 357 ? -1.905 22.004 -10.960 1.00 94.50 357 LYS A O 1
ATOM 2938 N N . ILE A 1 358 ? -1.190 22.732 -8.952 1.00 95.38 358 ILE A N 1
ATOM 2939 C CA . ILE A 1 358 ? -2.107 21.905 -8.151 1.00 95.38 358 ILE A CA 1
ATOM 2940 C C . ILE A 1 358 ? -3.556 22.241 -8.497 1.00 95.38 358 ILE A C 1
ATOM 2942 O O . ILE A 1 358 ? -4.316 21.333 -8.825 1.00 95.38 358 ILE A O 1
ATOM 2946 N N . LYS A 1 359 ? -3.933 23.524 -8.532 1.00 94.19 359 LYS A N 1
ATOM 2947 C CA . LYS A 1 359 ? -5.291 23.955 -8.922 1.00 94.19 359 LYS A CA 1
ATOM 2948 C C . LYS A 1 359 ? -5.660 23.482 -10.331 1.00 94.19 359 LYS A C 1
ATOM 2950 O O . LYS A 1 359 ? -6.772 23.011 -10.557 1.00 94.19 359 LYS A O 1
ATOM 2955 N N . SER A 1 360 ? -4.723 23.560 -11.276 1.00 93.06 360 SER A N 1
ATOM 2956 C CA . SER A 1 360 ? -4.917 23.089 -12.653 1.00 93.06 360 SER A CA 1
ATOM 2957 C C . SER A 1 360 ? -5.137 21.575 -12.735 1.00 93.06 360 SER A C 1
ATOM 2959 O O . SER A 1 360 ? -6.049 21.120 -13.435 1.00 93.06 360 SER A O 1
ATOM 2961 N N . VAL A 1 361 ? -4.332 20.784 -12.017 1.00 92.31 361 VAL A N 1
ATOM 2962 C CA . VAL A 1 361 ? -4.483 19.321 -11.967 1.00 92.31 361 VAL A CA 1
ATOM 2963 C C . VAL A 1 361 ? -5.762 18.939 -11.230 1.00 92.31 361 VAL A C 1
ATOM 2965 O O . VAL A 1 361 ? -6.515 18.132 -11.765 1.00 92.31 361 VAL A O 1
ATOM 2968 N N . LEU A 1 362 ? -6.074 19.569 -10.096 1.00 91.94 362 LEU A N 1
ATOM 2969 C CA . LEU A 1 362 ? -7.330 19.377 -9.369 1.00 91.94 362 LEU A CA 1
ATOM 2970 C C . LEU A 1 362 ? -8.530 19.665 -10.273 1.00 91.94 362 LEU A C 1
ATOM 2972 O O . LEU A 1 362 ? -9.424 18.839 -10.385 1.00 91.94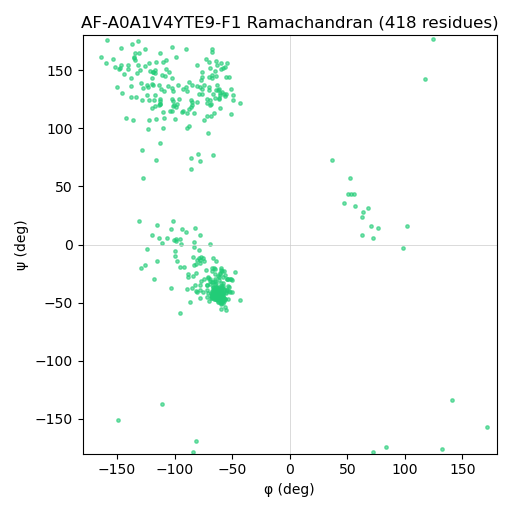 362 LEU A O 1
ATOM 2976 N N . GLY A 1 363 ? -8.521 20.774 -11.014 1.00 87.12 363 GLY A N 1
ATOM 2977 C CA . GLY A 1 363 ? -9.584 21.079 -11.970 1.00 87.12 363 GLY A CA 1
ATOM 2978 C C . GLY A 1 363 ? -9.696 20.051 -13.103 1.00 87.12 363 GLY A C 1
ATOM 2979 O O . GLY A 1 363 ? -10.765 19.882 -13.674 1.00 87.12 363 GLY A O 1
ATOM 2980 N N . LYS A 1 364 ? -8.617 19.354 -13.485 1.00 86.56 364 LYS A N 1
ATOM 2981 C CA . LYS A 1 364 ? -8.680 18.210 -14.424 1.00 86.56 364 LYS A CA 1
ATOM 2982 C C . LYS A 1 364 ? -9.179 16.932 -13.751 1.00 86.56 364 LYS A C 1
ATOM 2984 O O . LYS A 1 364 ? -9.856 16.161 -14.413 1.00 86.56 364 LYS A O 1
ATOM 2989 N N . TYR A 1 365 ? -8.829 16.727 -12.487 1.00 84.62 365 TYR A N 1
ATOM 2990 C CA . TYR A 1 365 ? -9.206 15.574 -11.678 1.00 84.62 365 TYR A CA 1
ATOM 2991 C C . TYR A 1 365 ? -10.702 15.601 -11.328 1.00 84.62 365 TYR A C 1
ATOM 2993 O O . TYR A 1 365 ? -11.413 14.644 -11.597 1.00 84.62 365 TYR A O 1
ATOM 3001 N N . LEU A 1 366 ? -11.194 16.746 -10.844 1.00 81.25 366 LEU A N 1
ATOM 3002 C CA . LEU A 1 366 ? -12.599 17.001 -10.504 1.00 81.25 366 LEU A CA 1
ATOM 3003 C C . LEU A 1 366 ? -13.506 17.207 -11.708 1.00 81.25 366 LEU A C 1
ATOM 3005 O O . LEU A 1 366 ? -14.725 17.246 -11.551 1.00 81.25 366 LEU A O 1
ATOM 3009 N N . ARG A 1 367 ? -12.938 17.368 -12.908 1.00 70.44 367 ARG A N 1
ATOM 3010 C CA . ARG A 1 367 ? -13.714 17.287 -14.143 1.00 70.44 367 ARG A CA 1
ATOM 3011 C C . ARG A 1 367 ? -14.192 15.842 -14.295 1.00 70.44 367 ARG A C 1
ATOM 3013 O O . ARG A 1 367 ? -13.668 15.094 -15.116 1.00 70.44 367 ARG A O 1
ATOM 3020 N N . LYS A 1 368 ? -15.230 15.478 -13.530 1.00 55.47 368 LYS A N 1
ATOM 3021 C CA . LYS A 1 368 ? -16.217 14.497 -13.964 1.00 55.47 368 LYS A CA 1
ATOM 3022 C C . LYS A 1 368 ? -16.612 14.968 -15.353 1.00 55.47 368 LYS A C 1
ATOM 3024 O O . LYS A 1 368 ? -16.903 16.152 -15.553 1.00 55.47 368 LYS A O 1
ATOM 3029 N N . VAL A 1 369 ? -16.476 14.086 -16.333 1.00 53.16 369 VAL A N 1
ATOM 3030 C CA . VAL A 1 369 ? -17.016 14.347 -17.658 1.00 53.16 369 VAL A CA 1
ATOM 3031 C C . VAL A 1 369 ? -18.467 14.744 -17.408 1.00 53.16 369 VAL A C 1
ATOM 3033 O O . VAL A 1 369 ? -19.218 13.952 -16.853 1.00 53.16 369 VAL A O 1
ATOM 3036 N N . HIS A 1 370 ? -18.825 16.002 -17.669 1.00 50.88 370 HIS A N 1
ATOM 3037 C CA . HIS A 1 370 ? -20.219 16.396 -17.585 1.00 50.88 370 HIS A CA 1
ATOM 3038 C C . HIS A 1 370 ? -20.881 15.724 -18.776 1.00 50.88 370 HIS A C 1
ATOM 3040 O O . HIS A 1 370 ? -20.729 16.164 -19.917 1.00 50.88 370 HIS A O 1
ATOM 3046 N N . ILE A 1 371 ? -21.463 14.567 -18.501 1.00 62.69 371 ILE A N 1
ATOM 3047 C CA . ILE A 1 371 ? -22.303 13.848 -19.428 1.00 62.69 371 ILE A CA 1
ATOM 3048 C C . ILE A 1 371 ? -23.679 14.452 -19.179 1.00 62.69 371 ILE A C 1
ATOM 3050 O O . ILE A 1 371 ? -24.284 14.230 -18.135 1.00 62.69 371 ILE A O 1
ATOM 3054 N N . ASP A 1 372 ? -24.101 15.343 -20.067 1.00 70.19 372 ASP A N 1
ATOM 3055 C CA . ASP A 1 372 ? -25.484 15.799 -20.050 1.00 70.19 372 ASP A CA 1
ATOM 3056 C C . ASP A 1 372 ? -26.415 14.636 -20.442 1.00 70.19 372 ASP A C 1
ATOM 3058 O O . ASP A 1 372 ? -25.976 13.599 -20.944 1.00 70.19 372 ASP A O 1
ATOM 3062 N N . ALA A 1 373 ? -27.717 14.793 -20.201 1.00 76.38 373 ALA A N 1
ATOM 3063 C CA . ALA A 1 373 ? -28.694 13.735 -20.464 1.00 76.38 373 ALA A CA 1
ATOM 3064 C C . ALA A 1 373 ? -28.700 13.272 -21.936 1.00 76.38 373 ALA A C 1
ATOM 3066 O O . ALA A 1 373 ? -29.021 12.122 -22.227 1.00 76.38 373 ALA A O 1
ATOM 3067 N N . GLU A 1 374 ? -28.337 14.158 -22.870 1.00 81.06 374 GLU A N 1
ATOM 3068 C CA . GLU A 1 374 ? -28.192 13.818 -24.287 1.00 81.06 374 GLU A CA 1
ATOM 3069 C C . GLU A 1 374 ? -26.995 12.882 -24.498 1.00 81.06 374 GLU A C 1
ATOM 3071 O O . GLU A 1 374 ? -27.114 11.840 -25.145 1.00 81.06 374 GLU A O 1
ATOM 3076 N N . MET A 1 375 ? -25.853 13.200 -23.894 1.00 82.81 375 MET A N 1
ATOM 3077 C CA . MET A 1 375 ? -24.656 12.376 -23.961 1.00 82.81 375 MET A CA 1
ATOM 3078 C C . MET A 1 375 ? -24.826 11.028 -23.247 1.00 82.81 375 MET A C 1
ATOM 3080 O O . MET A 1 375 ? -24.332 10.021 -23.753 1.00 82.81 375 MET A O 1
ATOM 3084 N N . GLU A 1 376 ? -25.554 10.967 -22.127 1.00 82.00 376 GLU A N 1
ATOM 3085 C CA . GLU A 1 376 ? -25.866 9.703 -21.436 1.00 82.00 376 GLU A CA 1
ATOM 3086 C C . GLU A 1 376 ? -26.670 8.774 -22.347 1.00 82.00 376 GLU A C 1
ATOM 3088 O O . GLU A 1 376 ? -26.344 7.594 -22.481 1.00 82.00 376 GLU A O 1
ATOM 3093 N N . GLN A 1 377 ? -27.673 9.314 -23.046 1.00 86.69 377 GLN A N 1
ATOM 3094 C CA . GLN A 1 377 ? -28.460 8.548 -24.014 1.00 86.69 377 GLN A CA 1
ATOM 3095 C C . GLN A 1 377 ? -27.605 8.045 -25.176 1.00 86.69 377 GLN A C 1
ATOM 3097 O O . GLN A 1 377 ? -27.777 6.907 -25.612 1.00 86.69 377 GLN A O 1
ATOM 3102 N N . ILE A 1 378 ? -26.670 8.862 -25.666 1.00 87.81 378 ILE A N 1
ATOM 3103 C CA . ILE A 1 378 ? -25.735 8.467 -26.727 1.00 87.81 378 ILE A CA 1
ATOM 3104 C C . ILE A 1 378 ? -24.852 7.309 -26.263 1.00 87.81 378 ILE A C 1
ATOM 3106 O O . ILE A 1 378 ? -24.718 6.314 -26.975 1.00 87.81 378 ILE A O 1
ATOM 3110 N N . ILE A 1 379 ? -24.284 7.409 -25.063 1.00 85.06 379 ILE A N 1
ATOM 3111 C CA . ILE A 1 379 ? -23.413 6.379 -24.494 1.00 85.06 379 ILE A CA 1
ATOM 3112 C C . ILE A 1 379 ? -24.192 5.080 -24.265 1.00 85.06 379 ILE A C 1
ATOM 3114 O O . ILE A 1 379 ? -23.739 4.021 -24.699 1.00 85.06 379 ILE A O 1
ATOM 3118 N N . GLN A 1 380 ? -25.384 5.152 -23.665 1.00 84.94 380 GLN A N 1
ATOM 3119 C CA . GLN A 1 380 ? -26.229 3.979 -23.443 1.00 84.94 380 GLN A CA 1
ATOM 3120 C C . GLN A 1 380 ? -26.655 3.334 -24.764 1.00 84.94 380 GLN A C 1
ATOM 3122 O O . GLN A 1 380 ? -26.692 2.112 -24.880 1.00 84.94 380 GLN A O 1
ATOM 3127 N N . ARG A 1 381 ? -26.942 4.144 -25.787 1.00 87.50 381 ARG A N 1
ATOM 3128 C CA . ARG A 1 381 ? -27.279 3.649 -27.120 1.00 87.50 381 ARG A CA 1
ATOM 3129 C C . ARG A 1 381 ? -26.109 2.908 -27.759 1.00 87.50 381 ARG A C 1
ATOM 3131 O O . ARG A 1 381 ? -26.318 1.821 -28.276 1.00 87.50 381 ARG A O 1
ATOM 3138 N N . ILE A 1 382 ? -24.891 3.438 -27.672 1.00 87.31 382 ILE A N 1
ATOM 3139 C CA . ILE A 1 382 ? -23.685 2.745 -28.158 1.00 87.31 382 ILE A CA 1
ATOM 3140 C C . ILE A 1 382 ? -23.459 1.440 -27.399 1.00 87.31 382 ILE A C 1
ATOM 3142 O O . ILE A 1 382 ? -23.128 0.429 -28.011 1.00 87.31 382 ILE A O 1
ATOM 3146 N N . HIS A 1 383 ? -23.651 1.463 -26.079 1.00 79.94 383 HIS A N 1
ATOM 3147 C CA . HIS A 1 383 ? -23.504 0.286 -25.231 1.00 79.94 383 HIS A CA 1
ATOM 3148 C C . HIS A 1 383 ? -24.551 -0.795 -25.545 1.00 79.94 383 HIS A C 1
ATOM 3150 O O . HIS A 1 383 ? -24.251 -1.972 -25.419 1.00 79.94 383 HIS A O 1
ATOM 3156 N N . ASN A 1 384 ? -25.752 -0.407 -25.984 1.00 81.44 384 ASN A N 1
ATOM 3157 C CA . ASN A 1 384 ? -26.829 -1.334 -26.341 1.00 81.44 384 ASN A CA 1
ATOM 3158 C C . ASN A 1 384 ? -26.786 -1.796 -27.812 1.00 81.44 384 ASN A C 1
ATOM 3160 O O . ASN A 1 384 ? -27.344 -2.841 -28.135 1.00 81.44 384 ASN A O 1
ATOM 3164 N N . GLU A 1 385 ? -26.202 -1.006 -28.721 1.00 80.25 385 GLU A N 1
ATOM 3165 C CA . GLU A 1 385 ? -26.105 -1.340 -30.154 1.00 80.25 385 GLU A CA 1
ATOM 3166 C C . GLU A 1 385 ? -24.952 -2.305 -30.471 1.00 80.25 385 GLU A C 1
ATOM 3168 O O . GLU A 1 385 ? -24.910 -2.880 -31.560 1.00 80.25 385 GLU A O 1
ATOM 3173 N N . ILE A 1 386 ? -24.030 -2.505 -29.531 1.00 83.75 386 ILE A N 1
ATOM 3174 C CA . ILE A 1 386 ? -22.925 -3.458 -29.634 1.00 83.75 386 ILE A CA 1
ATOM 3175 C C . ILE A 1 386 ? -23.019 -4.435 -28.466 1.00 83.75 386 ILE A C 1
ATOM 3177 O O . ILE A 1 386 ? -23.592 -4.113 -27.431 1.00 83.75 386 ILE A O 1
ATOM 3181 N N . ASP A 1 387 ? -22.434 -5.619 -28.633 1.00 75.44 387 ASP A N 1
ATOM 3182 C CA . ASP A 1 387 ? -22.169 -6.538 -27.531 1.00 75.44 387 ASP A CA 1
ATOM 3183 C C . ASP A 1 387 ? -21.603 -5.779 -26.303 1.00 75.44 387 ASP A C 1
ATOM 3185 O O . ASP A 1 387 ? -20.575 -5.092 -26.435 1.00 75.44 387 ASP A O 1
ATOM 3189 N N . PRO A 1 388 ? -22.261 -5.861 -25.128 1.00 74.94 388 PRO A N 1
ATOM 3190 C CA . PRO A 1 388 ? -21.801 -5.243 -23.888 1.00 74.94 388 PRO A CA 1
ATOM 3191 C C . PRO A 1 388 ? -20.344 -5.566 -23.546 1.00 74.94 388 PRO A C 1
ATOM 3193 O O . PRO A 1 388 ? -19.653 -4.695 -23.012 1.00 74.94 388 PRO A O 1
ATOM 3196 N N . ASP A 1 389 ? -19.848 -6.736 -23.951 1.00 75.69 389 ASP A N 1
ATOM 3197 C CA . ASP A 1 389 ? -18.479 -7.191 -23.685 1.00 75.69 389 ASP A CA 1
ATOM 3198 C C . ASP A 1 389 ? -17.448 -6.641 -24.692 1.00 75.69 389 ASP A C 1
ATOM 3200 O O . ASP A 1 389 ? -16.244 -6.879 -24.577 1.00 75.69 389 ASP A O 1
ATOM 3204 N N . SER A 1 390 ? -17.884 -5.865 -25.691 1.00 82.38 390 SER A N 1
ATOM 3205 C CA . SER A 1 390 ? -16.975 -5.263 -26.669 1.00 82.38 390 SER A CA 1
ATOM 3206 C C . SER A 1 390 ? -16.059 -4.210 -26.058 1.00 82.38 390 SER A C 1
ATOM 3208 O O . SER A 1 390 ? -16.453 -3.409 -25.201 1.00 82.38 390 SER A O 1
ATOM 3210 N N . SER A 1 391 ? -14.837 -4.146 -26.590 1.00 82.38 391 SER A N 1
ATOM 3211 C CA . SER A 1 391 ? -13.821 -3.212 -26.122 1.00 82.38 391 SER A CA 1
ATOM 3212 C C . SER A 1 391 ? -14.278 -1.748 -26.264 1.00 82.38 391 SER A C 1
ATOM 3214 O O . SER A 1 391 ? -15.000 -1.396 -27.208 1.00 82.38 391 SER A O 1
ATOM 3216 N N . PRO A 1 392 ? -13.799 -0.836 -25.397 1.00 78.44 392 PRO A N 1
ATOM 3217 C CA . PRO A 1 392 ? -14.043 0.595 -25.556 1.00 78.44 392 PRO A CA 1
ATOM 3218 C C . PRO A 1 392 ? -13.627 1.131 -26.934 1.00 78.44 392 PRO A C 1
ATOM 3220 O O . PRO A 1 392 ? -14.239 2.067 -27.445 1.00 78.44 392 PRO A O 1
ATOM 3223 N N . ALA A 1 393 ? -12.617 0.532 -27.575 1.00 81.19 393 ALA A N 1
ATOM 3224 C CA . ALA A 1 393 ? -12.178 0.925 -28.911 1.00 81.19 393 ALA A CA 1
ATOM 3225 C C . ALA A 1 393 ? -13.227 0.603 -29.989 1.00 81.19 393 ALA A C 1
ATOM 3227 O O . ALA A 1 393 ? -13.459 1.428 -30.876 1.00 81.19 393 ALA A O 1
ATOM 3228 N N . ASP A 1 394 ? -13.892 -0.549 -29.902 1.00 85.19 394 ASP A N 1
ATOM 3229 C CA . ASP A 1 394 ? -14.943 -0.942 -30.846 1.00 85.19 394 ASP A CA 1
ATOM 3230 C C . ASP A 1 394 ? -16.207 -0.097 -30.649 1.00 85.19 394 ASP A C 1
ATOM 3232 O O . ASP A 1 394 ? -16.752 0.441 -31.618 1.00 85.19 394 ASP A O 1
ATOM 3236 N N . LYS A 1 395 ? -16.582 0.158 -29.389 1.00 88.00 395 LYS A N 1
ATOM 3237 C CA . LYS A 1 395 ? -17.657 1.102 -29.033 1.00 88.00 395 LYS A CA 1
ATOM 3238 C C . LYS A 1 395 ? -17.373 2.517 -29.558 1.00 88.00 395 LYS A C 1
ATOM 3240 O O . LYS A 1 395 ? -18.264 3.186 -30.086 1.00 88.00 395 LYS A O 1
ATOM 3245 N N . MET A 1 396 ? -16.112 2.955 -29.544 1.00 91.00 396 MET A N 1
ATOM 3246 C CA . MET A 1 396 ? -15.710 4.239 -30.131 1.00 91.00 396 MET A CA 1
ATOM 3247 C C . MET A 1 396 ? -15.743 4.284 -31.661 1.00 91.00 396 MET A C 1
ATOM 3249 O O . MET A 1 396 ? -15.966 5.364 -32.220 1.00 91.00 396 MET A O 1
ATOM 3253 N N . ARG A 1 397 ? -15.543 3.159 -32.361 1.00 89.06 397 ARG A N 1
ATOM 3254 C CA . ARG A 1 397 ? -15.717 3.111 -33.826 1.00 89.06 397 ARG A CA 1
ATOM 3255 C C . ARG A 1 397 ? -17.173 3.359 -34.200 1.00 89.06 397 ARG A C 1
ATOM 3257 O O . ARG A 1 397 ? -17.432 4.137 -35.115 1.00 89.06 397 ARG A O 1
ATOM 3264 N N . VAL A 1 398 ? -18.104 2.773 -33.454 1.00 88.88 398 VAL A N 1
ATOM 3265 C CA . VAL A 1 398 ? -19.542 2.987 -33.654 1.00 88.88 398 VAL A CA 1
ATOM 3266 C C . VAL A 1 398 ? -19.952 4.410 -33.294 1.00 88.88 398 VAL A C 1
ATOM 3268 O O . VAL A 1 398 ? -20.640 5.047 -34.089 1.00 88.88 398 VAL A O 1
ATOM 3271 N N . PHE A 1 399 ? -19.442 4.980 -32.195 1.00 91.88 399 PHE A N 1
ATOM 3272 C CA . PHE A 1 399 ? -19.646 6.407 -31.904 1.00 91.88 399 PHE A CA 1
ATOM 3273 C C . PHE A 1 399 ? -19.226 7.297 -33.081 1.00 91.88 399 PHE A C 1
ATOM 3275 O O . PHE A 1 399 ? -19.972 8.182 -33.494 1.00 91.88 399 PHE A O 1
ATOM 3282 N N . ALA A 1 400 ? -18.044 7.051 -33.653 1.00 89.69 400 ALA A N 1
ATOM 3283 C CA . ALA A 1 400 ? -17.533 7.844 -34.767 1.00 89.69 400 ALA A CA 1
ATOM 3284 C C . ALA A 1 400 ? -18.378 7.706 -36.048 1.00 89.69 400 ALA A C 1
ATOM 3286 O O . ALA A 1 400 ? -18.444 8.655 -36.830 1.00 89.69 400 ALA A O 1
ATOM 3287 N N . GLN A 1 401 ? -19.017 6.551 -36.259 1.00 90.81 401 GLN A N 1
ATOM 3288 C CA . GLN A 1 401 ? -19.903 6.297 -37.398 1.00 90.81 401 GLN A CA 1
ATOM 3289 C C . GLN A 1 401 ? -21.285 6.931 -37.217 1.00 90.81 401 GLN A C 1
ATOM 3291 O O . GLN A 1 401 ? -21.788 7.565 -38.143 1.00 90.81 401 GLN A O 1
ATOM 3296 N N . LEU A 1 402 ? -21.888 6.779 -36.037 1.00 89.94 402 LEU A N 1
ATOM 3297 C CA . LEU A 1 402 ? -23.236 7.272 -35.742 1.00 89.94 402 LEU A CA 1
ATOM 3298 C C . LEU A 1 402 ? -23.268 8.782 -35.484 1.00 89.94 402 LEU A C 1
ATOM 3300 O O . LEU A 1 402 ? -24.247 9.447 -35.818 1.00 89.94 402 LEU A O 1
ATOM 3304 N N . TYR A 1 403 ? -22.187 9.333 -34.927 1.00 91.75 403 TYR A N 1
ATOM 3305 C CA . TYR A 1 403 ? -22.102 10.730 -34.498 1.00 91.75 403 TYR A CA 1
ATOM 3306 C C . TYR A 1 403 ? -20.877 11.451 -35.091 1.00 91.75 403 TYR A C 1
ATOM 3308 O O . TYR A 1 403 ? -20.068 12.027 -34.353 1.00 91.75 403 TYR A O 1
ATOM 3316 N N . PRO A 1 404 ? -20.724 11.503 -36.430 1.00 90.19 404 PRO A N 1
ATOM 3317 C CA . PRO A 1 404 ? -19.535 12.073 -37.075 1.00 90.19 404 PRO A CA 1
ATOM 3318 C C . PRO A 1 404 ? -19.325 13.561 -36.742 1.00 90.19 404 PRO A C 1
ATOM 3320 O O . PRO A 1 404 ? -18.192 14.045 -36.684 1.00 90.19 404 PRO A O 1
ATOM 3323 N N . ASN A 1 405 ? -20.411 14.284 -36.449 1.00 90.19 405 ASN A N 1
ATOM 3324 C CA . ASN A 1 405 ? -20.378 15.700 -36.079 1.00 90.19 405 ASN A CA 1
ATOM 3325 C C . ASN A 1 405 ? -19.936 15.941 -34.620 1.00 90.19 405 ASN A C 1
ATOM 3327 O O . ASN A 1 405 ? -19.578 17.065 -34.269 1.00 90.19 405 ASN A O 1
ATOM 3331 N N . MET A 1 406 ? -19.900 14.902 -33.777 1.00 88.38 406 MET A N 1
ATOM 3332 C CA . MET A 1 406 ? -19.568 14.985 -32.344 1.00 88.38 406 MET A CA 1
ATOM 3333 C C . MET A 1 406 ? -18.127 14.554 -32.044 1.00 88.38 406 MET A C 1
ATOM 3335 O O . MET A 1 406 ? -17.765 14.274 -30.904 1.00 88.38 406 MET A O 1
ATOM 3339 N N . ARG A 1 407 ? -17.242 14.570 -33.048 1.00 81.12 407 ARG A N 1
ATOM 3340 C CA . ARG A 1 407 ? -15.830 14.164 -32.912 1.00 81.12 407 ARG A CA 1
ATOM 3341 C C . ARG A 1 407 ? -15.071 14.883 -31.786 1.00 81.12 407 ARG A C 1
ATOM 3343 O O . ARG A 1 407 ? -14.152 14.326 -31.195 1.00 81.12 407 ARG A O 1
ATOM 3350 N N . LYS A 1 408 ? -15.449 16.122 -31.449 1.00 80.62 408 LYS A N 1
ATOM 3351 C CA . LYS A 1 408 ? -14.839 16.870 -30.329 1.00 80.62 408 LYS A CA 1
ATOM 3352 C C . LYS A 1 408 ? -15.164 16.271 -28.955 1.00 80.62 408 LYS A C 1
ATOM 3354 O O . LYS A 1 408 ? -14.431 16.521 -28.003 1.00 80.62 408 LYS A O 1
ATOM 3359 N N . GLN A 1 409 ? -16.223 15.473 -28.861 1.00 83.12 409 GLN A N 1
ATOM 3360 C CA . GLN A 1 409 ? -16.674 14.804 -27.644 1.00 83.12 409 GLN A CA 1
ATOM 3361 C C . GLN A 1 409 ? -16.211 13.341 -27.567 1.00 83.12 409 GLN A C 1
ATOM 3363 O O . GLN A 1 409 ? -16.484 12.673 -26.578 1.00 83.12 409 GLN A O 1
ATOM 3368 N N . SER A 1 410 ? -15.422 12.849 -28.532 1.00 82.00 410 SER A N 1
ATOM 3369 C CA . SER A 1 410 ? -14.896 11.476 -28.505 1.00 82.00 410 SER A CA 1
ATOM 3370 C C . SER A 1 410 ? -14.154 11.137 -27.211 1.00 82.00 410 SER A C 1
ATOM 3372 O O . SER A 1 410 ? -14.250 10.019 -26.722 1.00 82.00 410 SER A O 1
ATOM 3374 N N . LYS A 1 411 ? -13.438 12.104 -26.625 1.00 75.25 411 LYS A N 1
ATOM 3375 C CA . LYS A 1 411 ? -12.739 11.898 -25.352 1.00 75.25 411 LYS A CA 1
ATOM 3376 C C . LYS A 1 411 ? -13.710 11.695 -24.183 1.00 75.25 411 LYS A C 1
ATOM 3378 O O . LYS A 1 411 ? -13.485 10.810 -23.370 1.00 75.25 411 LYS A O 1
ATOM 3383 N N . THR A 1 412 ? -14.769 12.500 -24.129 1.00 76.19 412 THR A N 1
ATOM 3384 C CA . THR A 1 412 ? -15.859 12.424 -23.145 1.00 76.19 412 THR A CA 1
ATOM 3385 C C . THR A 1 412 ? -16.548 11.063 -23.217 1.00 76.19 412 THR A C 1
ATOM 3387 O O . THR A 1 412 ? -16.647 10.378 -22.205 1.00 76.19 412 THR A O 1
ATOM 3390 N N . VAL A 1 413 ? -16.932 10.637 -24.423 1.00 80.12 413 VAL A N 1
ATOM 3391 C CA . VAL A 1 413 ? -17.605 9.350 -24.656 1.00 80.12 413 VAL A CA 1
ATOM 3392 C C . VAL A 1 413 ? -16.696 8.174 -24.315 1.00 80.12 413 VAL A C 1
ATOM 3394 O O . VAL A 1 413 ? -17.120 7.271 -23.607 1.00 80.12 413 VAL A O 1
ATOM 3397 N N . TYR A 1 414 ? -15.426 8.211 -24.726 1.00 80.69 414 TYR A N 1
ATOM 3398 C CA . TYR A 1 414 ? -14.467 7.160 -24.381 1.00 80.69 414 TYR A CA 1
ATOM 3399 C C . TYR A 1 414 ? -14.270 7.035 -22.870 1.00 80.69 414 TYR A C 1
ATOM 3401 O O . TYR A 1 414 ? -14.284 5.936 -22.331 1.00 80.69 414 TYR A O 1
ATOM 3409 N N . GLN A 1 415 ? -14.099 8.162 -22.175 1.00 68.25 415 GLN A N 1
ATOM 3410 C CA . GLN A 1 415 ? -13.935 8.164 -20.723 1.00 68.25 415 GLN A CA 1
ATOM 3411 C C . GLN A 1 415 ? -15.170 7.603 -20.015 1.00 68.25 415 GLN A C 1
ATOM 3413 O O . GLN A 1 415 ? -15.004 6.841 -19.072 1.00 68.25 415 GLN A O 1
ATOM 3418 N N . AL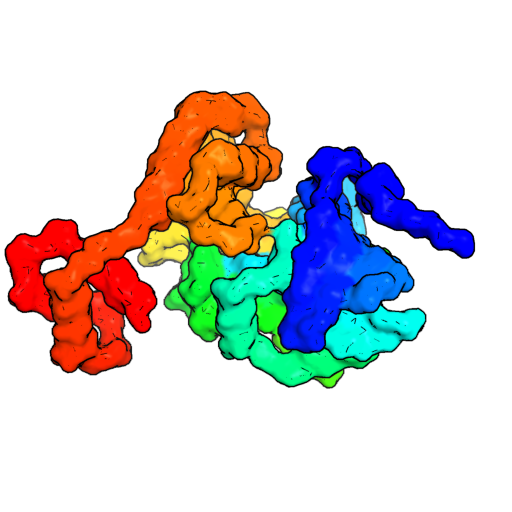A A 1 416 ? -16.373 7.926 -20.492 1.00 74.62 416 ALA A N 1
ATOM 3419 C CA . ALA A 1 416 ? -17.608 7.376 -19.949 1.00 74.62 416 ALA A CA 1
ATOM 3420 C C . ALA A 1 416 ? -17.742 5.868 -20.204 1.00 74.62 416 ALA A C 1
ATOM 3422 O O . ALA A 1 416 ? -18.020 5.122 -19.277 1.00 74.62 416 ALA A O 1
ATOM 3423 N N . LEU A 1 417 ? -17.459 5.409 -21.427 1.00 76.25 417 LEU A N 1
ATOM 3424 C CA . LEU A 1 417 ? -17.509 3.991 -21.803 1.00 76.25 417 LEU A CA 1
ATOM 3425 C C . LEU A 1 417 ? -16.472 3.121 -21.079 1.00 76.25 417 LEU A C 1
ATOM 3427 O O . LEU A 1 417 ? -16.667 1.921 -20.984 1.00 76.25 417 LEU A O 1
ATOM 3431 N N . VAL A 1 418 ? -15.359 3.705 -20.626 1.00 69.69 418 VAL A N 1
ATOM 3432 C CA . VAL A 1 418 ? -14.338 3.028 -19.801 1.00 69.69 418 VAL A CA 1
ATOM 3433 C C . VAL A 1 418 ? -14.724 3.019 -18.315 1.00 69.69 418 VAL A C 1
ATOM 3435 O O . VAL A 1 418 ? -14.123 2.295 -17.523 1.00 69.69 418 VAL A O 1
ATOM 3438 N N . SER A 1 419 ? -15.658 3.881 -17.916 1.00 60.47 419 SER A N 1
ATOM 3439 C CA . SER A 1 419 ? -16.150 4.003 -16.543 1.00 60.47 419 SER A CA 1
ATOM 3440 C C . SER A 1 419 ? -17.462 3.252 -16.292 1.00 60.47 419 SER A C 1
ATOM 3442 O O . SER A 1 419 ? -17.817 3.100 -15.125 1.00 60.47 419 SER A O 1
ATOM 3444 N N . MET A 1 420 ? -18.160 2.827 -17.350 1.00 65.88 420 MET A N 1
ATOM 3445 C CA . MET A 1 420 ? -19.281 1.876 -17.328 1.00 65.88 420 MET A CA 1
ATOM 3446 C C . MET A 1 420 ? -18.749 0.459 -17.456 1.00 65.88 420 MET A C 1
ATOM 3448 O O . MET A 1 420 ? -19.314 -0.416 -16.769 1.00 65.88 420 MET A O 1
#

pLDDT: mean 89.06, std 9.95, range [44.19, 98.62]

Mean predicted aligned error: 9.14 Å

Sequence (420 aa):
MNLELNKKKASEMFGVSGKNVQHFKMDTPDKNHVEGWICKSRQSNMGSLIIDTVNFVKTWQFVRGMPKLQYLDNDKDNPQDVNILHKEDGTNIVMFPLLFNEGEYAETLFKTRLMPYCNDNWLDKVNKVITDNHFKAVEKERLSFSYELYGIQNKHEVQYQYQDIPELNLDLLTILMQGKSLRYDEMMCIANKYKLKTVLKAFDVNIDDNLEGIMKYWGDPTDGLCDRTYDYLPDVEPHGKTLTELYHDVESFFEKMNMKFQDKHQGGIITEGSVWHYGLEENHMKKCKAMSVREGHIKQACGIPHHDIRKALIKVDENTDKDLSETKIEYILTNVKDELSEEYDKIMIDDKRTEDKIKSVLGKYLRKVHIDAEMEQIIQRIHNEIDPDSSPADKMRVFAQLYPNMRKQSKTVYQALVSM

Radius of gyration: 23.39 Å; Cα contacts (8 Å, |Δi|>4): 733; chains: 1; bounding box: 66×51×76 Å

Foldseek 3Di:
DDDDDDLVNVCVVLVHDSVQKDKDWDQDPVRKTWIWIAGCDLALQFGKTWIQDINNDGDTDIAGADHDFAADDPVPDDFAPKFKFFDADFWKKKWAFDADDVGQTDFIFIDTRGGPHFAPVRVVLCVVADDVLVRVLRNPVRWIWIWGKDALCGDDQAPRVLWPDPRIYIATAFIDDPSFTAAPVVRVVSCVVSVGHHGHRQFDWDWDCPPPRQIKIWTHGDPVNCRGQVQQFDPDTQMDSGVVSSLVSQLQRLQSSQVSVCVVPVDTGNGQGIWMWGDDPGTDIHDRGHVVSLCLLPPPVPFRDLSLLVNQLVVVCSNDNDDPVPDDLVSSLVSSLVSCVVRHDPVRSPDPVNSVSNVVSVVVVPCPLPCPPVNVVLLVCLCVVDPVPDDLVVSLVVCCVVPVVCVVCSVSSSVVSSVD

Secondary structure (DSSP, 8-state):
------HHHHHHHHTS-GGGEEEEEEE-TT--EEEEEEE--SSTTTT-EEEEEETTEEEEEEEPPPP-PBPP-TTT----S-EEEE---SEEEEEEEEEEGGGEEEEEEEE-SSSSS--HHHHHHHHTT--HHHHHHHHHH--EEEEEEEBTTB-SSB-GGGSS--SSEEEEEEEEETTEEPPHHHHHHHHHHHT--BPPEEEEEEEE--STT--EEEEEEPHHHHHHHGGG--SS--EESSHHHHHHHHHHHHHHHHHHHHHHHSS-BS--EEEEEE-SSS-EEEEEE-HHHHHTTT-GGG-S-HHHHHHHHHHHHHT-SS-TTTS-HHHHHHHHHHHHTTTS-HHHHS-HHHHHHHHHHHHHHS------HHHHHHHHHHHHHS-TTS-HHHHHHHHHHH-GGGGGGHHHHHHHHHH-